Protein AF-0000000083240658 (afdb_homodimer)

Organism: NCBI:txid56615

Radius of gyration: 25.79 Å; Cα contacts (8 Å, |Δi|>4): 713; chains: 2; bounding box: 65×80×54 Å

Nearest PDB structures (foldseek):
  2re3-assembly1_A  TM=5.159E-01  e=4.269E-04  Ruegeria pomeroyi DSS-3
  3vrd-assembly1_B  TM=6.297E-01  e=2.948E+00  Thermochromatium tepidum
  3sz0-assembly1_A  TM=5.522E-01  e=3.134E+00  Acidithiobacillus ferrooxidans ATCC 23270
  8pek-assembly1_B  TM=2.635E-01  e=2.774E+00  Serratia marcescens
  2re3-assembly1_A  TM=5.380E-01  e=3.924E-04  Ruegeria pomeroyi DSS-3

Secondary structure (DSSP, 8-state):
--------------------SS---EEEEEEE-TT--EEETT--S--TTTSB--HHHHHHHHHTEEE----S--TT-TTS-HHHHHHHHHHHHTT--EEEEETTEEEEEEESS-S-EE-EEETTTTEEEETTTEEEE--GGG-EEETTTTEEEEE-S-HHHH-SEEEEPHHHIIIIITTTEETTTTEEEETTEEEEPEEPPTTTT-/--------------------SS---EEEEEEE-TTS-EEETT--S--TTTSB--HHHHHHHHHTEEE----S--TT-TTS-HHHHHHHHHHHHTT--EEEEETTEEEEEEESS-S-EE-EEETTTTEEEETTTEEEE--GGG-EEETTTTEEEEE-S-HHHH-SEEEEPHHHIIIIITTTEETTTTEEEETTEEEEPEEPPTTTT-

Sequence (412 aa):
MWRLMVGSRALSSRSPLHQPAGKPLRSYNYDIDLNGRVYLSEVRSRNFTNCYRDVTFLNILFKKLRKNQVESDSRDDQSIDPEEIRLSQENFKNGFRWVSKCQGEINYIRSSSTPIVYKTLDCSSNELMYGGSLKRTFEPSRLKIDRSTGWLFHPSPSEKNNGRYSLLSSSILFDSLQDSIDLEAGWIKWEQDKFPILPLDSDDLRMWRLMVGSRALSSRSPLHQPAGKPLRSYNYDIDLNGRVYLSEVRSRNFTNCYRDVTFLNILFKKLRKNQVESDSRDDQSIDPEEIRLSQENFKNGFRWVSKCQGEINYIRSSSTPIVYKTLDCSSNELMYGGSLKRTFEPSRLKIDRSTGWLFHPSPSEKNNGRYSLLSSSILFDSLQDSIDLEAGWIKWEQDKFPILPLDSDDLR

Solvent-accessible surface area (backbone atoms only — not comparable to full-atom values): 23507 Å² total; per-residue (Å²): 137,83,82,74,80,70,78,74,74,77,72,77,77,68,72,83,58,85,70,67,84,71,78,77,80,45,69,47,52,33,33,30,46,73,64,45,46,37,31,55,56,85,60,78,86,80,35,80,87,65,40,67,73,56,43,68,61,34,36,53,45,60,71,45,38,26,60,45,72,55,79,75,72,64,74,81,60,82,79,62,56,68,67,55,52,52,51,44,41,54,38,36,76,71,53,21,49,24,32,20,68,55,96,74,31,39,35,34,32,25,48,75,76,39,83,46,24,34,41,43,55,41,75,91,77,40,32,28,30,27,72,46,77,43,74,42,77,61,55,74,72,58,28,26,30,40,80,91,68,61,47,41,30,34,70,33,98,38,48,89,38,52,10,43,32,18,34,47,12,66,58,28,45,70,74,66,32,57,90,35,46,36,79,88,83,29,35,34,51,53,92,95,44,76,31,58,44,43,70,63,55,92,63,36,74,76,138,82,82,72,81,68,77,74,75,78,73,76,77,67,73,82,58,87,68,69,85,71,78,77,79,45,70,48,52,32,32,32,46,72,64,44,47,38,31,54,56,84,60,78,86,82,35,81,87,64,40,68,74,58,42,68,61,34,37,52,46,59,71,44,38,26,60,44,72,57,78,78,72,66,75,80,61,83,80,65,57,67,66,55,53,52,49,44,41,54,37,37,77,69,52,20,48,22,31,21,68,55,98,74,31,40,36,34,33,26,47,75,77,38,82,46,24,33,41,43,56,41,76,91,77,40,30,29,30,29,72,46,76,45,74,43,75,62,56,74,70,56,29,26,30,40,80,91,67,61,46,41,30,35,70,33,98,38,46,88,40,51,10,44,30,18,35,46,11,66,56,28,43,69,74,65,32,58,91,36,46,37,80,87,83,30,35,34,50,53,92,92,42,76,30,58,44,42,71,62,55,92,64,36,74,77

pLDDT: mean 86.04, std 21.79, range [21.89, 98.88]

Structure (mmCIF, N/CA/C/O backbone):
data_AF-0000000083240658-model_v1
#
loop_
_entity.id
_entity.type
_entity.pdbx_description
1 polymer 'Uncharacterized protein'
#
loop_
_atom_site.group_PDB
_atom_site.id
_atom_site.type_symbol
_atom_site.label_atom_id
_atom_site.label_alt_id
_atom_site.label_comp_id
_atom_site.label_asym_id
_atom_site.label_entity_id
_atom_site.label_seq_id
_atom_site.pdbx_PDB_ins_code
_atom_site.Cartn_x
_atom_site.Cartn_y
_atom_site.Cartn_z
_atom_site.occupancy
_atom_site.B_iso_or_equiv
_atom_site.auth_seq_id
_atom_site.auth_comp_id
_atom_site.auth_asym_id
_atom_site.auth_atom_id
_atom_site.pdbx_PDB_model_num
ATOM 1 N N . MET A 1 1 ? 32.438 -2.623 -16.312 1 21.89 1 MET A N 1
ATOM 2 C CA . MET A 1 1 ? 32.312 -4.059 -16.078 1 21.89 1 MET A CA 1
ATOM 3 C C . MET A 1 1 ? 31.375 -4.328 -14.898 1 21.89 1 MET A C 1
ATOM 5 O O . MET A 1 1 ? 31.688 -3.951 -13.766 1 21.89 1 MET A O 1
ATOM 9 N N . TRP A 1 2 ? 30.031 -4.117 -15.086 1 22.58 2 TRP A N 1
ATOM 10 C CA . TRP A 1 2 ? 28.859 -3.803 -14.281 1 22.58 2 TRP A CA 1
ATOM 11 C C . TRP A 1 2 ? 28.453 -5 -13.422 1 22.58 2 TRP A C 1
ATOM 13 O O . TRP A 1 2 ? 28.141 -6.07 -13.953 1 22.58 2 TRP A O 1
ATOM 23 N N . ARG A 1 3 ? 29.016 -5.281 -12.242 1 24.22 3 ARG A N 1
ATOM 24 C CA . ARG A 1 3 ? 28.953 -6.449 -11.367 1 24.22 3 ARG A CA 1
ATOM 25 C C . ARG A 1 3 ? 27.531 -6.703 -10.891 1 24.22 3 ARG A C 1
ATOM 27 O O . ARG A 1 3 ? 26.938 -5.867 -10.203 1 24.22 3 ARG A O 1
ATOM 34 N N . LEU A 1 4 ? 26.641 -7.359 -11.688 1 26.3 4 LEU A N 1
ATOM 35 C CA . LEU A 1 4 ? 25.375 -8.062 -11.555 1 26.3 4 LEU A CA 1
ATOM 36 C C . LEU A 1 4 ? 25.359 -8.914 -10.289 1 26.3 4 LEU A C 1
ATOM 38 O O . LEU A 1 4 ? 26.141 -9.844 -10.148 1 26.3 4 LEU A O 1
ATOM 42 N N . MET A 1 5 ? 25.219 -8.328 -9.219 1 26.67 5 MET A N 1
ATOM 43 C CA . MET A 1 5 ? 25.297 -9 -7.918 1 26.67 5 MET A CA 1
ATOM 44 C C . MET A 1 5 ? 24.344 -10.188 -7.863 1 26.67 5 MET A C 1
ATOM 46 O O . MET A 1 5 ? 23.125 -10.008 -7.859 1 26.67 5 MET A O 1
ATOM 50 N N . VAL A 1 6 ? 24.625 -11.352 -8.586 1 29.22 6 VAL A N 1
ATOM 51 C CA . VAL A 1 6 ? 24.156 -12.734 -8.539 1 29.22 6 VAL A CA 1
ATOM 52 C C . VAL A 1 6 ? 24.188 -13.242 -7.098 1 29.22 6 VAL A C 1
ATOM 54 O O . VAL A 1 6 ? 25.25 -13.312 -6.48 1 29.22 6 VAL A O 1
ATOM 57 N N . GLY A 1 7 ? 23.312 -12.711 -6.242 1 32.28 7 GLY A N 1
ATOM 58 C CA . GLY A 1 7 ? 23.297 -13.32 -4.926 1 32.28 7 GLY A CA 1
ATOM 59 C C . GLY A 1 7 ? 23.547 -14.82 -4.957 1 32.28 7 GLY A C 1
ATOM 60 O O . GLY A 1 7 ? 22.953 -15.531 -5.781 1 32.28 7 GLY A O 1
ATOM 61 N N . SER A 1 8 ? 24.656 -15.273 -4.5 1 31.03 8 SER A N 1
ATOM 62 C CA . SER A 1 8 ? 25.344 -16.562 -4.434 1 31.03 8 SER A CA 1
ATOM 63 C C . SER A 1 8 ? 24.484 -17.594 -3.695 1 31.03 8 SER A C 1
ATOM 65 O O . SER A 1 8 ? 24.141 -17.391 -2.531 1 31.03 8 SER A O 1
ATOM 67 N N . ARG A 1 9 ? 23.625 -18.359 -4.477 1 32.25 9 ARG A N 1
ATOM 68 C CA . ARG A 1 9 ? 23.219 -19.688 -4.004 1 32.25 9 ARG A CA 1
ATOM 69 C C . ARG A 1 9 ? 24.391 -20.422 -3.359 1 32.25 9 ARG A C 1
ATOM 71 O O . ARG A 1 9 ? 25.438 -20.578 -3.979 1 32.25 9 ARG A O 1
ATOM 78 N N . ALA A 1 10 ? 24.672 -20.203 -2.098 1 28.7 10 ALA A N 1
ATOM 79 C CA . ALA A 1 10 ? 25.656 -21.062 -1.452 1 28.7 10 ALA A CA 1
ATOM 80 C C . ALA A 1 10 ? 25.469 -22.516 -1.866 1 28.7 10 ALA A C 1
ATOM 82 O O . ALA A 1 10 ? 24.391 -23.094 -1.658 1 28.7 10 ALA A O 1
ATOM 83 N N . LEU A 1 11 ? 26.203 -22.938 -2.873 1 27.94 11 LEU A N 1
ATOM 84 C CA . LEU A 1 11 ? 26.359 -24.328 -3.238 1 27.94 11 LEU A CA 1
ATOM 85 C C . LEU A 1 11 ? 27.031 -25.125 -2.111 1 27.94 11 LEU A C 1
ATOM 87 O O . LEU A 1 11 ? 28.203 -24.891 -1.802 1 27.94 11 LEU A O 1
ATOM 91 N N . SER A 1 12 ? 26.422 -25.359 -0.938 1 26.72 12 SER A N 1
ATOM 92 C CA . SER A 1 12 ? 27.062 -26.359 -0.107 1 26.72 12 SER A CA 1
ATOM 93 C C . SER A 1 12 ? 27.516 -27.562 -0.939 1 26.72 12 SER A C 1
ATOM 95 O O . SER A 1 12 ? 26.734 -28.109 -1.716 1 26.72 12 SER A O 1
ATOM 97 N N . SER A 1 13 ? 28.797 -27.609 -1.207 1 27.88 13 SER A N 1
ATOM 98 C CA . SER A 1 13 ? 29.484 -28.719 -1.858 1 27.88 13 SER A CA 1
ATOM 99 C C . SER A 1 13 ? 29.281 -30.016 -1.104 1 27.88 13 SER A C 1
ATOM 101 O O . SER A 1 13 ? 29.922 -30.266 -0.087 1 27.88 13 SER A O 1
ATOM 103 N N . ARG A 1 14 ? 28.016 -30.359 -0.647 1 28.44 14 ARG A N 1
ATOM 104 C CA . ARG A 1 14 ? 28.047 -31.688 -0.041 1 28.44 14 ARG A CA 1
ATOM 105 C C . ARG A 1 14 ? 28.75 -32.688 -0.953 1 28.44 14 ARG A C 1
ATOM 107 O O . ARG A 1 14 ? 28.781 -32.5 -2.172 1 28.44 14 ARG A O 1
ATOM 114 N N . SER A 1 15 ? 29.656 -33.375 -0.425 1 30.84 15 SER A N 1
ATOM 115 C CA . SER A 1 15 ? 30.453 -34.469 -0.959 1 30.84 15 SER A CA 1
ATOM 116 C C . SER A 1 15 ? 29.609 -35.344 -1.897 1 30.84 15 SER A C 1
ATOM 118 O O . SER A 1 15 ? 28.391 -35.406 -1.757 1 30.84 15 SER A O 1
ATOM 120 N N . PRO A 1 16 ? 30.125 -35.625 -3.17 1 32.22 16 PRO A N 1
ATOM 121 C CA . PRO A 1 16 ? 29.484 -36.469 -4.184 1 32.22 16 PRO A CA 1
ATOM 122 C C . PRO A 1 16 ? 28.922 -37.781 -3.604 1 32.22 16 PRO A C 1
ATOM 124 O O . PRO A 1 16 ? 28.781 -38.75 -4.32 1 32.22 16 PRO A O 1
ATOM 127 N N . LEU A 1 17 ? 28.656 -37.875 -2.26 1 33.19 17 LEU A N 1
ATOM 128 C CA . LEU A 1 17 ? 28.312 -39.281 -2.006 1 33.19 17 LEU A CA 1
ATOM 129 C C . LEU A 1 17 ? 27.344 -39.812 -3.074 1 33.19 17 LEU A C 1
ATOM 131 O O . LEU A 1 17 ? 26.688 -39 -3.754 1 33.19 17 LEU A O 1
ATOM 135 N N . HIS A 1 18 ? 27.031 -41.094 -3.139 1 32.62 18 HIS A N 1
ATOM 136 C CA . HIS A 1 18 ? 26.172 -41.875 -4.027 1 32.62 18 HIS A CA 1
ATOM 137 C C . HIS A 1 18 ? 24.844 -41.156 -4.281 1 32.62 18 HIS A C 1
ATOM 139 O O . HIS A 1 18 ? 24.062 -40.938 -3.35 1 32.62 18 HIS A O 1
ATOM 145 N N . GLN A 1 19 ? 24.891 -40.062 -5.133 1 38.66 19 GLN A N 1
ATOM 146 C CA . GLN A 1 19 ? 23.703 -39.312 -5.52 1 38.66 19 GLN A CA 1
ATOM 147 C C . GLN A 1 19 ? 22.531 -40.25 -5.805 1 38.66 19 GLN A C 1
ATOM 149 O O . GLN A 1 19 ? 22.609 -41.094 -6.711 1 38.66 19 GLN A O 1
ATOM 154 N N . PRO A 1 20 ? 21.781 -40.719 -4.84 1 42.59 20 PRO A N 1
ATOM 155 C CA . PRO A 1 20 ? 20.703 -41.594 -5.34 1 42.59 20 PRO A CA 1
ATOM 156 C C . PRO A 1 20 ? 20.125 -41.094 -6.664 1 42.59 20 PRO A C 1
ATOM 158 O O . PRO A 1 20 ? 20.219 -39.906 -6.98 1 42.59 20 PRO A O 1
ATOM 161 N N . ALA A 1 21 ? 19.766 -41.875 -7.641 1 48.44 21 ALA A N 1
ATOM 162 C CA . ALA A 1 21 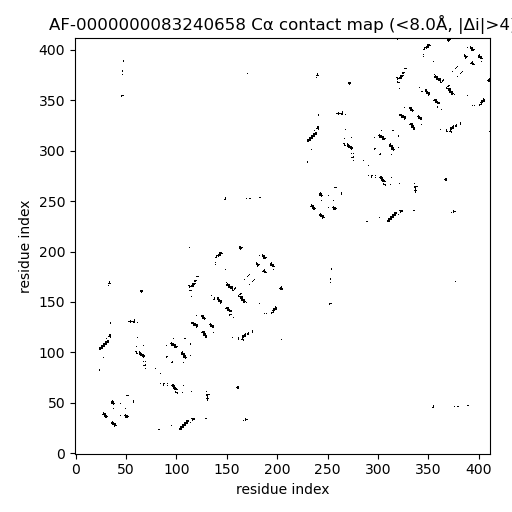? 19.375 -41.688 -9.039 1 48.44 21 ALA A CA 1
ATOM 163 C C . ALA A 1 21 ? 18.672 -40.344 -9.234 1 48.44 21 ALA A C 1
ATOM 165 O O . ALA A 1 21 ? 18.938 -39.625 -10.203 1 48.44 21 ALA A O 1
ATOM 166 N N . GLY A 1 22 ? 17.344 -40.188 -8.789 1 50.81 22 GLY A N 1
ATOM 167 C CA . GLY A 1 22 ? 16.406 -39.188 -9.242 1 50.81 22 GLY A CA 1
ATOM 168 C C . GLY A 1 22 ? 16.703 -37.781 -8.711 1 50.81 22 GLY A C 1
ATOM 169 O O . GLY A 1 22 ? 17.406 -37.656 -7.703 1 50.81 22 GLY A O 1
ATOM 170 N N . LYS A 1 23 ? 17.047 -36.844 -9.625 1 59.66 23 LYS A N 1
ATOM 171 C CA . LYS A 1 23 ? 17.344 -35.469 -9.266 1 59.66 23 LYS A CA 1
ATOM 172 C C . LYS A 1 23 ? 16.469 -35 -8.102 1 59.66 23 LYS A C 1
ATOM 174 O O . LYS A 1 23 ? 15.258 -35.219 -8.102 1 59.66 23 LYS A O 1
ATOM 179 N N . PRO A 1 24 ? 17.031 -34.688 -6.945 1 65.25 24 PRO A N 1
ATOM 180 C CA . PRO A 1 24 ? 16.281 -34.219 -5.777 1 65.25 24 PRO A CA 1
ATOM 181 C C . PRO A 1 24 ? 15.25 -33.156 -6.121 1 65.25 24 PRO A C 1
ATOM 183 O O . PRO A 1 24 ? 15.531 -32.25 -6.926 1 65.25 24 PRO A O 1
ATOM 186 N N . LEU A 1 25 ? 14.023 -33.438 -5.879 1 79.31 25 LEU A N 1
ATOM 187 C CA . LEU A 1 25 ? 12.914 -32.5 -6.008 1 79.31 25 LEU A CA 1
ATOM 188 C C . LEU A 1 25 ? 13.195 -31.203 -5.234 1 79.31 25 LEU A C 1
ATOM 190 O O . LEU A 1 25 ? 13.453 -31.25 -4.027 1 79.31 25 LEU A O 1
ATOM 194 N N . ARG A 1 26 ? 13.516 -30.078 -5.906 1 90.19 26 ARG A N 1
ATOM 195 C CA . ARG A 1 26 ? 13.688 -28.781 -5.258 1 90.19 26 ARG A CA 1
ATOM 196 C C . ARG A 1 26 ? 12.344 -28.078 -5.102 1 90.19 26 ARG A C 1
ATOM 198 O O . ARG A 1 26 ? 11.555 -28.016 -6.047 1 90.19 26 ARG A O 1
ATOM 205 N N . SER A 1 27 ? 12.07 -27.75 -3.875 1 94.94 27 SER A N 1
ATOM 206 C CA . SER A 1 27 ? 10.82 -27.031 -3.607 1 94.94 27 SER A CA 1
ATOM 207 C C . SER A 1 27 ? 11.078 -25.719 -2.875 1 94.94 27 SER A C 1
ATOM 209 O O . SER A 1 27 ? 12 -25.625 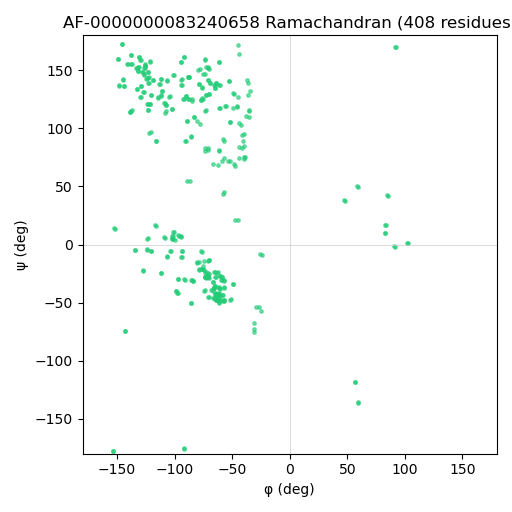-2.07 1 94.94 27 SER A O 1
ATOM 211 N N . TYR A 1 28 ? 10.305 -24.719 -3.211 1 96.75 28 TYR A N 1
ATOM 212 C CA . TYR A 1 28 ? 10.344 -23.406 -2.58 1 96.75 28 TYR A CA 1
ATOM 213 C C . TYR A 1 28 ? 8.961 -22.984 -2.094 1 96.75 28 TYR A C 1
ATOM 215 O O . TYR A 1 28 ? 7.949 -23.391 -2.672 1 96.75 28 TYR A O 1
ATOM 223 N N . ASN A 1 29 ? 9.008 -22.281 -1.011 1 98.25 29 ASN A N 1
ATOM 224 C CA . ASN A 1 29 ? 7.777 -21.75 -0.436 1 98.25 29 ASN A CA 1
ATOM 225 C C . ASN A 1 29 ? 7.715 -20.234 -0.536 1 98.25 29 ASN A C 1
ATOM 227 O O . ASN A 1 29 ? 8.641 -19.547 -0.104 1 98.25 29 ASN A O 1
ATOM 231 N N . TYR A 1 30 ? 6.59 -19.766 -1.096 1 98.44 30 TYR A N 1
ATOM 232 C CA . TYR A 1 30 ? 6.41 -18.328 -1.29 1 98.44 30 TYR A CA 1
ATOM 233 C C . TYR A 1 30 ? 5.141 -17.844 -0.601 1 98.44 30 TYR A C 1
ATOM 235 O O . TYR A 1 30 ? 4.16 -18.578 -0.49 1 98.44 30 TYR A O 1
ATOM 243 N N . ASP A 1 31 ? 5.207 -16.609 -0.156 1 98.62 31 ASP A N 1
ATOM 244 C CA . ASP A 1 31 ? 4.039 -15.883 0.338 1 98.62 31 ASP A CA 1
ATOM 245 C C . ASP A 1 31 ? 3.668 -14.734 -0.6 1 98.62 31 ASP A C 1
ATOM 247 O O . ASP A 1 31 ? 4.543 -14.062 -1.147 1 98.62 31 ASP A O 1
ATOM 251 N N . ILE A 1 32 ? 2.379 -14.547 -0.742 1 98.5 32 ILE A N 1
ATOM 252 C CA . ILE A 1 32 ? 1.845 -13.398 -1.472 1 98.5 32 ILE A CA 1
ATOM 253 C C . ILE A 1 32 ? 1.083 -12.484 -0.513 1 98.5 32 ILE A C 1
ATOM 255 O O . ILE A 1 32 ? 0.194 -12.938 0.212 1 98.5 32 ILE A O 1
ATOM 259 N N . ASP A 1 33 ? 1.457 -11.188 -0.505 1 97.19 33 ASP A N 1
ATOM 260 C CA . ASP A 1 33 ? 0.792 -10.281 0.427 1 97.19 33 ASP A CA 1
ATOM 261 C C . ASP A 1 33 ? -0.417 -9.617 -0.225 1 97.19 33 ASP A C 1
ATOM 263 O O . ASP A 1 33 ? -0.787 -9.953 -1.352 1 97.19 33 ASP A O 1
ATOM 267 N N . LEU A 1 34 ? -0.997 -8.75 0.482 1 96.94 34 LEU A N 1
ATOM 268 C CA . LEU A 1 34 ? -2.258 -8.141 0.068 1 96.94 34 LEU A CA 1
ATOM 269 C C . LEU A 1 34 ? -2.045 -7.207 -1.116 1 96.94 34 LEU A C 1
ATOM 271 O O . LEU A 1 34 ? -3.01 -6.773 -1.751 1 96.94 34 LEU A O 1
ATOM 275 N N . ASN A 1 35 ? -0.777 -6.871 -1.417 1 96.31 35 ASN A N 1
ATOM 276 C CA . ASN A 1 35 ? -0.458 -6.008 -2.547 1 96.31 35 ASN A CA 1
ATOM 277 C C . ASN A 1 35 ? 0.057 -6.809 -3.74 1 96.31 35 ASN A C 1
ATOM 279 O O . ASN A 1 35 ? 0.502 -6.234 -4.734 1 96.31 35 ASN A O 1
ATOM 283 N N . GLY A 1 36 ? 0.038 -8.102 -3.613 1 97.75 36 GLY A N 1
ATOM 284 C CA . GLY A 1 36 ? 0.437 -8.977 -4.703 1 97.75 36 GLY A CA 1
ATOM 285 C C . GLY A 1 36 ? 1.938 -9.18 -4.785 1 97.75 36 GLY A C 1
ATOM 286 O O . GLY A 1 36 ? 2.455 -9.602 -5.824 1 97.75 36 GLY A O 1
ATOM 287 N N . ARG A 1 37 ? 2.607 -8.859 -3.738 1 97.31 37 ARG A N 1
ATOM 288 C CA . ARG A 1 37 ? 4.059 -9.016 -3.721 1 97.31 37 ARG A CA 1
ATOM 289 C C . ARG A 1 37 ? 4.449 -10.414 -3.25 1 97.31 37 ARG A C 1
ATOM 291 O O . ARG A 1 37 ? 3.816 -10.969 -2.348 1 97.31 37 ARG A O 1
ATOM 298 N N . VAL A 1 38 ? 5.512 -10.891 -3.855 1 98.44 38 VAL A N 1
ATOM 299 C CA . VAL A 1 38 ? 5.93 -12.266 -3.609 1 98.44 38 VAL A CA 1
ATOM 300 C C . VAL A 1 38 ? 7.238 -12.273 -2.828 1 98.44 38 VAL A C 1
ATOM 302 O O . VAL A 1 38 ? 8.188 -11.578 -3.188 1 98.44 38 VAL A O 1
ATOM 305 N N . TYR A 1 39 ? 7.242 -13.086 -1.781 1 98.38 39 TYR A N 1
ATOM 306 C CA . TYR A 1 39 ? 8.414 -13.25 -0.932 1 98.38 39 TYR A CA 1
ATOM 307 C C . TYR A 1 39 ? 8.703 -14.727 -0.665 1 98.38 39 TYR A C 1
ATOM 309 O O . TYR A 1 39 ? 7.777 -15.547 -0.645 1 98.38 39 TYR A O 1
ATOM 317 N N . LEU A 1 40 ? 9.969 -15.016 -0.44 1 98.06 40 LEU A N 1
ATOM 318 C CA . LEU A 1 40 ? 10.234 -16.297 0.202 1 98.06 40 LEU A CA 1
ATOM 319 C C . LEU A 1 40 ? 9.586 -16.359 1.58 1 98.06 40 LEU A C 1
ATOM 321 O O . LEU A 1 40 ? 9.633 -15.391 2.338 1 98.06 40 LEU A O 1
ATOM 325 N N . SER A 1 41 ? 9 -17.484 1.87 1 97.75 41 SER A N 1
ATOM 326 C CA . SER A 1 41 ? 8.211 -17.594 3.09 1 97.75 41 SER A CA 1
ATOM 327 C C . SER A 1 41 ? 9.086 -17.453 4.332 1 97.75 41 SER A C 1
ATOM 329 O O . SER A 1 41 ? 8.609 -17.047 5.395 1 97.75 41 SER A O 1
ATOM 331 N N . GLU A 1 42 ? 10.32 -17.734 4.199 1 96.69 42 GLU A N 1
ATOM 332 C CA . GLU A 1 42 ? 11.219 -17.719 5.352 1 96.69 42 GLU A CA 1
ATOM 333 C C . GLU A 1 42 ? 11.656 -16.297 5.684 1 96.69 42 GLU A C 1
ATOM 335 O O . GLU A 1 42 ? 12.195 -16.047 6.762 1 96.69 42 GLU A O 1
ATOM 340 N N . VAL A 1 43 ? 11.43 -15.375 4.703 1 94.94 43 VAL A N 1
ATOM 341 C CA . VAL A 1 43 ? 11.812 -13.992 4.93 1 94.94 43 VAL A CA 1
ATOM 342 C C . VAL A 1 43 ? 10.812 -13.32 5.867 1 94.94 43 VAL A C 1
ATOM 344 O O . VAL A 1 43 ? 9.609 -13.289 5.578 1 94.94 43 VAL A O 1
ATOM 347 N N . ARG A 1 44 ? 11.273 -12.758 6.945 1 88.25 44 ARG A N 1
ATOM 348 C CA . ARG A 1 44 ? 10.375 -12.18 7.934 1 88.25 44 ARG A CA 1
ATOM 349 C C . ARG A 1 44 ? 10.234 -10.672 7.738 1 88.25 44 ARG A C 1
ATOM 351 O O . ARG A 1 44 ? 9.133 -10.133 7.836 1 88.25 44 ARG A O 1
ATOM 358 N N . SER A 1 45 ? 11.312 -9.969 7.453 1 91.25 45 SER A N 1
ATOM 359 C CA . SER A 1 45 ? 11.281 -8.531 7.223 1 91.25 45 SER A CA 1
ATOM 360 C C . SER A 1 45 ? 11.062 -8.211 5.746 1 91.25 45 SER A C 1
ATOM 362 O O . SER A 1 45 ? 12.031 -8.109 4.984 1 91.25 45 SER A O 1
ATOM 364 N N . ARG A 1 46 ? 9.883 -8.109 5.355 1 93.5 46 ARG A N 1
ATOM 365 C CA . ARG A 1 46 ? 9.508 -7.984 3.949 1 93.5 46 ARG A CA 1
ATOM 366 C C . ARG A 1 46 ? 9.492 -6.523 3.516 1 93.5 46 ARG A C 1
ATOM 368 O O . ARG A 1 46 ? 8.875 -5.684 4.172 1 93.5 46 ARG A O 1
ATOM 375 N N . ASN A 1 47 ? 10.203 -6.215 2.514 1 91.88 47 ASN A N 1
ATOM 376 C CA . ASN A 1 47 ? 10.289 -4.867 1.954 1 91.88 47 ASN A CA 1
ATOM 377 C C . ASN A 1 47 ? 10.648 -4.898 0.471 1 91.88 47 ASN A C 1
ATOM 379 O O . ASN A 1 47 ? 10.703 -5.969 -0.136 1 91.88 47 ASN A O 1
ATOM 383 N N . PHE A 1 48 ? 10.789 -3.77 -0.105 1 93.44 48 PHE A N 1
ATOM 384 C CA . PHE A 1 48 ? 11.031 -3.619 -1.535 1 93.44 48 PHE A CA 1
ATOM 385 C C . PHE A 1 48 ? 12.312 -4.336 -1.948 1 93.44 48 PHE A C 1
ATOM 387 O O . PHE A 1 48 ? 12.391 -4.891 -3.047 1 93.44 48 PHE A O 1
ATOM 394 N N . THR A 1 49 ? 13.297 -4.43 -1.071 1 90.44 49 THR A N 1
ATOM 395 C CA . THR A 1 49 ? 14.609 -4.953 -1.428 1 90.44 49 THR A CA 1
ATOM 396 C C . THR A 1 49 ? 14.578 -6.473 -1.54 1 90.44 49 THR A C 1
ATOM 398 O O . THR A 1 49 ? 15.352 -7.062 -2.293 1 90.44 49 THR A O 1
ATOM 401 N N . ASN A 1 50 ? 13.609 -7.086 -0.93 1 93.81 50 ASN A N 1
ATOM 402 C CA . ASN A 1 50 ? 13.68 -8.539 -0.947 1 93.81 50 ASN A CA 1
ATOM 403 C C . ASN A 1 50 ? 12.414 -9.156 -1.55 1 93.81 50 ASN A C 1
ATOM 405 O O . ASN A 1 50 ? 12.219 -10.367 -1.483 1 93.81 50 ASN A O 1
ATOM 409 N N . CYS A 1 51 ? 11.523 -8.43 -2.055 1 95.38 51 CYS A N 1
ATOM 410 C CA . CYS A 1 51 ? 10.406 -9.008 -2.795 1 95.38 51 CYS A CA 1
ATOM 411 C C . CYS A 1 51 ? 10.828 -9.375 -4.211 1 95.38 51 CYS A C 1
ATOM 413 O O . CYS A 1 51 ? 11.719 -8.75 -4.785 1 95.38 51 CYS A O 1
ATOM 415 N N . TYR A 1 52 ? 10.219 -10.359 -4.77 1 96.62 52 TYR A N 1
ATOM 416 C CA . TYR A 1 52 ? 10.539 -10.781 -6.129 1 96.62 52 TYR A CA 1
ATOM 417 C C . TYR A 1 52 ? 9.945 -9.82 -7.148 1 96.62 52 TYR A C 1
ATOM 419 O O . TYR A 1 52 ? 8.766 -9.477 -7.078 1 96.62 52 TYR A O 1
ATOM 427 N N . ARG A 1 53 ? 10.758 -9.461 -8.156 1 95.19 53 ARG A N 1
ATOM 428 C CA . ARG A 1 53 ? 10.289 -8.469 -9.125 1 95.19 53 ARG A CA 1
ATOM 429 C C . ARG A 1 53 ? 10.602 -8.906 -10.547 1 95.19 53 ARG A C 1
ATOM 431 O O . ARG A 1 53 ? 10.242 -8.219 -11.508 1 95.19 53 ARG A O 1
ATOM 438 N N . ASP A 1 54 ? 11.328 -10.039 -10.719 1 95.56 54 ASP A N 1
ATOM 439 C CA . ASP A 1 54 ? 11.586 -10.539 -12.062 1 95.56 54 ASP A CA 1
ATOM 440 C C . ASP A 1 54 ? 10.289 -10.859 -12.797 1 95.56 54 ASP A C 1
ATOM 442 O O . ASP A 1 54 ? 9.562 -11.773 -12.406 1 95.56 54 ASP A O 1
ATOM 446 N N . VAL A 1 55 ? 10.062 -10.133 -13.891 1 96.75 55 VAL A N 1
ATOM 447 C CA . VAL A 1 55 ? 8.797 -10.203 -14.602 1 96.75 55 VAL A CA 1
ATOM 448 C C . VAL A 1 55 ? 8.594 -11.609 -15.156 1 96.75 55 VAL A C 1
ATOM 450 O O . VAL A 1 55 ? 7.504 -12.172 -15.062 1 96.75 55 VAL A O 1
ATOM 453 N N . THR A 1 56 ? 9.625 -12.211 -15.711 1 96.69 56 THR A N 1
ATOM 454 C CA . THR A 1 56 ? 9.531 -13.539 -16.297 1 96.69 56 THR A CA 1
ATOM 455 C C . THR A 1 56 ? 9.195 -14.578 -15.234 1 96.69 56 THR A C 1
ATOM 457 O O . THR A 1 56 ? 8.273 -15.375 -15.406 1 96.69 56 THR A O 1
ATOM 460 N N . PHE A 1 57 ? 9.938 -14.516 -14.117 1 97.38 57 PHE A N 1
ATOM 461 C CA . PHE A 1 57 ? 9.688 -15.43 -13.008 1 97.38 57 PHE A CA 1
ATOM 462 C C . PHE A 1 57 ? 8.242 -15.312 -12.523 1 97.38 57 PHE A C 1
ATOM 464 O O . PHE A 1 57 ? 7.543 -16.328 -12.398 1 97.38 57 PHE A O 1
ATOM 471 N N . LEU A 1 58 ? 7.836 -14.094 -12.336 1 98.25 58 LEU A N 1
ATOM 472 C CA . LEU A 1 58 ? 6.5 -13.867 -11.797 1 98.25 58 LEU A CA 1
ATOM 473 C C . LEU A 1 58 ? 5.43 -14.344 -12.773 1 98.25 58 LEU A C 1
ATOM 475 O O . LEU A 1 58 ? 4.438 -14.953 -12.367 1 98.25 58 LEU A O 1
ATOM 479 N N . ASN A 1 59 ? 5.586 -14.078 -14.016 1 98.31 59 ASN A N 1
ATOM 480 C CA . ASN A 1 59 ? 4.602 -14.5 -15.008 1 98.31 59 ASN A CA 1
ATOM 481 C C . ASN A 1 59 ? 4.488 -16.016 -15.07 1 98.31 59 ASN A C 1
ATOM 483 O O . ASN A 1 59 ? 3.383 -16.562 -15.133 1 98.31 59 ASN A O 1
ATOM 487 N N . ILE A 1 60 ? 5.586 -16.703 -15.047 1 97.75 60 ILE A N 1
ATOM 488 C CA . ILE A 1 60 ? 5.559 -18.156 -15.078 1 97.75 60 ILE A CA 1
ATOM 489 C C . ILE A 1 60 ? 4.906 -18.688 -13.805 1 97.75 60 ILE A C 1
ATOM 491 O O . ILE A 1 60 ? 4.059 -19.594 -13.859 1 97.75 60 ILE A O 1
ATOM 495 N N . LEU A 1 61 ? 5.312 -18.156 -12.672 1 98.06 61 LEU A N 1
ATOM 496 C CA . LEU A 1 61 ? 4.762 -18.562 -11.375 1 98.06 61 LEU A CA 1
ATOM 497 C C . LEU A 1 61 ? 3.236 -18.516 -11.398 1 98.06 61 LEU A C 1
ATOM 499 O O . LEU A 1 61 ? 2.578 -19.484 -11.039 1 98.06 61 LEU A O 1
ATOM 503 N N . PHE A 1 62 ? 2.686 -17.422 -11.914 1 98.5 62 PHE A N 1
ATOM 504 C CA . PHE A 1 62 ? 1.246 -17.203 -11.805 1 98.5 62 PHE A CA 1
ATOM 505 C C . PHE A 1 62 ? 0.512 -17.891 -12.945 1 98.5 62 PHE A C 1
ATOM 507 O O . PHE A 1 62 ? -0.631 -18.328 -12.781 1 98.5 62 PHE A O 1
ATOM 514 N N . LYS A 1 63 ? 1.129 -18.016 -14.078 1 97.81 63 LYS A N 1
ATOM 515 C CA . LYS A 1 63 ? 0.501 -18.734 -15.18 1 97.81 63 LYS A CA 1
ATOM 516 C C . LYS A 1 63 ? 0.362 -20.219 -14.844 1 97.81 63 LYS A C 1
ATOM 518 O O . LYS A 1 63 ? -0.604 -20.859 -15.258 1 97.81 63 LYS A O 1
ATOM 523 N N . LYS A 1 64 ? 1.289 -20.766 -14.078 1 97.38 64 LYS A N 1
ATOM 524 C CA . LYS A 1 64 ? 1.311 -22.188 -13.773 1 97.38 64 LYS A CA 1
ATOM 525 C C . LYS A 1 64 ? 0.652 -22.484 -12.43 1 97.38 64 LYS A C 1
ATOM 527 O O . LYS A 1 64 ? 0.655 -23.625 -11.961 1 97.38 64 LYS A O 1
ATOM 532 N N . LEU A 1 65 ? 0.092 -21.516 -11.891 1 97.81 65 LEU A N 1
ATOM 533 C CA . LEU A 1 65 ? -0.483 -21.641 -10.555 1 97.81 65 LEU A CA 1
ATOM 534 C C . LEU A 1 65 ? -1.717 -22.531 -10.578 1 97.81 65 LEU A C 1
ATOM 536 O O . LEU A 1 65 ? -2.592 -22.375 -11.438 1 97.81 65 LEU A O 1
ATOM 540 N N . ARG A 1 66 ? -1.688 -23.516 -9.641 1 96.5 66 ARG A N 1
ATOM 541 C CA . ARG A 1 66 ? -2.805 -24.438 -9.445 1 96.5 66 ARG A CA 1
ATOM 542 C C . ARG A 1 66 ? -3.08 -24.672 -7.965 1 96.5 66 ARG A C 1
ATOM 544 O O . ARG A 1 66 ? -2.238 -24.359 -7.117 1 96.5 66 ARG A O 1
ATOM 551 N N . LYS A 1 67 ? -4.262 -25.188 -7.719 1 95.69 67 LYS A N 1
ATOM 552 C CA . LYS A 1 67 ? -4.551 -25.578 -6.344 1 95.69 67 LYS A CA 1
ATOM 553 C C . LYS A 1 67 ? -3.646 -26.734 -5.902 1 95.69 67 LYS A C 1
ATOM 555 O O . LYS A 1 67 ? -3.377 -27.641 -6.676 1 95.69 67 LYS A O 1
ATOM 560 N N . ASN A 1 68 ? -3.16 -26.562 -4.637 1 95.06 68 ASN A N 1
ATOM 561 C CA . ASN A 1 68 ? -2.395 -27.656 -4.031 1 95.06 68 ASN A CA 1
ATOM 562 C C . ASN A 1 68 ? -3.297 -28.812 -3.613 1 95.06 68 ASN A C 1
ATOM 564 O O . ASN A 1 68 ? -3.998 -28.719 -2.605 1 95.06 68 ASN A O 1
ATOM 568 N N . GLN A 1 69 ? -3.631 -29.688 -4.527 1 79 69 GLN A N 1
ATOM 569 C CA . GLN A 1 69 ? -4.562 -30.781 -4.273 1 79 69 GLN A CA 1
ATOM 570 C C . GLN A 1 69 ? -3.869 -31.938 -3.561 1 79 69 GLN A C 1
ATOM 572 O O . GLN A 1 69 ? -2.809 -32.375 -3.992 1 79 69 GLN A O 1
ATOM 577 N N . VAL A 1 70 ? -4.227 -32 -2.262 1 69.81 70 VAL A N 1
ATOM 578 C CA . VAL A 1 70 ? -3.74 -33.156 -1.499 1 69.81 70 VAL A CA 1
ATOM 579 C C . VAL A 1 70 ? -4.598 -34.375 -1.803 1 69.81 70 VAL A C 1
ATOM 581 O O . VAL A 1 70 ? -4.305 -35.469 -1.329 1 69.81 70 VAL A O 1
ATOM 584 N N . GLU A 1 71 ? -5.77 -34.281 -2.396 1 55.12 71 GLU A N 1
ATOM 585 C CA . GLU A 1 71 ? -6.668 -35.406 -2.361 1 55.12 71 GLU A CA 1
ATOM 586 C C . GLU A 1 71 ? -5.941 -36.688 -2.768 1 55.12 71 GLU A C 1
ATOM 588 O O . GLU A 1 71 ? -5.066 -36.688 -3.633 1 55.12 71 GLU A O 1
ATOM 593 N N . SER A 1 72 ? -5.895 -37.594 -1.824 1 48.22 72 SER A N 1
ATOM 594 C CA . SER A 1 72 ? -5.625 -39 -1.676 1 48.22 72 SER A CA 1
ATOM 595 C C . SER A 1 72 ? -6 -39.781 -2.938 1 48.22 72 SER A C 1
ATOM 597 O O . SER A 1 72 ? -5.457 -40.844 -3.199 1 48.22 72 SER A O 1
ATOM 599 N N . ASP A 1 73 ? -7.305 -39.531 -3.297 1 46.53 73 ASP A N 1
ATOM 600 C CA . ASP A 1 73 ? -7.98 -40.656 -3.949 1 46.53 73 ASP A CA 1
ATOM 601 C C . ASP A 1 73 ? -7.434 -40.875 -5.355 1 46.53 73 ASP A C 1
ATOM 603 O O . ASP A 1 73 ? -8.133 -41.438 -6.219 1 46.53 73 ASP A O 1
ATOM 607 N N . SER A 1 74 ? -6.758 -39.938 -5.777 1 46.97 74 SER A N 1
ATOM 608 C CA . SER A 1 74 ? -6.512 -40.312 -7.164 1 46.97 74 SER A CA 1
ATOM 609 C C . SER A 1 74 ? -5.797 -41.656 -7.258 1 46.97 74 SER A C 1
ATOM 611 O O . SER A 1 74 ? -4.582 -41.75 -7.062 1 46.97 74 SER A O 1
ATOM 613 N N . ARG A 1 75 ? -6.492 -42.688 -6.977 1 47.44 75 ARG A N 1
ATOM 614 C CA . ARG A 1 75 ? -6.145 -44.094 -7.273 1 47.44 75 ARG A CA 1
ATOM 615 C C . ARG A 1 75 ? -5.199 -44.188 -8.469 1 47.44 75 ARG A C 1
ATOM 617 O O . ARG A 1 75 ? -4.43 -45.125 -8.594 1 47.44 75 ARG A O 1
ATOM 624 N N . ASP A 1 76 ? -5.68 -43.625 -9.57 1 43.97 76 ASP A N 1
ATOM 625 C CA . ASP A 1 76 ? -5.109 -44.062 -10.844 1 43.97 76 ASP A CA 1
ATOM 626 C C . ASP A 1 76 ? -3.715 -43.469 -11.047 1 43.97 76 ASP A C 1
ATOM 628 O O . ASP A 1 76 ? -3.055 -43.75 -12.047 1 43.97 76 ASP A O 1
ATOM 632 N N . ASP A 1 77 ? -3.236 -42.219 -10.328 1 47.53 77 ASP A N 1
ATOM 633 C CA . ASP A 1 77 ? -2.016 -41.719 -10.953 1 47.53 77 ASP A CA 1
ATOM 634 C C . ASP A 1 77 ? -0.779 -42.406 -10.352 1 47.53 77 ASP A C 1
ATOM 636 O O . ASP A 1 77 ? -0.203 -41.875 -9.383 1 47.53 77 ASP A O 1
ATOM 640 N N . GLN A 1 78 ? -0.6 -43.5 -10.281 1 52.12 78 GLN A N 1
ATOM 641 C CA . GLN A 1 78 ? 0.585 -44.344 -10.055 1 52.12 78 GLN A CA 1
ATOM 642 C C . GLN A 1 78 ? 1.853 -43.594 -10.477 1 52.12 78 GLN A C 1
ATOM 644 O O . GLN A 1 78 ? 2.961 -44 -10.125 1 52.12 78 GLN A O 1
ATOM 649 N N . SER A 1 79 ? 1.763 -42.344 -11.172 1 65.31 79 SER A N 1
ATOM 650 C CA . SER A 1 79 ? 2.957 -41.812 -11.805 1 65.31 79 SER A CA 1
ATOM 651 C C . SER A 1 79 ? 3.484 -40.594 -11.039 1 65.31 79 SER A C 1
ATOM 653 O O . SER A 1 79 ? 4.559 -40.062 -11.344 1 65.31 79 SER A O 1
ATOM 655 N N . ILE A 1 80 ? 2.816 -40.281 -9.797 1 71.62 80 ILE A N 1
ATOM 656 C CA . ILE A 1 80 ? 3.4 -39.125 -9.109 1 71.62 80 ILE A CA 1
ATOM 657 C C . ILE A 1 80 ? 4.438 -39.594 -8.094 1 71.62 80 ILE A C 1
ATOM 659 O O . ILE A 1 80 ? 4.223 -40.594 -7.402 1 71.62 80 ILE A O 1
ATOM 663 N N . ASP A 1 81 ? 5.559 -38.938 -8.023 1 81.31 81 ASP A N 1
ATOM 664 C CA . ASP A 1 81 ? 6.637 -39.188 -7.07 1 81.31 81 ASP A CA 1
ATOM 665 C C . ASP A 1 81 ? 6.125 -39.125 -5.633 1 81.31 81 ASP A C 1
ATOM 667 O O . ASP A 1 81 ? 5.508 -38.156 -5.227 1 81.31 81 ASP A O 1
ATOM 671 N N . PRO A 1 82 ? 6.262 -40.25 -4.902 1 85.62 82 PRO A N 1
ATOM 672 C CA . PRO A 1 82 ? 5.816 -40.281 -3.504 1 85.62 82 PRO A CA 1
ATOM 673 C C . PRO A 1 82 ? 6.332 -39.094 -2.693 1 85.62 82 PRO A C 1
ATOM 675 O O . PRO A 1 82 ? 5.648 -38.625 -1.782 1 85.62 82 PRO A O 1
ATOM 678 N N . GLU A 1 83 ? 7.492 -38.625 -2.977 1 86.81 83 GLU A N 1
ATOM 679 C CA . GLU A 1 83 ? 8.039 -37.469 -2.287 1 86.81 83 GLU A CA 1
ATOM 680 C C . GLU A 1 83 ? 7.227 -36.219 -2.584 1 86.81 83 GLU A C 1
ATOM 682 O O . GLU A 1 83 ? 7.004 -35.406 -1.697 1 86.81 83 GLU A O 1
ATOM 687 N N . GLU A 1 84 ? 6.777 -36.094 -3.709 1 88.38 84 GLU A N 1
ATOM 688 C CA . GLU A 1 84 ? 5.965 -34.938 -4.09 1 88.38 84 GLU A CA 1
ATOM 689 C C . GLU A 1 84 ? 4.617 -34.969 -3.373 1 88.38 84 GLU A C 1
ATOM 691 O O . GLU A 1 84 ? 4.109 -33.906 -2.965 1 88.38 84 GLU A O 1
ATOM 696 N N . ILE A 1 85 ? 4.086 -36.094 -3.266 1 89.5 85 ILE A N 1
ATOM 697 C CA . ILE A 1 85 ? 2.816 -36.25 -2.564 1 89.5 85 ILE A CA 1
ATOM 698 C C . ILE A 1 85 ? 2.979 -35.812 -1.107 1 89.5 85 ILE A C 1
ATOM 700 O O . ILE A 1 85 ? 2.158 -35.062 -0.581 1 89.5 85 ILE A O 1
ATOM 704 N N . ARG A 1 86 ? 4.016 -36.375 -0.542 1 91.5 86 ARG A N 1
ATOM 705 C CA . ARG A 1 86 ? 4.297 -36.031 0.848 1 91.5 86 ARG A CA 1
ATOM 706 C C . ARG A 1 86 ? 4.477 -34.531 1.016 1 91.5 86 ARG A C 1
ATOM 708 O O . ARG A 1 86 ? 3.885 -33.938 1.913 1 91.5 86 ARG A O 1
ATOM 715 N N . LEU A 1 87 ? 5.254 -33.906 0.182 1 92.25 87 LEU A N 1
ATOM 716 C CA . LEU A 1 87 ? 5.52 -32.469 0.231 1 92.25 87 LEU A CA 1
ATOM 717 C C . LEU A 1 87 ? 4.234 -31.688 0.041 1 92.25 87 LEU A C 1
ATOM 719 O O . LEU A 1 87 ? 4.004 -30.703 0.742 1 92.25 87 LEU A O 1
ATOM 723 N N . SER A 1 88 ? 3.432 -32.094 -0.858 1 94.25 88 SER A N 1
ATOM 724 C CA . SER A 1 88 ? 2.17 -31.406 -1.135 1 94.25 88 SER A CA 1
ATOM 725 C C . SER A 1 88 ? 1.249 -31.422 0.081 1 94.25 88 SER A C 1
ATOM 727 O O . SER A 1 88 ? 0.654 -30.406 0.439 1 94.25 88 SER A O 1
ATOM 729 N N . GLN A 1 89 ? 1.21 -32.562 0.697 1 94.94 89 GLN A N 1
ATOM 730 C CA . GLN A 1 89 ? 0.363 -32.719 1.874 1 94.94 89 GLN A CA 1
ATOM 731 C C . GLN A 1 89 ? 0.86 -31.859 3.031 1 94.94 89 GLN A C 1
ATOM 733 O O . GLN A 1 89 ? 0.071 -31.172 3.684 1 94.94 89 GLN A O 1
ATOM 738 N N . GLU A 1 90 ? 2.078 -31.906 3.236 1 95.5 90 GLU A N 1
ATOM 739 C CA . GLU A 1 90 ? 2.682 -31.141 4.32 1 95.5 90 GLU A CA 1
ATOM 740 C C . GLU A 1 90 ? 2.486 -29.641 4.102 1 95.5 90 GLU A C 1
ATOM 742 O O . GLU A 1 90 ? 2.113 -28.922 5.031 1 95.5 90 GLU A O 1
ATOM 747 N N . ASN A 1 91 ? 2.756 -29.188 2.936 1 96.81 91 ASN A N 1
ATOM 748 C CA . ASN A 1 91 ? 2.602 -27.766 2.621 1 96.81 91 ASN A CA 1
ATOM 749 C C . ASN A 1 91 ? 1.141 -27.328 2.689 1 96.81 91 ASN A C 1
ATOM 751 O O . ASN A 1 91 ? 0.836 -26.234 3.164 1 96.81 91 ASN A O 1
ATOM 755 N N . PHE A 1 92 ? 0.292 -28.219 2.289 1 96.69 92 PHE A N 1
ATOM 756 C CA . PHE A 1 92 ? -1.131 -27.922 2.393 1 96.69 92 PHE A CA 1
ATOM 757 C C . PHE A 1 92 ? -1.524 -27.656 3.842 1 96.69 92 PHE A C 1
ATOM 759 O O . PHE A 1 92 ? -2.205 -26.672 4.137 1 96.69 92 PHE A O 1
ATOM 766 N N . LYS A 1 93 ? -1.095 -28.516 4.703 1 96 93 LYS A N 1
ATOM 767 C CA . LYS A 1 93 ? -1.383 -28.391 6.129 1 96 93 LYS A CA 1
ATOM 768 C C . LYS A 1 93 ? -0.817 -27.094 6.695 1 96 93 LYS A C 1
ATOM 770 O O . LYS A 1 93 ? -1.383 -26.516 7.625 1 96 93 LYS A O 1
ATOM 775 N N . ASN A 1 94 ? 0.219 -26.641 6.047 1 97 94 ASN A N 1
ATOM 776 C CA . ASN A 1 94 ? 0.88 -25.438 6.527 1 97 94 ASN A CA 1
ATOM 777 C C . ASN A 1 94 ? 0.349 -24.188 5.824 1 97 94 ASN A C 1
ATOM 779 O O . ASN A 1 94 ? 0.925 -23.109 5.949 1 97 94 ASN A O 1
ATOM 783 N N . GLY A 1 95 ? -0.66 -24.328 5.031 1 97.25 95 GLY A N 1
ATOM 784 C CA . GLY A 1 95 ? -1.355 -23.172 4.492 1 97.25 95 GLY A CA 1
ATOM 785 C C . GLY A 1 95 ? -0.989 -22.875 3.049 1 97.25 95 GLY A C 1
ATOM 786 O O . GLY A 1 95 ? -1.488 -21.922 2.461 1 97.25 95 GLY A O 1
ATOM 787 N N . PHE A 1 96 ? -0.161 -23.688 2.525 1 98.12 96 PHE A N 1
ATOM 788 C CA . PHE A 1 96 ? 0.212 -23.5 1.128 1 98.12 96 PHE A CA 1
ATOM 789 C C . PHE A 1 96 ? -0.79 -24.188 0.208 1 98.12 96 PHE A C 1
ATOM 791 O O . PHE A 1 96 ? -0.551 -25.312 -0.251 1 98.12 96 PHE A O 1
ATOM 798 N N . ARG A 1 97 ? -1.742 -23.453 -0.196 1 96.94 97 ARG A N 1
ATOM 799 C CA . ARG A 1 97 ? -2.918 -24.031 -0.844 1 96.94 97 ARG A CA 1
ATOM 800 C C . ARG A 1 97 ? -2.754 -24.047 -2.359 1 96.94 97 ARG A C 1
ATOM 802 O O . ARG A 1 97 ? -3.578 -24.625 -3.07 1 96.94 97 ARG A O 1
ATOM 809 N N . TRP A 1 98 ? -1.69 -23.469 -2.809 1 97.75 98 TRP A N 1
ATOM 810 C CA . TRP A 1 98 ? -1.456 -23.422 -4.246 1 97.75 98 TRP A CA 1
ATOM 811 C C . TRP A 1 98 ? -0.041 -23.875 -4.586 1 97.75 98 TRP A C 1
ATOM 813 O O . TRP A 1 98 ? 0.836 -23.891 -3.719 1 97.75 98 TRP A O 1
ATOM 823 N N . VAL A 1 99 ? 0.088 -24.219 -5.852 1 97.5 99 VAL A N 1
ATOM 824 C CA . VAL A 1 99 ? 1.378 -24.75 -6.277 1 97.5 99 VAL A CA 1
ATOM 825 C C . VAL A 1 99 ? 1.641 -24.359 -7.73 1 97.5 99 VAL A C 1
ATOM 827 O O . VAL A 1 99 ? 0.711 -24.297 -8.539 1 97.5 99 VAL A O 1
ATOM 830 N N . SER A 1 100 ? 2.818 -23.953 -8.023 1 97.25 100 SER A N 1
ATOM 831 C CA . SER A 1 100 ? 3.33 -23.703 -9.359 1 97.25 100 SER A CA 1
ATOM 832 C C . SER A 1 100 ? 4.559 -24.562 -9.656 1 97.25 100 SER A C 1
ATOM 834 O O . SER A 1 100 ? 5.559 -24.5 -8.938 1 97.25 100 SER A O 1
ATOM 836 N N . LYS A 1 101 ? 4.516 -25.391 -10.672 1 93.5 101 LYS A N 1
ATOM 837 C CA . LYS A 1 101 ? 5.617 -26.266 -11.039 1 93.5 101 LYS A CA 1
ATOM 838 C C . LYS A 1 101 ? 6.285 -25.812 -12.336 1 93.5 101 LYS A C 1
ATOM 840 O O . LYS A 1 101 ? 5.609 -25.562 -13.336 1 93.5 101 LYS A O 1
ATOM 845 N N . CYS A 1 102 ? 7.586 -25.547 -12.188 1 85.75 102 CYS A N 1
ATOM 846 C CA . CYS A 1 102 ? 8.328 -25.094 -13.359 1 85.75 102 CYS A CA 1
ATOM 847 C C . CYS A 1 102 ? 9.75 -25.656 -13.352 1 85.75 102 CYS A C 1
ATOM 849 O O . CYS A 1 102 ? 10.461 -25.516 -12.359 1 85.75 102 CYS A O 1
ATOM 851 N N . GLN A 1 103 ? 10.234 -26.125 -14.5 1 80.25 103 GLN A N 1
ATOM 852 C CA . GLN A 1 103 ? 11.609 -26.531 -14.789 1 80.25 103 GLN A CA 1
ATOM 853 C C . GLN A 1 103 ? 12.148 -27.453 -13.688 1 80.25 103 GLN A C 1
ATOM 855 O O . GLN A 1 103 ? 13.266 -27.25 -13.203 1 80.25 103 GLN A O 1
ATOM 860 N N . GLY A 1 104 ? 11.367 -28.344 -13.117 1 84.5 104 GLY A N 1
ATOM 861 C CA . GLY A 1 104 ? 11.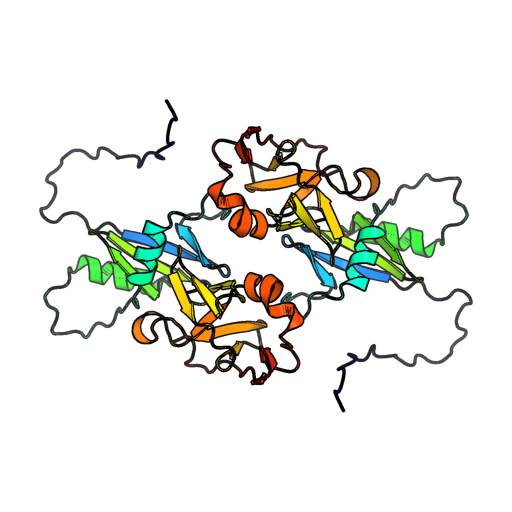836 -29.297 -12.117 1 84.5 104 GLY A CA 1
ATOM 862 C C . GLY A 1 104 ? 11.711 -28.781 -10.695 1 84.5 104 GLY A C 1
ATOM 863 O O . GLY A 1 104 ? 12.07 -29.469 -9.742 1 84.5 104 GLY A O 1
ATOM 864 N N . GLU A 1 105 ? 11.234 -27.578 -10.586 1 93 105 GLU A N 1
ATOM 865 C CA . GLU A 1 105 ? 11.031 -27 -9.258 1 93 105 GLU A CA 1
ATOM 866 C C . GLU A 1 105 ? 9.547 -26.953 -8.906 1 93 105 GLU A C 1
ATOM 868 O O . GLU A 1 105 ? 8.703 -26.734 -9.781 1 93 105 GLU A O 1
ATOM 873 N N . ILE A 1 106 ? 9.344 -27.25 -7.641 1 95.44 106 ILE A N 1
ATOM 874 C CA . ILE A 1 106 ? 7.984 -27.125 -7.133 1 95.44 106 ILE A CA 1
ATOM 875 C C . ILE A 1 106 ? 7.887 -25.906 -6.211 1 95.44 106 ILE A C 1
ATOM 877 O O . ILE A 1 106 ? 8.578 -25.828 -5.191 1 95.44 106 ILE A O 1
ATOM 881 N N . ASN A 1 107 ? 7.004 -24.938 -6.574 1 97.56 107 ASN A N 1
ATOM 882 C CA . ASN A 1 107 ? 6.805 -23.719 -5.801 1 97.56 107 ASN A CA 1
ATOM 883 C C . ASN A 1 107 ? 5.461 -23.719 -5.078 1 97.56 107 ASN A C 1
ATOM 885 O O . ASN A 1 107 ? 4.406 -23.719 -5.715 1 97.56 107 ASN A O 1
ATOM 889 N N . TYR A 1 108 ? 5.492 -23.766 -3.797 1 98 108 TYR A N 1
ATOM 890 C CA . TYR A 1 108 ? 4.273 -23.719 -2.996 1 98 108 TYR A CA 1
ATOM 891 C C . TYR A 1 108 ? 3.955 -22.281 -2.576 1 98 108 TYR A C 1
ATOM 893 O O . TYR A 1 108 ? 4.855 -21.516 -2.225 1 98 108 TYR A O 1
ATOM 901 N N . ILE A 1 109 ? 2.625 -21.984 -2.586 1 98.44 109 ILE A N 1
ATOM 902 C CA . ILE A 1 109 ? 2.242 -20.578 -2.426 1 98.44 109 ILE A CA 1
ATOM 903 C C . ILE A 1 109 ? 1.187 -20.453 -1.331 1 98.44 109 ILE A C 1
ATOM 905 O O . ILE A 1 109 ? 0.2 -21.203 -1.324 1 98.44 109 ILE A O 1
ATOM 909 N N . ARG A 1 110 ? 1.457 -19.641 -0.456 1 98.44 110 ARG A N 1
ATOM 910 C CA . ARG A 1 110 ? 0.504 -19.188 0.551 1 98.44 110 ARG A CA 1
ATOM 911 C C . ARG A 1 110 ? 0.168 -17.703 0.359 1 98.44 110 ARG A C 1
ATOM 913 O O . ARG A 1 110 ? 1.044 -16.906 0.034 1 98.44 110 ARG A O 1
ATOM 920 N N . SER A 1 111 ? -1.075 -17.391 0.498 1 97.69 111 SER A N 1
ATOM 921 C CA . SER A 1 111 ? -1.487 -16 0.282 1 97.69 111 SER A CA 1
ATOM 922 C C . SER A 1 111 ? -2.242 -15.461 1.488 1 97.69 111 SER A C 1
ATOM 924 O O . SER A 1 111 ? -2.895 -16.219 2.213 1 97.69 111 SER A O 1
ATOM 926 N N . SER A 1 112 ? -2.182 -14.133 1.658 1 95.06 112 SER A N 1
ATOM 927 C CA . SER A 1 112 ? -2.896 -13.445 2.73 1 95.06 112 SER A CA 1
ATOM 928 C C . SER A 1 112 ? -4.395 -13.391 2.451 1 95.06 112 SER A C 1
ATOM 930 O O . SER A 1 112 ? -5.199 -13.25 3.377 1 95.06 112 SER A O 1
ATOM 932 N N . SER A 1 113 ? -4.781 -13.484 1.195 1 95.5 113 SER A N 1
ATOM 933 C CA . SER A 1 113 ? -6.188 -13.477 0.804 1 95.5 113 SER A CA 1
ATOM 934 C C . SER A 1 113 ? -6.438 -14.422 -0.369 1 95.5 113 SER A C 1
ATOM 936 O O . SER A 1 113 ? -6.895 -15.555 -0.179 1 95.5 113 SER A O 1
ATOM 938 N N . THR A 1 114 ? -6.02 -13.992 -1.529 1 97.88 114 THR A N 1
ATOM 939 C CA . THR A 1 114 ? -6.137 -14.82 -2.729 1 97.88 114 THR A CA 1
ATOM 940 C C . THR A 1 114 ? -4.781 -14.977 -3.408 1 97.88 114 THR A C 1
ATOM 942 O O . THR A 1 114 ? -3.891 -14.141 -3.238 1 97.88 114 THR A O 1
ATOM 945 N N . PRO A 1 115 ? -4.637 -16.078 -4.164 1 97.94 115 PRO A N 1
ATOM 946 C CA . PRO A 1 115 ? -3.328 -16.297 -4.785 1 97.94 115 PRO A CA 1
ATOM 947 C C . PRO A 1 115 ? -3.043 -15.305 -5.914 1 97.94 115 PRO A C 1
ATOM 949 O O . PRO A 1 115 ? -1.883 -15.102 -6.289 1 97.94 115 PRO A O 1
ATOM 952 N N . ILE A 1 116 ? -4.035 -14.781 -6.504 1 98.69 116 ILE A N 1
ATOM 953 C CA . ILE A 1 116 ? -3.922 -13.688 -7.457 1 98.69 116 ILE A CA 1
ATOM 954 C C . ILE A 1 116 ? -4.383 -12.383 -6.805 1 98.69 116 ILE A C 1
ATOM 956 O O . ILE A 1 116 ? -5.434 -12.344 -6.156 1 98.69 116 ILE A O 1
ATOM 960 N N . VAL A 1 117 ? -3.551 -11.414 -6.883 1 98.81 117 VAL A N 1
ATOM 961 C CA . VAL A 1 117 ? -3.91 -10.062 -6.48 1 98.81 117 VAL A CA 1
ATOM 962 C C . VAL A 1 117 ? -3.695 -9.102 -7.645 1 98.81 117 VAL A C 1
ATOM 964 O O . VAL A 1 117 ? -2.596 -9.023 -8.195 1 98.81 117 VAL A O 1
ATOM 967 N N . TYR A 1 118 ? -4.781 -8.445 -8.039 1 98.81 118 TYR A N 1
ATOM 968 C CA . TYR A 1 118 ? -4.629 -7.406 -9.047 1 98.81 118 TYR A CA 1
ATOM 969 C C . TYR A 1 118 ? -3.955 -6.172 -8.453 1 98.81 118 TYR A C 1
ATOM 971 O O . TYR A 1 118 ? -4.414 -5.629 -7.449 1 98.81 118 TYR A O 1
ATOM 979 N N . LYS A 1 119 ? -2.941 -5.734 -9.102 1 97.69 119 LYS A N 1
ATOM 980 C CA . LYS A 1 119 ? -2.049 -4.746 -8.508 1 97.69 119 LYS A CA 1
ATOM 981 C C . LYS A 1 119 ? -2.387 -3.338 -8.992 1 97.69 119 LYS A C 1
ATOM 983 O O . LYS A 1 119 ? -2.277 -2.371 -8.242 1 97.69 119 LYS A O 1
ATOM 988 N N . THR A 1 120 ? -2.711 -3.203 -10.273 1 96.94 120 THR A N 1
ATOM 989 C CA . THR A 1 120 ? -3.004 -1.899 -10.859 1 96.94 120 THR A CA 1
ATOM 990 C C . THR A 1 120 ? -4.16 -1.999 -11.852 1 96.94 120 THR A C 1
ATOM 992 O O . THR A 1 120 ? -4.492 -3.09 -12.32 1 96.94 120 THR A O 1
ATOM 995 N N . LEU A 1 121 ? -4.785 -0.913 -12.023 1 98 121 LEU A N 1
ATOM 996 C CA . LEU A 1 121 ? -5.816 -0.741 -13.039 1 98 121 LEU A CA 1
ATOM 997 C C . LEU A 1 121 ? -5.477 0.416 -13.977 1 98 121 LEU A C 1
ATOM 999 O O . LEU A 1 121 ? -5.336 1.557 -13.531 1 98 121 LEU A O 1
ATOM 1003 N N . ASP A 1 122 ? -5.281 0.007 -15.188 1 96 122 ASP A N 1
ATOM 1004 C CA . ASP A 1 122 ? -5.145 1.028 -16.219 1 96 122 ASP A CA 1
ATOM 1005 C C . ASP A 1 122 ? -6.5 1.398 -16.812 1 96 122 ASP A C 1
ATOM 1007 O O . ASP A 1 122 ? -7.043 0.667 -17.641 1 96 122 ASP A O 1
ATOM 1011 N N . CYS A 1 123 ? -6.961 2.537 -16.453 1 94.25 123 CYS A N 1
ATOM 1012 C CA . CYS A 1 123 ? -8.297 2.957 -16.875 1 94.25 123 CYS A CA 1
ATOM 1013 C C . CYS A 1 123 ? -8.328 3.258 -18.359 1 94.25 123 CYS A C 1
ATOM 1015 O O . CYS A 1 123 ? -9.375 3.143 -19 1 94.25 123 CYS A O 1
ATOM 1017 N N . SER A 1 124 ? -7.203 3.678 -18.906 1 94 124 SER A N 1
ATOM 1018 C CA . SER A 1 124 ? -7.156 3.99 -20.328 1 94 124 SER A CA 1
ATOM 1019 C C . SER A 1 124 ? -7.363 2.74 -21.188 1 94 124 SER A C 1
ATOM 1021 O O . SER A 1 124 ? -8.055 2.783 -22.203 1 94 124 SER A O 1
ATOM 1023 N N . SER A 1 125 ? -6.84 1.587 -20.781 1 96.69 125 SER A N 1
ATOM 1024 C CA . SER A 1 125 ? -6.965 0.341 -21.531 1 96.69 125 SER A CA 1
ATOM 1025 C C . SER A 1 125 ? -8 -0.583 -20.891 1 96.69 125 SER A C 1
ATOM 1027 O O . SER A 1 125 ? -8.328 -1.634 -21.438 1 96.69 125 SER A O 1
ATOM 1029 N N . ASN A 1 126 ? -8.531 -0.228 -19.766 1 97.56 126 ASN A N 1
ATOM 1030 C CA . ASN A 1 126 ? -9.508 -1.028 -19.031 1 97.56 126 ASN A CA 1
ATOM 1031 C C . ASN A 1 126 ? -8.945 -2.398 -18.656 1 97.56 126 ASN A C 1
ATOM 1033 O O . ASN A 1 126 ? -9.586 -3.422 -18.891 1 97.56 126 ASN A O 1
ATOM 1037 N N . GLU A 1 127 ? -7.723 -2.33 -18.062 1 98.69 127 GLU A N 1
ATOM 1038 C CA . GLU A 1 127 ? -7.047 -3.596 -17.797 1 98.69 127 GLU A CA 1
ATOM 1039 C C . GLU A 1 127 ? -6.504 -3.631 -16.375 1 98.69 127 GLU A C 1
ATOM 1041 O O . GLU A 1 127 ? -5.91 -2.656 -15.898 1 98.69 127 GLU A O 1
ATOM 1046 N N . LEU A 1 128 ? -6.754 -4.727 -15.758 1 98.75 128 LEU A N 1
ATOM 1047 C CA . LEU A 1 128 ? -6.113 -5.066 -14.5 1 98.75 128 LEU A CA 1
ATOM 1048 C C . LEU A 1 128 ? -4.789 -5.785 -14.734 1 98.75 128 LEU A C 1
ATOM 1050 O O . LEU A 1 128 ? -4.684 -6.617 -15.641 1 98.75 128 LEU A O 1
ATOM 1054 N N . MET A 1 129 ? -3.854 -5.484 -13.867 1 98.38 129 MET A N 1
ATOM 1055 C CA . MET A 1 129 ? -2.557 -6.141 -13.992 1 98.38 129 MET A CA 1
ATOM 1056 C C . MET A 1 129 ? -2.246 -6.969 -12.75 1 98.38 129 MET A C 1
ATOM 1058 O O . MET A 1 129 ? -2.578 -6.566 -11.633 1 98.38 129 MET A O 1
ATOM 1062 N N . TYR A 1 130 ? -1.65 -8.117 -12.938 1 98.62 130 TYR A N 1
ATOM 1063 C CA . TYR A 1 130 ? -1.176 -8.969 -11.859 1 98.62 130 TYR A CA 1
ATOM 1064 C C . TYR A 1 130 ? 0.104 -9.695 -12.258 1 98.62 130 TYR A C 1
ATOM 1066 O O . TYR A 1 130 ? 0.54 -9.609 -13.406 1 98.62 130 TYR A O 1
ATOM 1074 N N . GLY A 1 131 ? 0.708 -10.391 -11.258 1 97.88 131 GLY A N 1
ATOM 1075 C CA . GLY A 1 131 ? 1.987 -11.016 -11.562 1 97.88 131 GLY A CA 1
ATOM 1076 C C . GLY A 1 131 ? 3.045 -10.023 -12 1 97.88 131 GLY A C 1
ATOM 1077 O O . GLY A 1 131 ? 3.258 -9 -11.336 1 97.88 131 GLY A O 1
ATOM 1078 N N . GLY A 1 132 ? 3.742 -10.375 -13 1 97.06 132 GLY A N 1
ATOM 1079 C CA . GLY A 1 132 ? 4.734 -9.469 -13.555 1 97.06 132 GLY A CA 1
ATOM 1080 C C . GLY A 1 132 ? 4.156 -8.5 -14.57 1 97.06 132 GLY A C 1
ATOM 1081 O O . GLY A 1 132 ? 4.316 -7.289 -14.445 1 97.06 132 GLY A O 1
ATOM 1082 N N . SER A 1 133 ? 3.445 -9.047 -15.484 1 97.5 133 SER A N 1
ATOM 1083 C CA . SER A 1 133 ? 2.887 -8.219 -16.547 1 97.5 133 SER A CA 1
ATOM 1084 C C . SER A 1 133 ? 1.595 -8.812 -17.094 1 97.5 133 SER A C 1
ATOM 1086 O O . SER A 1 133 ? 1.147 -8.453 -18.188 1 97.5 133 SER A O 1
ATOM 1088 N N . LEU A 1 134 ? 1.031 -9.789 -16.375 1 98.69 134 LEU A N 1
ATOM 1089 C CA . LEU A 1 134 ? -0.194 -10.438 -16.812 1 98.69 134 LEU A CA 1
ATOM 1090 C C . LEU A 1 134 ? -1.391 -9.5 -16.688 1 98.69 134 LEU A C 1
ATOM 1092 O O . LEU A 1 134 ? -1.404 -8.633 -15.805 1 98.69 134 LEU A O 1
ATOM 1096 N N . LYS A 1 135 ? -2.41 -9.68 -17.5 1 98.5 135 LYS A N 1
ATOM 1097 C CA . LYS A 1 135 ? -3.52 -8.734 -17.562 1 98.5 135 LYS A CA 1
ATOM 1098 C C . LYS A 1 135 ? -4.859 -9.461 -17.641 1 98.5 135 LYS A C 1
ATOM 1100 O O . LYS A 1 135 ? -4.918 -10.617 -18.062 1 98.5 135 LYS A O 1
ATOM 1105 N N . ARG A 1 136 ? -5.82 -8.781 -17.219 1 98.31 136 ARG A N 1
ATOM 1106 C CA . ARG A 1 136 ? -7.223 -9.172 -17.328 1 98.31 136 ARG A CA 1
ATOM 1107 C C . ARG A 1 136 ? -8.109 -7.945 -17.547 1 98.31 136 ARG A C 1
ATOM 1109 O O . ARG A 1 136 ? -7.871 -6.887 -16.953 1 98.31 136 ARG A O 1
ATOM 1116 N N . THR A 1 137 ? -9.102 -8.133 -18.375 1 98.69 137 THR A N 1
ATOM 1117 C CA . THR A 1 137 ? -10.039 -7.035 -18.594 1 98.69 137 THR A CA 1
ATOM 1118 C C . THR A 1 137 ? -10.805 -6.707 -17.312 1 98.69 137 THR A C 1
ATOM 1120 O O . THR A 1 137 ? -11.258 -7.609 -16.609 1 98.69 137 THR A O 1
ATOM 1123 N N . PHE A 1 138 ? -10.883 -5.414 -17.062 1 98.81 138 PHE A N 1
ATOM 1124 C CA . PHE A 1 138 ? -11.625 -4.961 -15.891 1 98.81 138 PHE A CA 1
ATOM 1125 C C . PHE A 1 138 ? -13.125 -5.023 -16.141 1 98.81 138 PHE A C 1
ATOM 1127 O O . PHE A 1 138 ? -13.617 -4.473 -17.141 1 98.81 138 PHE A O 1
ATOM 1134 N N . GLU A 1 139 ? -13.805 -5.719 -15.289 1 98.44 139 GLU A N 1
ATOM 1135 C CA . GLU A 1 139 ? -15.25 -5.863 -15.359 1 98.44 139 GLU A CA 1
ATOM 1136 C C . GLU A 1 139 ? -15.922 -5.242 -14.133 1 98.44 139 GLU A C 1
ATOM 1138 O O . GLU A 1 139 ? -16.25 -5.941 -13.172 1 98.44 139 GLU A O 1
ATOM 1143 N N . PRO A 1 140 ? -16.25 -3.939 -14.195 1 98.06 140 PRO A N 1
ATOM 1144 C CA . PRO A 1 140 ? -16.766 -3.236 -13.016 1 98.06 140 PRO A CA 1
ATOM 1145 C C . PRO A 1 140 ? -18.094 -3.809 -12.523 1 98.06 140 PRO A C 1
ATOM 1147 O O . PRO A 1 140 ? -18.406 -3.727 -11.328 1 98.06 140 PRO A O 1
ATOM 1150 N N . SER A 1 141 ? -18.875 -4.488 -13.43 1 98.19 141 SER A N 1
ATOM 1151 C CA . SER A 1 141 ? -20.188 -5.023 -13.055 1 98.19 141 SER A CA 1
ATOM 1152 C C . SER A 1 141 ? -20.047 -6.305 -12.242 1 98.19 141 SER A C 1
ATOM 1154 O O . SER A 1 141 ? -21.031 -6.801 -11.68 1 98.19 141 SER A O 1
ATOM 1156 N N . ARG A 1 142 ? -18.828 -6.777 -12.109 1 98.44 142 ARG A N 1
ATOM 1157 C CA . ARG A 1 142 ? -18.656 -8.062 -11.445 1 98.44 142 ARG A CA 1
ATOM 1158 C C . ARG A 1 142 ? -17.844 -7.914 -10.164 1 98.44 142 ARG A C 1
ATOM 1160 O O . ARG A 1 142 ? -17.359 -8.898 -9.609 1 98.44 142 ARG A O 1
ATOM 1167 N N . LEU A 1 143 ? -17.734 -6.695 -9.703 1 98.5 143 LEU A N 1
ATOM 1168 C CA . LEU A 1 143 ? -17.016 -6.449 -8.453 1 98.5 143 LEU A CA 1
ATOM 1169 C C . LEU A 1 143 ? -17.828 -6.973 -7.262 1 98.5 143 LEU A C 1
ATOM 1171 O O . LEU A 1 143 ? -19.047 -6.863 -7.238 1 98.5 143 LEU A O 1
ATOM 1175 N N . LYS A 1 144 ? -17.125 -7.52 -6.332 1 98.5 144 LYS A N 1
ATOM 1176 C CA . LYS A 1 144 ? -17.703 -7.898 -5.043 1 98.5 144 LYS A CA 1
ATOM 1177 C C . LYS A 1 144 ? -16.859 -7.359 -3.887 1 98.5 144 LYS A C 1
ATOM 1179 O O . LYS A 1 144 ? -15.688 -7.023 -4.066 1 98.5 144 LYS A O 1
ATOM 1184 N N . ILE A 1 145 ? -17.531 -7.262 -2.684 1 97.94 145 ILE A N 1
ATOM 1185 C CA . ILE A 1 145 ? -16.844 -6.684 -1.532 1 97.94 145 ILE A CA 1
ATOM 1186 C C . ILE A 1 145 ? -16.984 -7.617 -0.33 1 97.94 145 ILE A C 1
ATOM 1188 O O . ILE A 1 145 ? -18.031 -8.234 -0.136 1 97.94 145 ILE A O 1
ATOM 1192 N N . ASP A 1 146 ? -15.891 -7.82 0.404 1 96.06 146 ASP A N 1
ATOM 1193 C CA . ASP A 1 146 ? -15.984 -8.312 1.775 1 96.06 146 ASP A CA 1
ATOM 1194 C C . ASP A 1 146 ? -16.266 -7.168 2.75 1 96.06 146 ASP A C 1
ATOM 1196 O O . ASP A 1 146 ? -15.359 -6.398 3.086 1 96.06 146 ASP A O 1
ATOM 1200 N N . ARG A 1 147 ? -17.391 -7.082 3.318 1 90.81 147 ARG A N 1
ATOM 1201 C CA . ARG A 1 147 ? -17.828 -5.941 4.109 1 90.81 147 ARG A CA 1
ATOM 1202 C C . ARG A 1 147 ? -17.078 -5.875 5.441 1 90.81 147 ARG A C 1
ATOM 1204 O O . ARG A 1 147 ? -16.953 -4.805 6.035 1 90.81 147 ARG A O 1
ATOM 1211 N N . SER A 1 148 ? -16.672 -6.996 5.875 1 90.75 148 SER A N 1
ATOM 1212 C CA . SER A 1 148 ? -15.969 -7.02 7.156 1 90.75 148 SER A CA 1
ATOM 1213 C C . SER A 1 148 ? -14.586 -6.387 7.047 1 90.75 148 SER A C 1
ATOM 1215 O O . SER A 1 148 ? -14.109 -5.766 8 1 90.75 148 SER A O 1
ATOM 1217 N N . THR A 1 149 ? -13.953 -6.426 5.859 1 92.06 149 THR A N 1
ATOM 1218 C CA . THR A 1 149 ? -12.594 -5.93 5.695 1 92.06 149 THR A CA 1
ATOM 1219 C C . THR A 1 149 ? -12.578 -4.68 4.82 1 92.06 149 THR A C 1
ATOM 1221 O O . THR A 1 149 ? -11.625 -3.896 4.867 1 92.06 149 THR A O 1
ATOM 1224 N N . GLY A 1 150 ? -13.641 -4.586 3.979 1 92.88 150 GLY A N 1
ATOM 1225 C CA . GLY A 1 150 ? -13.641 -3.531 2.977 1 92.88 150 GLY A CA 1
ATOM 1226 C C . GLY A 1 150 ? -12.852 -3.891 1.731 1 92.88 150 GLY A C 1
ATOM 1227 O O . GLY A 1 150 ? -12.617 -3.041 0.872 1 92.88 150 GLY A O 1
ATOM 1228 N N . TRP A 1 151 ? -12.422 -5.207 1.582 1 96.5 151 TRP A N 1
ATOM 1229 C CA . TRP A 1 151 ? -11.625 -5.645 0.438 1 96.5 151 TRP A CA 1
ATOM 1230 C C . TRP A 1 151 ? -12.508 -5.855 -0.788 1 96.5 151 TRP A C 1
ATOM 1232 O O . TRP A 1 151 ? -13.617 -6.383 -0.68 1 96.5 151 TRP A O 1
ATOM 1242 N N . LEU A 1 152 ? -12.016 -5.41 -1.915 1 97.81 152 LEU A N 1
ATOM 1243 C CA . LEU A 1 152 ? -12.719 -5.551 -3.184 1 97.81 152 LEU A CA 1
ATOM 1244 C C . LEU A 1 152 ? -12.156 -6.707 -3.998 1 97.81 152 LEU A C 1
ATOM 1246 O O . LEU A 1 152 ? -10.938 -6.934 -4 1 97.81 152 LEU A O 1
ATOM 1250 N N . PHE A 1 153 ? -13.031 -7.348 -4.707 1 98.56 153 PHE A N 1
ATOM 1251 C CA . PHE A 1 153 ? -12.656 -8.531 -5.473 1 98.56 153 PHE A CA 1
ATOM 1252 C C . PHE A 1 153 ? -13.188 -8.445 -6.898 1 98.56 153 PHE A C 1
ATOM 1254 O O . PHE A 1 153 ? -14.211 -7.801 -7.148 1 98.56 153 PHE A O 1
ATOM 1261 N N . HIS A 1 154 ? -12.516 -9 -7.777 1 98.88 154 HIS A N 1
ATOM 1262 C CA . HIS A 1 154 ? -12.812 -9.109 -9.203 1 98.88 154 HIS A CA 1
ATOM 1263 C C . HIS A 1 154 ? -12.656 -10.539 -9.688 1 98.88 154 HIS A C 1
ATOM 1265 O O . HIS A 1 154 ? -11.859 -11.305 -9.148 1 98.88 154 HIS A O 1
ATOM 1271 N N . PRO A 1 155 ? -13.32 -10.969 -10.68 1 98.62 155 PRO A N 1
ATOM 1272 C CA . PRO A 1 155 ? -13.172 -12.344 -11.156 1 98.62 155 PRO A CA 1
ATOM 1273 C C . PRO A 1 155 ? -11.719 -12.727 -11.43 1 98.62 155 PRO A C 1
ATOM 1275 O O . PRO A 1 155 ? -10.953 -11.914 -11.953 1 98.62 155 PRO A O 1
ATOM 1278 N N . SER A 1 156 ? -11.445 -13.961 -11.047 1 98.44 156 SER A N 1
ATOM 1279 C CA . SER A 1 156 ? -10.094 -14.453 -11.242 1 98.44 156 SER A CA 1
ATOM 1280 C C . SER A 1 156 ? -9.812 -14.75 -12.711 1 98.44 156 SER A C 1
ATOM 1282 O O . SER A 1 156 ? -10.742 -14.914 -13.508 1 98.44 156 SER A O 1
ATOM 1284 N N . PRO A 1 157 ? -8.508 -14.789 -13.055 1 98.19 157 PRO A N 1
ATOM 1285 C CA . PRO A 1 157 ? -8.195 -15.195 -14.422 1 98.19 157 PRO A CA 1
ATOM 1286 C C . PRO A 1 157 ? -8.664 -16.625 -14.742 1 98.19 157 PRO A C 1
ATOM 1288 O O . PRO A 1 157 ? -9.109 -16.891 -15.859 1 98.19 157 PRO A O 1
ATOM 1291 N N . SER A 1 158 ? -8.555 -17.516 -13.781 1 97.31 158 SER A N 1
ATOM 1292 C CA . SER A 1 158 ? -9.016 -18.891 -13.914 1 97.31 158 SER A CA 1
ATOM 1293 C C . SER A 1 158 ? -9.703 -19.359 -12.633 1 97.31 158 SER A C 1
ATOM 1295 O O . SER A 1 158 ? -9.055 -19.547 -11.609 1 97.31 158 SER A O 1
ATOM 1297 N N . GLU A 1 159 ? -10.945 -19.594 -12.758 1 96.19 159 GLU A N 1
ATOM 1298 C CA . GLU A 1 159 ? -11.68 -20.094 -11.602 1 96.19 159 GLU A CA 1
ATOM 1299 C C . GLU A 1 159 ? -11.117 -21.438 -11.133 1 96.19 159 GLU A C 1
ATOM 1301 O O . GLU A 1 159 ? -10.953 -21.656 -9.93 1 96.19 159 GLU A O 1
ATOM 1306 N N . LYS A 1 160 ? -10.852 -22.297 -12.031 1 94.56 160 LYS A N 1
ATOM 1307 C CA . LYS A 1 160 ? -10.375 -23.641 -11.734 1 94.56 160 LYS A CA 1
ATOM 1308 C C . LYS A 1 160 ? -9.047 -23.594 -10.984 1 94.56 160 LYS A C 1
ATOM 1310 O O . LYS A 1 160 ? -8.844 -24.344 -10.023 1 94.56 160 LYS A O 1
ATOM 1315 N N . ASN A 1 161 ? -8.188 -22.656 -11.352 1 95.69 161 ASN A N 1
ATOM 1316 C CA . ASN A 1 161 ? -6.82 -22.641 -10.844 1 95.69 161 ASN A CA 1
ATOM 1317 C C . ASN A 1 161 ? -6.668 -21.688 -9.664 1 95.69 161 ASN A C 1
ATOM 1319 O O . ASN A 1 161 ? -5.832 -21.906 -8.789 1 95.69 161 ASN A O 1
ATOM 1323 N N . ASN A 1 162 ? -7.496 -20.609 -9.648 1 96.44 162 ASN A N 1
ATOM 1324 C CA . ASN A 1 162 ? -7.195 -19.516 -8.742 1 96.44 162 ASN A CA 1
ATOM 1325 C C . ASN A 1 162 ? -8.367 -19.203 -7.816 1 96.44 162 ASN A C 1
ATOM 1327 O O . ASN A 1 162 ? -8.266 -18.359 -6.934 1 96.44 162 ASN A O 1
ATOM 1331 N N . GLY A 1 163 ? -9.492 -19.891 -8.008 1 95.31 163 GLY A N 1
ATOM 1332 C CA . GLY A 1 163 ? -10.719 -19.484 -7.348 1 95.31 163 GLY A CA 1
ATOM 1333 C C . GLY A 1 163 ? -11.562 -18.531 -8.18 1 95.31 163 GLY A C 1
ATOM 1334 O O . GLY A 1 163 ? -11.102 -18.031 -9.203 1 95.31 163 GLY A O 1
ATOM 1335 N N . ARG A 1 164 ? -12.719 -18.281 -7.762 1 97.62 164 ARG A N 1
ATOM 1336 C CA . ARG A 1 164 ? -13.664 -17.516 -8.57 1 97.62 164 ARG A CA 1
ATOM 1337 C C . ARG A 1 164 ? -13.297 -16.047 -8.594 1 97.62 164 ARG A C 1
ATOM 1339 O O . ARG A 1 164 ? -13.453 -15.375 -9.617 1 97.62 164 ARG A O 1
ATOM 1346 N N . TYR A 1 165 ? -12.859 -15.555 -7.43 1 98.62 165 TYR A N 1
ATOM 1347 C CA . TYR A 1 165 ? -12.555 -14.133 -7.332 1 98.62 165 TYR A CA 1
ATOM 1348 C C . TYR A 1 165 ? -11.141 -13.914 -6.801 1 98.62 165 TYR A C 1
ATOM 1350 O O . TYR A 1 165 ? -10.609 -14.758 -6.082 1 98.62 165 TYR A O 1
ATOM 1358 N N . SER A 1 166 ? -10.578 -12.836 -7.176 1 98.69 166 SER A N 1
ATOM 1359 C CA . SER A 1 166 ? -9.242 -12.422 -6.75 1 98.69 166 SER A CA 1
ATOM 1360 C C . SER A 1 166 ? -9.258 -11 -6.191 1 98.69 166 SER A C 1
ATOM 1362 O O . SER A 1 166 ? -10.047 -10.164 -6.637 1 98.69 166 SER A O 1
ATOM 1364 N N . LEU A 1 167 ? -8.43 -10.781 -5.305 1 98.56 167 LEU A N 1
ATOM 1365 C CA . LEU A 1 167 ? -8.344 -9.523 -4.566 1 98.56 167 LEU A CA 1
ATOM 1366 C C . LEU A 1 167 ? -7.852 -8.398 -5.469 1 98.56 167 LEU A C 1
ATOM 1368 O O . LEU A 1 167 ? -6.938 -8.594 -6.27 1 98.56 167 LEU A O 1
ATOM 1372 N N . LEU A 1 168 ? -8.461 -7.207 -5.336 1 98.62 168 LEU A N 1
ATOM 1373 C CA . LEU A 1 168 ? -7.875 -5.965 -5.82 1 98.62 168 LEU A CA 1
ATOM 1374 C C . LEU A 1 168 ? -7.016 -5.312 -4.742 1 98.62 168 LEU A C 1
ATOM 1376 O O . LEU A 1 168 ? -7.465 -5.145 -3.605 1 98.62 168 LEU A O 1
ATOM 1380 N N . SER A 1 169 ? -5.801 -5 -5.102 1 97.62 169 SER A N 1
ATOM 1381 C CA . SER A 1 169 ? -4.969 -4.293 -4.137 1 97.62 169 SER A CA 1
ATOM 1382 C C . SER A 1 169 ? -5.574 -2.943 -3.768 1 97.62 169 SER A C 1
ATOM 1384 O O . SER A 1 169 ? -6.312 -2.352 -4.559 1 97.62 169 SER A O 1
ATOM 1386 N N . SER A 1 170 ? -5.18 -2.469 -2.596 1 94.62 170 SER A N 1
ATOM 1387 C CA . SER A 1 170 ? -5.691 -1.178 -2.146 1 94.62 170 SER A CA 1
ATOM 1388 C C . SER A 1 170 ? -5.227 -0.05 -3.062 1 94.62 170 SER A C 1
ATOM 1390 O O . SER A 1 170 ? -5.906 0.971 -3.193 1 94.62 170 SER A O 1
ATOM 1392 N N . SER A 1 171 ? -4.082 -0.235 -3.691 1 94.19 171 SER A N 1
ATOM 1393 C CA . SER A 1 171 ? -3.564 0.777 -4.609 1 94.19 171 SER A CA 1
ATOM 1394 C C . SER A 1 171 ? -4.562 1.075 -5.723 1 94.19 171 SER A C 1
ATOM 1396 O O . SER A 1 171 ? -4.684 2.219 -6.164 1 94.19 171 SER A O 1
ATOM 1398 N N . ILE A 1 172 ? -5.234 0.096 -6.168 1 96.81 172 ILE A N 1
ATOM 1399 C CA . ILE A 1 172 ? -6.219 0.282 -7.227 1 96.81 172 ILE A CA 1
ATOM 1400 C C . ILE A 1 172 ? -7.336 1.203 -6.742 1 96.81 172 ILE A C 1
ATOM 1402 O O . ILE A 1 172 ? -7.75 2.117 -7.457 1 96.81 172 ILE A O 1
ATOM 1406 N N . LEU A 1 173 ? -7.848 0.99 -5.527 1 96 173 LEU A N 1
ATOM 1407 C CA . LEU A 1 173 ? -8.898 1.821 -4.949 1 96 173 LEU A CA 1
ATOM 1408 C C . LEU A 1 173 ? -8.453 3.277 -4.867 1 96 173 LEU A C 1
ATOM 1410 O O . LEU A 1 173 ? -9.164 4.176 -5.332 1 96 173 LEU A O 1
ATOM 1414 N N . PHE A 1 174 ? -7.238 3.498 -4.445 1 93.25 174 PHE A N 1
ATOM 1415 C CA . PHE A 1 174 ? -6.781 4.848 -4.148 1 93.25 174 PHE A CA 1
ATOM 1416 C C . PHE A 1 174 ? -6.305 5.551 -5.414 1 93.25 174 PHE A C 1
ATOM 1418 O O . PHE A 1 174 ? -6.5 6.758 -5.574 1 93.25 174 PHE A O 1
ATOM 1425 N N . ASP A 1 175 ? -5.762 4.773 -6.344 1 92.38 175 ASP A N 1
ATOM 1426 C CA . ASP A 1 175 ? -5.137 5.383 -7.516 1 92.38 175 ASP A CA 1
ATOM 1427 C C . ASP A 1 175 ? -6.141 5.531 -8.656 1 92.38 175 ASP A C 1
ATOM 1429 O O . ASP A 1 175 ? -6.016 6.438 -9.484 1 92.38 175 ASP A O 1
ATOM 1433 N N . SER A 1 176 ? -7.113 4.602 -8.68 1 94.81 176 SER A N 1
ATOM 1434 C CA . SER A 1 176 ? -7.863 4.547 -9.93 1 94.81 176 SER A CA 1
ATOM 1435 C C . SER A 1 176 ? -9.367 4.633 -9.68 1 94.81 176 SER A C 1
ATOM 1437 O O . SER A 1 176 ? -10.125 5.074 -10.547 1 94.81 176 SER A O 1
ATOM 1439 N N . LEU A 1 177 ? -9.781 4.293 -8.461 1 96.75 177 LEU A N 1
ATOM 1440 C CA . LEU A 1 177 ? -11.219 4.102 -8.344 1 96.75 177 LEU A CA 1
ATOM 1441 C C . LEU A 1 177 ? -11.812 5.051 -7.305 1 96.75 177 LEU A C 1
ATOM 1443 O O . LEU A 1 177 ? -13.031 5.121 -7.145 1 96.75 177 LEU A O 1
ATOM 1447 N N . GLN A 1 178 ? -11.016 5.781 -6.609 1 94.19 178 GLN A N 1
ATOM 1448 C CA . GLN A 1 178 ? -11.453 6.527 -5.438 1 94.19 178 GLN A CA 1
ATOM 1449 C C . GLN A 1 178 ? -12.586 7.488 -5.793 1 94.19 178 GLN A C 1
ATOM 1451 O O . GLN A 1 178 ? -13.5 7.699 -4.996 1 94.19 178 GLN A O 1
ATOM 1456 N N . ASP A 1 179 ? -12.648 8.031 -7.016 1 93.38 179 ASP A N 1
ATOM 1457 C CA . ASP A 1 179 ? -13.672 9 -7.406 1 93.38 179 ASP A CA 1
ATOM 1458 C C . ASP A 1 179 ? -14.859 8.312 -8.07 1 93.38 179 ASP A C 1
ATOM 1460 O O . ASP A 1 179 ? -15.883 8.945 -8.336 1 93.38 179 ASP A O 1
ATOM 1464 N N . SER A 1 180 ? -14.695 7.062 -8.383 1 96.62 180 SER A N 1
ATOM 1465 C CA . SER A 1 180 ? -15.719 6.371 -9.156 1 96.62 180 SER A CA 1
ATOM 1466 C C . SER A 1 180 ? -16.5 5.395 -8.289 1 96.62 180 SER A C 1
ATOM 1468 O O . SER A 1 180 ? -17.562 4.918 -8.688 1 96.62 180 SER A O 1
ATOM 1470 N N . ILE A 1 181 ? -16.031 5.184 -7.098 1 97.25 181 ILE A N 1
ATOM 1471 C CA . ILE A 1 181 ? -16.594 4.094 -6.312 1 97.25 181 ILE A CA 1
ATOM 1472 C C . ILE A 1 181 ? -17.125 4.633 -4.984 1 97.25 181 ILE A C 1
ATOM 1474 O O . ILE A 1 181 ? -16.516 5.523 -4.387 1 97.25 181 ILE A O 1
ATOM 1478 N N . ASP A 1 182 ? -18.266 4.168 -4.527 1 95.31 182 ASP A N 1
ATOM 1479 C CA . ASP A 1 182 ? -18.812 4.371 -3.188 1 95.31 182 ASP A CA 1
ATOM 1480 C C . ASP A 1 182 ? -19.062 3.037 -2.488 1 95.31 182 ASP A C 1
ATOM 1482 O O . ASP A 1 182 ? -20.109 2.428 -2.662 1 95.31 182 ASP A O 1
ATOM 1486 N N . LEU A 1 183 ? -18.062 2.662 -1.677 1 94.88 183 LEU A N 1
ATOM 1487 C CA . LEU A 1 183 ? -18.125 1.342 -1.061 1 94.88 183 LEU A CA 1
ATOM 1488 C C . LEU A 1 183 ? -19.188 1.307 0.032 1 94.88 183 LEU A C 1
ATOM 1490 O O . LEU A 1 183 ? -19.766 0.25 0.314 1 94.88 183 LEU A O 1
ATOM 1494 N N . GLU A 1 184 ? -19.438 2.383 0.625 1 91.5 184 GLU A N 1
ATOM 1495 C CA . GLU A 1 184 ? -20.484 2.457 1.636 1 91.5 184 GLU A CA 1
ATOM 1496 C C . GLU A 1 184 ? -21.875 2.334 1.005 1 91.5 184 GLU A C 1
ATOM 1498 O O . GLU A 1 184 ? -22.703 1.561 1.477 1 91.5 184 GLU A O 1
ATOM 1503 N N . ALA A 1 185 ? -22.094 3.055 -0.088 1 94.06 185 ALA A N 1
ATOM 1504 C CA . ALA A 1 185 ? -23.375 2.986 -0.801 1 94.06 185 ALA A CA 1
ATOM 1505 C C . ALA A 1 185 ? -23.453 1.735 -1.671 1 94.06 185 ALA A C 1
ATOM 1507 O O . ALA A 1 185 ? -24.531 1.327 -2.09 1 94.06 185 ALA A O 1
ATOM 1508 N N . GLY A 1 186 ? -22.297 1.122 -2.029 1 96.25 186 GLY A N 1
ATOM 1509 C CA . GLY A 1 186 ? -22.25 -0.16 -2.713 1 96.25 186 GLY A CA 1
ATOM 1510 C C . GLY A 1 186 ? -22.406 -0.04 -4.219 1 96.2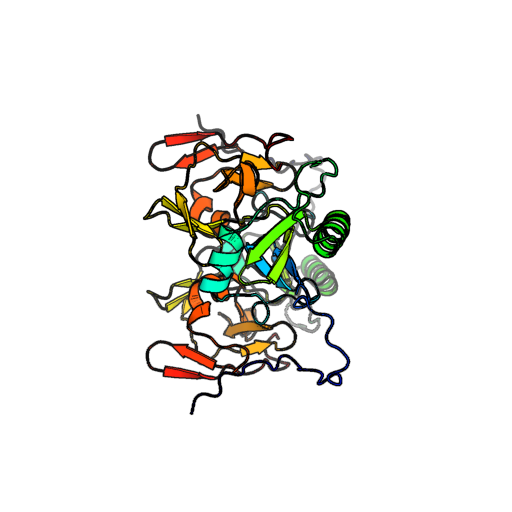5 186 GLY A C 1
ATOM 1511 O O . GLY A 1 186 ? -23.172 -0.791 -4.832 1 96.25 186 GLY A O 1
ATOM 1512 N N . TRP A 1 187 ? -21.734 0.953 -4.793 1 97.88 187 TRP A N 1
ATOM 1513 C CA . TRP A 1 187 ? -21.828 1.043 -6.246 1 97.88 187 TRP A CA 1
ATOM 1514 C C . TRP A 1 187 ? -20.547 1.636 -6.836 1 97.88 187 TRP A C 1
ATOM 1516 O O . TRP A 1 187 ? -19.75 2.23 -6.113 1 97.88 187 TRP A O 1
ATOM 1526 N N . ILE A 1 188 ? -20.328 1.393 -8.117 1 98.44 188 ILE A N 1
ATOM 1527 C CA . ILE A 1 188 ? -19.266 1.981 -8.906 1 98.44 188 ILE A CA 1
ATOM 1528 C C . ILE A 1 188 ? -19.844 2.619 -10.172 1 98.44 188 ILE A C 1
ATOM 1530 O O . ILE A 1 188 ? -20.703 2.033 -10.828 1 98.44 188 ILE A O 1
ATOM 1534 N N . LYS A 1 189 ? -19.438 3.789 -10.391 1 97.94 189 LYS A N 1
ATOM 1535 C CA . LYS A 1 189 ? -19.719 4.434 -11.672 1 97.94 189 LYS A CA 1
ATOM 1536 C C . LYS A 1 189 ? -18.578 4.207 -12.656 1 97.94 189 LYS A C 1
ATOM 1538 O O . LYS A 1 189 ? -17.406 4.461 -12.336 1 97.94 189 LYS A O 1
ATOM 1543 N N . TRP A 1 190 ? -18.938 3.693 -13.758 1 96.5 190 TRP A N 1
ATOM 1544 C CA . TRP A 1 190 ? -17.922 3.422 -14.781 1 96.5 190 TRP A CA 1
ATOM 1545 C C . TRP A 1 190 ? -18.438 3.836 -16.156 1 96.5 190 TRP A C 1
ATOM 1547 O O . TRP A 1 190 ? -19.422 3.299 -16.656 1 96.5 190 TRP A O 1
ATOM 1557 N N . GLU A 1 191 ? -17.688 4.84 -16.641 1 91 191 GLU A N 1
ATOM 1558 C CA . GLU A 1 191 ? -18.172 5.488 -17.859 1 91 191 GLU A CA 1
ATOM 1559 C C . GLU A 1 191 ? -19.578 6.027 -17.672 1 91 191 GLU A C 1
ATOM 1561 O O . GLU A 1 191 ? -19.828 6.867 -16.797 1 91 191 GLU A O 1
ATOM 1566 N N . GLN A 1 192 ? -20.516 5.559 -18.406 1 93 192 GLN A N 1
ATOM 1567 C CA . GLN A 1 192 ? -21.859 6.125 -18.344 1 93 192 GLN A CA 1
ATOM 1568 C C . GLN A 1 192 ? -22.797 5.242 -17.516 1 93 192 GLN A C 1
ATOM 1570 O O . GLN A 1 192 ? -23.953 5.582 -17.328 1 93 192 GLN A O 1
ATOM 1575 N N . ASP A 1 193 ? -22.25 4.297 -16.922 1 96.81 193 ASP A N 1
ATOM 1576 C CA . ASP A 1 193 ? -23.109 3.332 -16.25 1 96.81 193 ASP A CA 1
ATOM 1577 C C . ASP A 1 193 ? -22.781 3.262 -14.75 1 96.81 193 ASP A C 1
ATOM 1579 O O . ASP A 1 193 ? -21.703 3.688 -14.328 1 96.81 193 ASP A O 1
ATOM 1583 N N . LYS A 1 194 ? -23.734 2.822 -14.008 1 97.94 194 LYS A N 1
ATOM 1584 C CA . LYS A 1 194 ? -23.594 2.555 -12.586 1 97.94 194 LYS A CA 1
ATOM 1585 C C . LYS A 1 194 ? -23.891 1.09 -12.266 1 97.94 194 LYS A C 1
ATOM 1587 O O . LYS A 1 194 ? -24.906 0.542 -12.727 1 97.94 194 LYS A O 1
ATOM 1592 N N . PHE A 1 195 ? -23 0.491 -11.578 1 98.69 195 PHE A N 1
ATOM 1593 C CA . PHE A 1 195 ? -23.156 -0.923 -11.258 1 98.69 195 PHE A CA 1
ATOM 1594 C C . PHE A 1 195 ? -23.141 -1.139 -9.75 1 98.69 195 PHE A C 1
ATOM 1596 O O . PHE A 1 195 ? -22.375 -0.481 -9.031 1 98.69 195 PHE A O 1
ATOM 1603 N N . PRO A 1 196 ? -23.938 -2.082 -9.297 1 98.38 196 PRO A N 1
ATOM 1604 C CA . PRO A 1 196 ? -23.859 -2.438 -7.875 1 98.38 196 PRO A CA 1
ATOM 1605 C C . PRO A 1 196 ? -22.625 -3.271 -7.543 1 98.38 196 PRO A C 1
ATOM 1607 O O . PRO A 1 196 ? -22.141 -4.031 -8.383 1 98.38 196 PRO A O 1
ATOM 1610 N N . ILE A 1 197 ? -22.109 -3.086 -6.379 1 98.31 197 ILE A N 1
ATOM 1611 C CA . ILE A 1 197 ? -21.078 -3.945 -5.828 1 98.31 197 ILE A CA 1
ATOM 1612 C C . ILE A 1 197 ? -21.688 -4.906 -4.809 1 98.31 197 ILE A C 1
ATOM 1614 O O . ILE A 1 197 ? -22.172 -4.48 -3.756 1 98.31 197 ILE A O 1
ATOM 1618 N N . LEU A 1 198 ? -21.625 -6.176 -5.086 1 97.31 198 LEU A N 1
ATOM 1619 C CA . LEU A 1 198 ? -22.312 -7.176 -4.266 1 97.31 198 LEU A CA 1
ATOM 1620 C C . LEU A 1 198 ? -21.359 -7.742 -3.213 1 97.31 198 LEU A C 1
ATOM 1622 O O . LEU A 1 198 ? -20.141 -7.707 -3.385 1 97.31 198 LEU A O 1
ATOM 1626 N N . PRO A 1 199 ? -21.922 -8.289 -2.109 1 96.88 199 PRO A N 1
ATOM 1627 C CA . PRO A 1 199 ? -21.078 -8.953 -1.116 1 96.88 199 PRO A CA 1
ATOM 1628 C C . PRO A 1 199 ? -20.516 -10.281 -1.616 1 96.88 199 PRO A C 1
ATOM 1630 O O . PRO A 1 199 ? -21.141 -10.953 -2.439 1 96.88 199 PRO A O 1
ATOM 1633 N N . LEU A 1 200 ? -19.391 -10.578 -1.062 1 95.81 200 LEU A N 1
ATOM 1634 C CA . LEU A 1 200 ? -18.797 -11.883 -1.348 1 95.81 200 LEU A CA 1
ATOM 1635 C C . LEU A 1 200 ? -19.688 -13.008 -0.815 1 95.81 200 LEU A C 1
ATOM 1637 O O . LEU A 1 200 ? -20.234 -12.906 0.283 1 95.81 200 LEU A O 1
ATOM 1641 N N . ASP A 1 201 ? -19.766 -14.031 -1.65 1 92.62 201 ASP A N 1
ATOM 1642 C CA . ASP A 1 201 ? -20.406 -15.258 -1.188 1 92.62 201 ASP A CA 1
ATOM 1643 C C . ASP A 1 201 ? -19.375 -16.219 -0.58 1 92.62 201 ASP A C 1
ATOM 1645 O O . ASP A 1 201 ? -18.188 -16.094 -0.84 1 92.62 201 ASP A O 1
ATOM 1649 N N . SER A 1 202 ? -19.781 -17.156 0.185 1 85.69 202 SER A N 1
ATOM 1650 C CA . SER A 1 202 ? -18.922 -18.094 0.891 1 85.69 202 SER A CA 1
ATOM 1651 C C . SER A 1 202 ? -18.047 -18.891 -0.082 1 85.69 202 SER A C 1
ATOM 1653 O O . SER A 1 202 ? -16.906 -19.234 0.238 1 85.69 202 SER A O 1
ATOM 1655 N N . ASP A 1 203 ? -18.484 -19.078 -1.253 1 89.31 203 ASP A N 1
ATOM 1656 C CA . ASP A 1 203 ? -17.781 -19.938 -2.193 1 89.31 203 ASP A CA 1
ATOM 1657 C C . ASP A 1 203 ? -16.938 -19.125 -3.178 1 89.31 203 ASP A C 1
ATOM 1659 O O . ASP A 1 203 ? -16.25 -19.688 -4.035 1 89.31 203 ASP A O 1
ATOM 1663 N N . ASP A 1 204 ? -16.938 -17.812 -2.955 1 91.62 204 ASP A N 1
ATOM 1664 C CA . ASP A 1 204 ? -16.312 -16.953 -3.945 1 91.62 204 ASP A CA 1
ATOM 1665 C C . ASP A 1 204 ? -14.789 -17.062 -3.883 1 91.62 204 ASP A C 1
ATOM 1667 O O . ASP A 1 204 ? -14.109 -16.828 -4.879 1 91.62 204 ASP A O 1
ATOM 1671 N N . LEU A 1 205 ? -14.242 -17.391 -2.693 1 84.88 205 LEU A N 1
ATOM 1672 C CA . LEU A 1 205 ? -12.797 -17.422 -2.559 1 84.88 205 LEU A CA 1
ATOM 1673 C C . LEU A 1 205 ? -12.273 -18.859 -2.615 1 84.88 205 LEU A C 1
ATOM 1675 O O . LEU A 1 205 ? -11.117 -19.109 -2.277 1 84.88 205 LEU A O 1
ATOM 1679 N N . ARG A 1 206 ? -13.18 -19.797 -3.006 1 80.56 206 ARG A N 1
ATOM 1680 C CA . ARG A 1 206 ? -12.812 -21.203 -3.117 1 80.56 206 ARG A CA 1
ATOM 1681 C C . ARG A 1 206 ? -12.617 -21.594 -4.578 1 80.56 206 ARG A C 1
ATOM 1683 O O . ARG A 1 206 ? -13.227 -21 -5.473 1 80.56 206 ARG A O 1
ATOM 1690 N N . MET B 1 1 ? -32.906 12.062 -5.734 1 21.98 1 MET B N 1
ATOM 1691 C CA . MET B 1 1 ? -32.781 12.758 -4.461 1 21.98 1 MET B CA 1
ATOM 1692 C C . MET B 1 1 ? -31.75 12.055 -3.574 1 21.98 1 MET B C 1
ATOM 1694 O O . MET B 1 1 ? -31.938 10.898 -3.193 1 21.98 1 MET B O 1
ATOM 1698 N N . TRP B 1 2 ? -30.406 12.234 -3.906 1 23.03 2 TRP B N 1
ATOM 1699 C CA . TRP B 1 2 ? -29.125 11.539 -3.721 1 23.03 2 TRP B CA 1
ATOM 1700 C C . TRP B 1 2 ? -28.672 11.609 -2.268 1 23.03 2 TRP B C 1
ATOM 1702 O O . TRP B 1 2 ? -28.453 12.703 -1.735 1 23.03 2 TRP B O 1
ATOM 1712 N N . ARG B 1 3 ? -29.141 10.789 -1.327 1 23.81 3 ARG B N 1
ATOM 1713 C CA . ARG B 1 3 ? -29 10.828 0.126 1 23.81 3 ARG B CA 1
ATOM 1714 C C . ARG B 1 3 ? -27.547 10.727 0.547 1 23.81 3 ARG B C 1
ATOM 1716 O O . ARG B 1 3 ? -26.891 9.711 0.285 1 23.81 3 ARG B O 1
ATOM 1723 N N . LEU B 1 4 ? -26.75 11.836 0.509 1 26.44 4 LEU B N 1
ATOM 1724 C CA . LEU B 1 4 ? -25.484 12.258 1.081 1 26.44 4 LEU B CA 1
ATOM 1725 C C . LEU B 1 4 ? -25.359 11.797 2.527 1 26.44 4 LEU B C 1
ATOM 1727 O O . LEU B 1 4 ? -26.141 12.203 3.387 1 26.44 4 LEU B O 1
ATOM 1731 N N . MET B 1 5 ? -25.141 10.594 2.715 1 26.94 5 MET B N 1
ATOM 1732 C CA . MET B 1 5 ? -25.094 10.008 4.051 1 26.94 5 MET B CA 1
ATOM 1733 C C . MET B 1 5 ? -24.141 10.781 4.949 1 26.94 5 MET B C 1
ATOM 1735 O O . MET B 1 5 ? -22.922 10.75 4.746 1 26.94 5 MET B O 1
ATOM 1739 N N . VAL B 1 6 ? -24.484 12.07 5.414 1 28.83 6 VAL B N 1
ATOM 1740 C CA . VAL B 1 6 ? -24.016 12.945 6.484 1 28.83 6 VAL B CA 1
ATOM 1741 C C . VAL B 1 6 ? -23.922 12.156 7.789 1 28.83 6 VAL B C 1
ATOM 1743 O O . VAL B 1 6 ? -24.938 11.68 8.305 1 28.83 6 VAL B O 1
ATOM 1746 N N . GLY B 1 7 ? -23 11.203 7.859 1 31.7 7 GLY B N 1
ATOM 1747 C CA . GLY B 1 7 ? -22.891 10.586 9.172 1 31.7 7 GLY B CA 1
ATOM 1748 C C . GLY B 1 7 ? -23.062 11.57 10.312 1 31.7 7 GLY B C 1
ATOM 1749 O O . GLY B 1 7 ? -22.516 12.672 10.273 1 31.7 7 GLY B O 1
ATOM 1750 N N . SER B 1 8 ? -24.109 11.484 11.031 1 31.28 8 SER B N 1
ATOM 1751 C CA . SER B 1 8 ? -24.719 12.234 12.117 1 31.28 8 SER B CA 1
ATOM 1752 C C . SER B 1 8 ? -23.781 12.367 13.305 1 31.28 8 SER B C 1
ATOM 1754 O O . SER B 1 8 ? -23.328 11.367 13.867 1 31.28 8 SER B O 1
ATOM 1756 N N . ARG B 1 9 ? -22.922 13.477 13.297 1 31.73 9 ARG B N 1
ATOM 1757 C CA . ARG B 1 9 ? -22.406 13.969 14.57 1 31.73 9 ARG B CA 1
ATOM 1758 C C . ARG B 1 9 ? -23.5 13.938 15.641 1 31.73 9 ARG B C 1
ATOM 1760 O O . ARG B 1 9 ? -24.578 14.492 15.453 1 31.73 9 ARG B O 1
ATOM 1767 N N . ALA B 1 10 ? -23.672 12.828 16.375 1 30.11 10 ALA B N 1
ATOM 1768 C CA . ALA B 1 10 ? -24.531 12.836 17.547 1 30.11 10 ALA B CA 1
ATOM 1769 C C . ALA B 1 10 ? -24.375 14.125 18.344 1 30.11 10 ALA B C 1
ATOM 1771 O O . ALA B 1 10 ? -23.281 14.438 18.812 1 30.11 10 ALA B O 1
ATOM 1772 N N . LEU B 1 11 ? -25.25 15.094 18.094 1 28.5 11 LEU B N 1
ATOM 1773 C CA . LEU B 1 11 ? -25.391 16.25 18.984 1 28.5 11 LEU B CA 1
ATOM 1774 C C . LEU B 1 11 ? -25.953 15.836 20.344 1 28.5 11 LEU B C 1
ATOM 1776 O O . LEU B 1 11 ? -27.094 15.406 20.438 1 28.5 11 LEU B O 1
ATOM 1780 N N . SER B 1 12 ? -25.25 15.109 21.203 1 26.17 12 SER B N 1
ATOM 1781 C CA . SER B 1 12 ? -25.797 15.055 22.562 1 26.17 12 SER B CA 1
ATOM 1782 C C . SER B 1 12 ? -26.25 16.438 23.016 1 26.17 12 SER B C 1
ATOM 1784 O O . SER B 1 12 ? -25.516 17.422 22.906 1 26.17 12 SER B O 1
ATOM 1786 N N . SER B 1 13 ? -27.547 16.609 23.016 1 27.31 13 SER B N 1
ATOM 1787 C CA . SER B 1 13 ? -28.25 17.797 23.531 1 27.31 13 SER B CA 1
ATOM 1788 C C . SER B 1 13 ? -27.922 18.031 25 1 27.31 13 SER B C 1
ATOM 1790 O O . SER B 1 13 ? -28.484 17.391 25.875 1 27.31 13 SER B O 1
ATOM 1792 N N . ARG B 1 14 ? -26.625 17.922 25.453 1 28.77 14 ARG B N 1
ATOM 1793 C CA . ARG B 1 14 ? -26.547 18.281 26.875 1 28.77 14 ARG B CA 1
ATOM 1794 C C . ARG B 1 14 ? -27.25 19.609 27.141 1 28.77 14 ARG B C 1
ATOM 1796 O O . ARG B 1 14 ? -27.359 20.453 26.234 1 28.77 14 ARG B O 1
ATOM 1803 N N . SER B 1 15 ? -28.062 19.641 28.078 1 30.94 15 SER B N 1
ATOM 1804 C CA . SER B 1 15 ? -28.812 20.75 28.672 1 30.94 15 SER B CA 1
ATOM 1805 C C . SER B 1 15 ? -27.984 22.031 28.656 1 30.94 15 SER B C 1
ATOM 1807 O O . SER B 1 15 ? -26.75 22 28.672 1 30.94 15 SER B O 1
ATOM 1809 N N . PRO B 1 16 ? -28.594 23.219 28.188 1 32.44 16 PRO B N 1
ATOM 1810 C CA . PRO B 1 16 ? -27.969 24.547 28.125 1 32.44 16 PRO B CA 1
ATOM 1811 C C . PRO B 1 16 ? -27.25 24.922 29.422 1 32.44 16 PRO B C 1
ATOM 1813 O O . PRO B 1 16 ? -27.094 26.109 29.719 1 32.44 16 PRO B O 1
ATOM 1816 N N . LEU B 1 17 ? -26.859 23.953 30.312 1 33.59 17 LEU B N 1
ATOM 1817 C CA . LEU B 1 17 ? -26.344 24.625 31.5 1 33.59 17 LEU B CA 1
ATOM 1818 C C . LEU B 1 17 ? -25.438 25.797 31.125 1 33.59 17 LEU B C 1
ATOM 1820 O O . LEU B 1 17 ? -24.906 25.828 30.016 1 33.59 17 LEU B O 1
ATOM 1824 N N . HIS B 1 18 ? -25.109 26.75 32 1 32.69 18 HIS B N 1
ATOM 1825 C CA . HIS B 1 18 ? -24.281 27.938 31.938 1 32.69 18 HIS B CA 1
ATOM 1826 C C . HIS B 1 18 ? -23.016 27.688 31.109 1 32.69 18 HIS B C 1
ATOM 1828 O O . HIS B 1 18 ? -22.188 26.875 31.484 1 32.69 18 HIS B O 1
ATOM 1834 N N . GLN B 1 19 ? -23.188 27.641 29.75 1 38.91 19 GLN B N 1
ATOM 1835 C CA . GLN B 1 19 ? -22.094 27.438 28.812 1 38.91 19 GLN B CA 1
ATOM 1836 C C . GLN B 1 19 ? -20.875 28.281 29.188 1 38.91 19 GLN B C 1
ATOM 1838 O O . GLN B 1 19 ? -20.969 29.516 29.234 1 38.91 19 GLN B O 1
ATOM 1843 N N . PRO B 1 20 ? -19.984 27.906 30.078 1 42.5 20 PRO B N 1
ATOM 1844 C CA . PRO B 1 20 ? -18.906 28.875 30.297 1 42.5 20 PRO B CA 1
ATOM 1845 C C . PRO B 1 20 ? -18.484 29.594 29.016 1 42.5 20 PRO B C 1
ATOM 1847 O O . PRO B 1 20 ? -18.688 29.062 27.906 1 42.5 20 PRO B O 1
ATOM 1850 N N . ALA B 1 21 ? -18.203 30.891 28.953 1 48.53 21 ALA B N 1
ATOM 1851 C CA . ALA B 1 21 ? -17.969 31.844 27.875 1 48.53 21 ALA B CA 1
ATOM 1852 C C . ALA B 1 21 ? -17.328 31.172 26.656 1 48.53 21 ALA B C 1
ATOM 1854 O O . ALA B 1 21 ? -17.688 31.469 25.516 1 48.53 21 ALA B O 1
ATOM 1855 N N . GLY B 1 22 ? -15.984 30.797 26.734 1 49.94 22 GLY B N 1
ATOM 1856 C CA . GLY B 1 22 ? -15.141 30.547 25.578 1 49.94 22 GLY B CA 1
ATOM 1857 C C . GLY B 1 22 ? -15.469 29.25 24.859 1 49.94 22 GLY B C 1
ATOM 1858 O O . GLY B 1 22 ? -16.047 28.328 25.469 1 49.94 22 GLY B O 1
ATOM 1859 N N . LYS B 1 23 ? -15.938 29.328 23.578 1 59.53 23 LYS B N 1
ATOM 1860 C CA . LYS B 1 23 ? -16.266 28.156 22.766 1 59.53 23 LYS B CA 1
ATOM 1861 C C . LYS B 1 23 ? -15.32 27 23.047 1 59.53 23 LYS B C 1
ATOM 1863 O O . LYS B 1 23 ? -14.102 27.188 23.125 1 59.53 23 LYS B O 1
ATOM 1868 N N . PRO B 1 24 ? -15.797 25.891 23.594 1 65.25 24 PRO B N 1
ATOM 1869 C CA . PRO B 1 24 ? -14.969 24.734 23.922 1 65.25 24 PRO B CA 1
ATOM 1870 C C . PRO B 1 24 ? -14.008 24.359 22.781 1 65.25 24 PRO B C 1
ATOM 1872 O O . PRO B 1 24 ? -14.383 24.422 21.609 1 65.25 24 PRO B O 1
ATOM 1875 N N . LEU B 1 25 ? -12.75 24.406 23.062 1 79 25 LEU B N 1
ATOM 1876 C CA . LEU B 1 25 ? -11.68 23.953 22.172 1 79 25 LEU B CA 1
ATOM 1877 C C . LEU B 1 25 ? -11.945 22.531 21.688 1 79 25 LEU B C 1
ATOM 1879 O O . LEU B 1 25 ? -12.117 21.609 22.484 1 79 25 LEU B O 1
ATOM 1883 N N . ARG B 1 26 ? -12.367 22.359 20.406 1 90.12 26 ARG B N 1
ATOM 1884 C CA . ARG B 1 26 ? -12.531 21.031 19.828 1 90.12 26 ARG B CA 1
ATOM 1885 C C . ARG B 1 26 ? -11.211 20.516 19.266 1 90.12 26 ARG B C 1
ATOM 1887 O O . ARG B 1 26 ? -10.5 21.234 18.578 1 90.12 26 ARG B O 1
ATOM 1894 N N . SER B 1 27 ? -10.859 19.359 19.75 1 94.94 27 SER B N 1
ATOM 1895 C CA . SER B 1 27 ? -9.617 18.75 19.281 1 94.94 27 SER B CA 1
ATOM 1896 C C . SER B 1 27 ? -9.859 17.359 18.734 1 94.94 27 SER B C 1
ATOM 1898 O O . SER B 1 27 ? -10.727 16.641 19.234 1 94.94 27 SER B O 1
ATOM 1900 N N . TYR B 1 28 ? -9.156 17.016 17.688 1 96.81 28 TYR B N 1
ATOM 1901 C CA . TYR B 1 28 ? -9.195 15.688 17.078 1 96.81 28 TYR B CA 1
ATOM 1902 C C . TYR B 1 28 ? -7.793 15.102 16.953 1 96.81 28 TYR B C 1
ATOM 1904 O O . TYR B 1 28 ? -6.812 15.844 16.828 1 96.81 28 TYR B O 1
ATOM 1912 N N . ASN B 1 29 ? -7.77 13.812 17.094 1 98.25 29 ASN B N 1
ATOM 1913 C CA . ASN B 1 29 ? -6.512 13.086 16.938 1 98.25 29 ASN B CA 1
ATOM 1914 C C . ASN B 1 29 ? -6.516 12.211 15.688 1 98.25 29 ASN B C 1
ATOM 1916 O O . ASN B 1 29 ? -7.426 11.406 15.492 1 98.25 29 ASN B O 1
ATOM 1920 N N . TYR B 1 30 ? -5.457 12.391 14.883 1 98.44 30 TYR B N 1
ATOM 1921 C CA . TYR B 1 30 ? -5.344 11.648 13.625 1 98.44 30 TYR B CA 1
ATOM 1922 C C . TYR B 1 30 ? -4.047 10.852 13.586 1 98.44 30 TYR B C 1
ATOM 1924 O O . TYR B 1 30 ? -3.037 11.266 14.156 1 98.44 30 TYR B O 1
ATOM 1932 N N . ASP B 1 31 ? -4.121 9.727 12.906 1 98.62 31 ASP B N 1
ATOM 1933 C CA . ASP B 1 31 ? -2.943 8.93 12.555 1 98.62 31 ASP B CA 1
ATOM 1934 C C . ASP B 1 31 ? -2.688 8.953 11.055 1 98.62 31 ASP B C 1
ATOM 1936 O O . ASP B 1 31 ? -3.629 8.93 10.258 1 98.62 31 ASP B O 1
ATOM 1940 N N . ILE B 1 32 ? -1.426 8.992 10.719 1 98.5 32 ILE B N 1
ATOM 1941 C CA . ILE B 1 32 ? -0.995 8.859 9.328 1 98.5 32 ILE B CA 1
ATOM 1942 C C . ILE B 1 32 ? -0.2 7.566 9.156 1 98.5 32 ILE B C 1
ATOM 1944 O O . ILE B 1 32 ? 0.76 7.32 9.891 1 98.5 32 ILE B O 1
ATOM 1948 N N . ASP B 1 33 ? -0.615 6.738 8.188 1 97.25 33 ASP B N 1
ATOM 1949 C CA . ASP B 1 33 ? 0.083 5.465 8.008 1 97.25 33 ASP B CA 1
ATOM 1950 C C . ASP B 1 33 ? 1.212 5.598 6.988 1 97.25 33 ASP B C 1
ATOM 1952 O O . ASP B 1 33 ? 1.504 6.699 6.516 1 97.25 33 ASP B O 1
ATOM 1956 N N . LEU B 1 34 ? 1.812 4.531 6.715 1 96.88 34 LEU B N 1
ATOM 1957 C CA . LEU B 1 34 ? 3.012 4.516 5.887 1 96.88 34 LEU B CA 1
ATOM 1958 C C . LEU B 1 34 ? 2.676 4.836 4.438 1 96.88 34 LEU B C 1
ATOM 1960 O O . LEU B 1 34 ? 3.57 5.09 3.629 1 96.88 34 LEU B O 1
ATOM 1964 N N . ASN B 1 35 ? 1.377 4.812 4.082 1 96.31 35 ASN B N 1
ATOM 1965 C CA . ASN B 1 35 ? 0.94 5.137 2.729 1 96.31 35 ASN B CA 1
ATOM 1966 C C . ASN B 1 35 ? 0.364 6.547 2.646 1 96.31 35 ASN B C 1
ATOM 1968 O O . ASN B 1 35 ? -0.181 6.941 1.614 1 96.31 35 ASN B O 1
ATOM 1972 N N . GLY B 1 36 ? 0.445 7.262 3.721 1 97.75 36 GLY B N 1
ATOM 1973 C CA . GLY B 1 36 ? -0.002 8.648 3.752 1 97.75 36 GLY B CA 1
ATOM 1974 C C . GLY B 1 36 ? -1.496 8.781 3.973 1 97.75 36 GLY B C 1
ATOM 1975 O O . GLY B 1 36 ? -2.076 9.836 3.684 1 97.75 36 GLY B O 1
ATOM 1976 N N . ARG B 1 37 ? -2.098 7.754 4.43 1 97.31 37 ARG B N 1
ATOM 1977 C CA . ARG B 1 37 ? -3.535 7.785 4.68 1 97.31 37 ARG B CA 1
ATOM 1978 C C . ARG B 1 37 ? -3.836 8.281 6.09 1 97.31 37 ARG B C 1
ATOM 1980 O O . ARG B 1 37 ? -3.119 7.953 7.035 1 97.31 37 ARG B O 1
ATOM 1987 N N . VAL B 1 38 ? -4.93 9.016 6.168 1 98.44 38 VAL B N 1
ATOM 1988 C CA . VAL B 1 38 ? -5.273 9.672 7.422 1 98.44 38 VAL B CA 1
ATOM 1989 C C . VAL B 1 38 ? -6.52 9.016 8.023 1 98.44 38 VAL B C 1
ATOM 1991 O O . VAL B 1 38 ? -7.52 8.82 7.324 1 98.44 38 VAL B O 1
ATOM 1994 N N . TYR B 1 39 ? -6.406 8.719 9.305 1 98.38 39 TYR B N 1
ATOM 1995 C CA . TYR B 1 39 ? -7.504 8.117 10.047 1 98.38 39 TYR B CA 1
ATOM 1996 C C . TYR B 1 39 ? -7.711 8.82 11.383 1 98.38 39 TYR B C 1
ATOM 1998 O O . TYR B 1 39 ? -6.762 9.359 11.961 1 98.38 39 TYR B O 1
ATOM 2006 N N . LEU B 1 40 ? -8.938 8.789 11.859 1 98.06 40 LEU B N 1
ATOM 2007 C CA . LEU B 1 40 ? -9.109 9.078 13.273 1 98.06 40 LEU B CA 1
ATOM 2008 C C . LEU B 1 40 ? -8.352 8.078 14.133 1 98.06 40 LEU B C 1
ATOM 2010 O O . LEU B 1 40 ? -8.367 6.875 13.852 1 98.06 40 LEU B O 1
ATOM 2014 N N . SER B 1 41 ? -7.707 8.562 15.133 1 97.81 41 SER B N 1
ATOM 2015 C CA . SER B 1 41 ? -6.816 7.715 15.914 1 97.81 41 SER B CA 1
ATOM 2016 C C . SER B 1 41 ? -7.59 6.629 16.656 1 97.81 41 SER B C 1
ATOM 2018 O O . SER B 1 41 ? -7.047 5.566 16.953 1 97.81 41 SER B O 1
ATOM 2020 N N . GLU B 1 42 ? -8.82 6.867 16.891 1 96.75 42 GLU B N 1
ATOM 2021 C CA . GLU B 1 42 ? -9.625 5.922 17.672 1 96.75 42 GLU B CA 1
ATOM 2022 C C . GLU B 1 42 ? -10.094 4.754 16.797 1 96.75 42 GLU B C 1
ATOM 2024 O O . GLU B 1 42 ? -10.547 3.734 17.312 1 96.75 42 GLU B O 1
ATOM 2029 N N . VAL B 1 43 ? -9.984 4.945 15.461 1 95.12 43 VAL B N 1
ATOM 2030 C CA . VAL B 1 43 ? -10.406 3.883 14.555 1 95.12 43 VAL B CA 1
ATOM 2031 C C . VAL B 1 43 ? -9.359 2.771 14.539 1 95.12 43 VAL B C 1
ATOM 2033 O O . VAL B 1 43 ? -8.188 3.018 14.25 1 95.12 43 VAL B O 1
ATOM 2036 N N . ARG B 1 44 ? -9.773 1.569 14.797 1 88.44 44 ARG B N 1
ATOM 2037 C CA . ARG B 1 44 ? -8.82 0.465 14.898 1 88.44 44 ARG B CA 1
ATOM 2038 C C . ARG B 1 44 ? -8.75 -0.318 13.586 1 88.44 44 ARG B C 1
ATOM 2040 O O . ARG B 1 44 ? -7.668 -0.69 13.141 1 88.44 44 ARG B O 1
ATOM 2047 N N . SER B 1 45 ? -9.883 -0.571 12.953 1 91.38 45 SER B N 1
ATOM 2048 C CA . SER B 1 45 ? -9.914 -1.297 11.688 1 91.38 45 SER B CA 1
ATOM 2049 C C . SER B 1 45 ? -9.828 -0.342 10.5 1 91.38 45 SER B C 1
ATOM 2051 O O . SER B 1 45 ? -10.852 0.141 10.016 1 91.38 45 SER B O 1
ATOM 2053 N N . ARG B 1 46 ? -8.68 -0.056 10.094 1 93.56 46 ARG B N 1
ATOM 2054 C CA . ARG B 1 46 ? -8.422 0.968 9.086 1 93.56 46 ARG B CA 1
ATOM 2055 C C . ARG B 1 46 ? -8.5 0.386 7.68 1 93.56 46 ARG B C 1
ATOM 2057 O O . ARG B 1 46 ? -7.867 -0.633 7.391 1 93.56 46 ARG B O 1
ATOM 2064 N N . ASN B 1 47 ? -9.281 0.942 6.875 1 92 47 ASN B N 1
ATOM 2065 C CA . ASN B 1 47 ? -9.461 0.529 5.488 1 92 47 ASN B CA 1
ATOM 2066 C C . ASN B 1 47 ? -9.93 1.688 4.613 1 92 47 ASN B C 1
ATOM 2068 O O .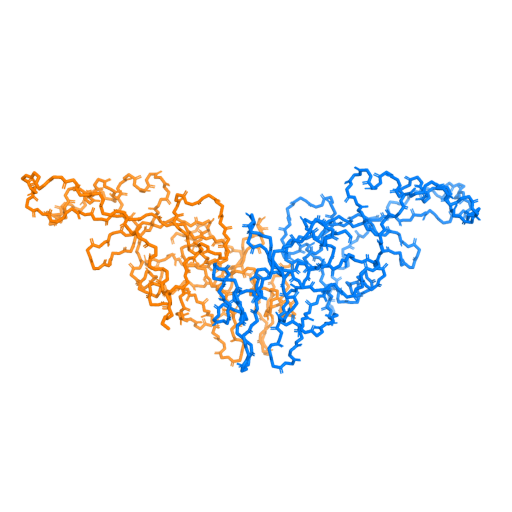 ASN B 1 47 ? -9.992 2.832 5.07 1 92 47 ASN B O 1
ATOM 2072 N N . PHE B 1 48 ? -10.164 1.422 3.383 1 93.44 48 PHE B N 1
ATOM 2073 C CA . PHE B 1 48 ? -10.523 2.432 2.393 1 93.44 48 PHE B CA 1
ATOM 2074 C C . PHE B 1 48 ? -11.797 3.154 2.793 1 93.44 48 PHE B C 1
ATOM 2076 O O . PHE B 1 48 ? -11.945 4.352 2.545 1 93.44 48 PHE B O 1
ATOM 2083 N N . THR B 1 49 ? -12.711 2.502 3.498 1 90.44 49 THR B N 1
ATOM 2084 C CA . THR B 1 49 ? -14.031 3.059 3.783 1 90.44 49 THR B CA 1
ATOM 2085 C C . THR B 1 49 ? -13.945 4.102 4.895 1 90.44 49 THR B C 1
ATOM 2087 O O . THR B 1 49 ? -14.758 5.031 4.945 1 90.44 49 THR B O 1
ATOM 2090 N N . ASN B 1 50 ? -12.914 4.055 5.676 1 93.81 50 ASN B N 1
ATOM 2091 C CA . ASN B 1 50 ? -12.93 4.977 6.805 1 93.81 50 ASN B CA 1
ATOM 2092 C C . ASN B 1 50 ? -11.695 5.875 6.805 1 93.81 50 ASN B C 1
ATOM 2094 O O . ASN B 1 50 ? -11.445 6.594 7.773 1 93.81 50 ASN B O 1
ATOM 2098 N N . CYS B 1 51 ? -10.859 5.836 5.855 1 95.5 51 CYS B N 1
ATOM 2099 C CA . CYS B 1 51 ? -9.789 6.816 5.754 1 95.5 51 CYS B CA 1
ATOM 2100 C C . CYS B 1 51 ? -10.305 8.133 5.195 1 95.5 51 CYS B C 1
ATOM 2102 O O . CYS B 1 51 ? -11.266 8.156 4.422 1 95.5 51 CYS B O 1
ATOM 2104 N N . TYR B 1 52 ? -9.703 9.211 5.562 1 96.69 52 TYR B N 1
ATOM 2105 C CA . TYR B 1 52 ? -10.109 10.523 5.066 1 96.69 52 TYR B CA 1
ATOM 2106 C C . TYR B 1 52 ? -9.633 10.734 3.635 1 96.69 52 TYR B C 1
ATOM 2108 O O . TYR B 1 52 ? -8.461 10.508 3.322 1 96.69 52 TYR B O 1
ATOM 2116 N N . ARG B 1 53 ? -10.539 11.258 2.789 1 95.31 53 ARG B N 1
ATOM 2117 C CA . ARG B 1 53 ? -10.188 11.398 1.381 1 95.31 53 ARG B CA 1
ATOM 2118 C C . ARG B 1 53 ? -10.594 12.773 0.851 1 95.31 53 ARG B C 1
ATOM 2120 O O . ARG B 1 53 ? -10.336 13.094 -0.311 1 95.31 53 ARG B O 1
ATOM 2127 N N . ASP B 1 54 ? -11.273 13.594 1.688 1 95.56 54 ASP B N 1
ATOM 2128 C CA . ASP B 1 54 ? -11.625 14.938 1.252 1 95.56 54 ASP B CA 1
ATOM 2129 C C . ASP B 1 54 ? -10.375 15.758 0.939 1 95.56 54 ASP B C 1
ATOM 2131 O O . ASP B 1 54 ? -9.586 16.062 1.836 1 95.56 54 ASP B O 1
ATOM 2135 N N . VAL B 1 55 ? -10.266 16.156 -0.323 1 96.81 55 VAL B N 1
ATOM 2136 C CA . VAL B 1 55 ? -9.055 16.797 -0.811 1 96.81 55 VAL B CA 1
ATOM 2137 C C . VAL B 1 55 ? -8.852 18.125 -0.084 1 96.81 55 VAL B C 1
ATOM 2139 O O . VAL B 1 55 ? -7.734 18.453 0.335 1 96.81 55 VAL B O 1
ATOM 2142 N N . THR B 1 56 ? -9.898 18.891 0.116 1 96.69 56 THR B N 1
ATOM 2143 C CA . THR B 1 56 ? -9.805 20.188 0.773 1 96.69 56 THR B CA 1
ATOM 2144 C C . THR B 1 56 ? -9.352 20.031 2.221 1 96.69 56 THR B C 1
ATOM 2146 O O . THR B 1 56 ? -8.414 20.703 2.658 1 96.69 56 THR B O 1
ATOM 2149 N N . PHE B 1 57 ? -9.992 19.094 2.934 1 97.31 57 PHE B N 1
ATOM 2150 C CA . PHE B 1 57 ? -9.625 18.812 4.316 1 97.31 57 PHE B CA 1
ATOM 2151 C C . PHE B 1 57 ? -8.156 18.438 4.414 1 97.31 57 PHE B C 1
ATOM 2153 O O . PHE B 1 57 ? -7.41 19 5.219 1 97.31 57 PHE B O 1
ATOM 2160 N N . LEU B 1 58 ? -7.781 17.531 3.551 1 98.25 58 LEU B N 1
ATOM 2161 C CA . LEU B 1 58 ? -6.414 17.016 3.607 1 98.25 58 LEU B CA 1
ATOM 2162 C C . LEU B 1 58 ? -5.41 18.125 3.279 1 98.25 58 LEU B C 1
ATOM 2164 O O . LEU B 1 58 ? -4.367 18.219 3.93 1 98.25 58 LEU B O 1
ATOM 2168 N N . ASN B 1 59 ? -5.672 18.906 2.318 1 98.31 59 ASN B N 1
ATOM 2169 C CA . ASN B 1 59 ? -4.754 19.984 1.951 1 98.31 59 ASN B CA 1
ATOM 2170 C C . ASN B 1 59 ? -4.59 20.984 3.084 1 98.31 59 ASN B C 1
ATOM 2172 O O . ASN B 1 59 ? -3.473 21.422 3.375 1 98.31 59 ASN B O 1
ATOM 2176 N N . ILE B 1 60 ? -5.656 21.359 3.717 1 97.75 60 ILE B N 1
ATOM 2177 C CA . ILE B 1 60 ? -5.578 22.297 4.828 1 97.75 60 ILE B CA 1
ATOM 2178 C C . ILE B 1 60 ? -4.805 21.672 5.984 1 97.75 60 ILE B C 1
ATOM 2180 O O . ILE B 1 60 ? -3.928 22.297 6.574 1 97.75 60 ILE B O 1
ATOM 2184 N N . LEU B 1 61 ? -5.133 20.422 6.297 1 98 61 LEU B N 1
ATOM 2185 C CA . LEU B 1 61 ? -4.469 19.703 7.371 1 98 61 LEU B CA 1
ATOM 2186 C C . LEU B 1 61 ? -2.955 19.75 7.203 1 98 61 LEU B C 1
ATOM 2188 O O . LEU B 1 61 ? -2.232 20.109 8.141 1 98 61 LEU B O 1
ATOM 2192 N N . PHE B 1 62 ? -2.488 19.469 5.992 1 98.44 62 PHE B N 1
ATOM 2193 C CA . PHE B 1 62 ? -1.056 19.312 5.777 1 98.44 62 PHE B CA 1
ATOM 2194 C C . PHE B 1 62 ? -0.384 20.656 5.543 1 98.44 62 PHE B C 1
ATOM 2196 O O . PHE B 1 62 ? 0.786 20.844 5.887 1 98.44 62 PHE B O 1
ATOM 2203 N N . LYS B 1 63 ? -1.084 21.594 4.977 1 97.81 63 LYS B N 1
ATOM 2204 C CA . LYS B 1 63 ? -0.515 22.922 4.805 1 97.81 63 LYS B CA 1
ATOM 2205 C C . LYS B 1 63 ? -0.292 23.594 6.156 1 97.81 63 LYS B C 1
ATOM 2207 O O . LYS B 1 63 ? 0.662 24.359 6.324 1 97.81 63 LYS B O 1
ATOM 2212 N N . LYS B 1 64 ? -1.133 23.312 7.141 1 97.25 64 LYS B N 1
ATOM 2213 C CA . LYS B 1 64 ? -1.075 23.969 8.438 1 97.25 64 LYS B CA 1
ATOM 2214 C C . LYS B 1 64 ? -0.306 23.125 9.453 1 97.25 64 LYS B C 1
ATOM 2216 O O . LYS B 1 64 ? -0.232 23.484 10.633 1 97.25 64 LYS B O 1
ATOM 2221 N N . LEU B 1 65 ? 0.258 22.125 8.984 1 97.81 65 LEU B N 1
ATOM 2222 C CA . LEU B 1 65 ? 0.941 21.188 9.875 1 97.81 65 LEU B CA 1
ATOM 2223 C C . LEU B 1 65 ? 2.197 21.812 10.461 1 97.81 65 LEU B C 1
ATOM 2225 O O . LEU B 1 65 ? 2.994 22.422 9.734 1 97.81 65 LEU B O 1
ATOM 2229 N N . ARG B 1 66 ? 2.279 21.703 11.82 1 96.38 66 ARG B N 1
ATOM 2230 C CA . ARG B 1 66 ? 3.438 22.172 12.57 1 96.38 66 ARG B CA 1
ATOM 2231 C C . ARG B 1 66 ? 3.832 21.172 13.656 1 96.38 66 ARG B C 1
ATOM 2233 O O . ARG B 1 66 ? 3.049 20.281 14.008 1 96.38 66 ARG B O 1
ATOM 2240 N N . LYS B 1 67 ? 5.043 21.344 14.125 1 95.69 67 LYS B N 1
ATOM 2241 C CA . LYS B 1 67 ? 5.449 20.547 15.266 1 95.69 67 LYS B CA 1
ATOM 2242 C C . LYS B 1 67 ? 4.621 20.891 16.5 1 95.69 67 LYS B C 1
ATOM 2244 O O . LYS B 1 67 ? 4.328 22.062 16.75 1 95.69 67 LYS B O 1
ATOM 2249 N N . ASN B 1 68 ? 4.234 19.781 17.203 1 95 68 ASN B N 1
ATOM 2250 C CA . ASN B 1 68 ? 3.551 19.969 18.484 1 95 68 ASN B CA 1
ATOM 2251 C C . ASN B 1 68 ? 4.516 20.422 19.578 1 95 68 ASN B C 1
ATOM 2253 O O . ASN B 1 68 ? 5.289 19.609 20.094 1 95 68 ASN B O 1
ATOM 2257 N N . GLN B 1 69 ? 4.824 21.641 19.625 1 78.69 69 GLN B N 1
ATOM 2258 C CA . GLN B 1 69 ? 5.812 22.172 20.562 1 78.69 69 GLN B CA 1
ATOM 2259 C C . GLN B 1 69 ? 5.227 22.312 21.953 1 78.69 69 GLN B C 1
ATOM 2261 O O . GLN B 1 69 ? 4.148 22.891 22.141 1 78.69 69 GLN B O 1
ATOM 2266 N N . VAL B 1 70 ? 5.656 21.312 22.797 1 68.31 70 VAL B N 1
ATOM 2267 C CA . VAL B 1 70 ? 5.301 21.422 24.203 1 68.31 70 VAL B CA 1
ATOM 2268 C C . VAL B 1 70 ? 6.176 22.484 24.875 1 68.31 70 VAL B C 1
ATOM 2270 O O . VAL B 1 70 ? 6.012 22.766 26.062 1 68.31 70 VAL B O 1
ATOM 2273 N N . GLU B 1 71 ? 7.293 22.875 24.312 1 53.72 71 GLU B N 1
ATOM 2274 C CA . GLU B 1 71 ? 8.25 23.625 25.125 1 53.72 71 GLU B CA 1
ATOM 2275 C C . GLU B 1 71 ? 7.551 24.703 25.938 1 53.72 71 GLU B C 1
ATOM 2277 O O . GLU B 1 71 ? 6.539 25.25 25.516 1 53.72 71 GLU B O 1
ATOM 2282 N N . SER B 1 72 ? 7.875 24.578 27.234 1 47.19 72 SER B N 1
ATOM 2283 C CA . SER B 1 72 ? 7.77 25.297 28.5 1 47.19 72 SER B CA 1
ATOM 2284 C C . SER B 1 72 ? 7.801 26.797 28.281 1 47.19 72 SER B C 1
ATOM 2286 O O . SER B 1 72 ? 7.129 27.547 29 1 47.19 72 SER B O 1
ATOM 2288 N N . ASP B 1 73 ? 9.078 27.188 27.812 1 45.03 73 ASP B N 1
ATOM 2289 C CA . ASP B 1 73 ? 9.664 28.453 28.266 1 45.03 73 ASP B CA 1
ATOM 2290 C C . ASP B 1 73 ? 8.977 29.641 27.594 1 45.03 73 ASP B C 1
ATOM 2292 O O . ASP B 1 73 ? 9.586 30.703 27.438 1 45.03 73 ASP B O 1
ATOM 2296 N N . SER B 1 74 ? 8.273 29.344 26.625 1 46.06 74 SER B N 1
ATOM 2297 C CA . SER B 1 74 ? 7.945 30.656 26.062 1 46.06 74 SER B CA 1
ATOM 2298 C C . SER B 1 74 ? 7.262 31.547 27.094 1 46.06 74 SER B C 1
ATOM 2300 O O . SER B 1 74 ? 6.098 31.328 27.438 1 46.06 74 SER B O 1
ATOM 2302 N N . ARG B 1 75 ? 8.023 32.031 28 1 46.94 75 ARG B N 1
ATOM 2303 C CA . ARG B 1 75 ? 7.707 33.125 28.891 1 46.94 75 ARG B CA 1
ATOM 2304 C C . ARG B 1 75 ? 6.68 34.062 28.266 1 46.94 75 ARG B C 1
ATOM 2306 O O . ARG B 1 75 ? 5.969 34.781 28.969 1 46.94 75 ARG B O 1
ATOM 2313 N N . ASP B 1 76 ? 7.039 34.5 27.062 1 43.66 76 ASP B N 1
ATOM 2314 C CA . ASP B 1 76 ? 6.371 35.719 26.625 1 43.66 76 ASP B CA 1
ATOM 2315 C C . ASP B 1 76 ? 4.934 35.438 26.188 1 43.66 76 ASP B C 1
ATOM 2317 O O . ASP B 1 76 ? 4.195 36.375 25.812 1 43.66 76 ASP B O 1
ATOM 2321 N N . ASP B 1 77 ? 4.477 34.062 25.781 1 47.28 77 ASP B N 1
ATOM 2322 C CA . ASP B 1 77 ? 3.186 34.156 25.109 1 47.28 77 ASP B CA 1
ATOM 2323 C C . ASP B 1 77 ? 2.037 34.062 26.109 1 47.28 77 ASP B C 1
ATOM 2325 O O . ASP B 1 77 ? 1.525 33 26.406 1 47.28 77 ASP B O 1
ATOM 2329 N N . GLN B 1 78 ? 1.907 34.719 27.016 1 52.09 78 GLN B N 1
ATOM 2330 C CA . GLN B 1 78 ? 0.784 35.031 27.891 1 52.09 78 GLN B CA 1
ATOM 2331 C C . GLN B 1 78 ? -0.547 34.844 27.156 1 52.09 78 GLN B C 1
ATOM 2333 O O . GLN B 1 78 ? -1.604 34.781 27.797 1 52.09 78 GLN B O 1
ATOM 2338 N N . SER B 1 79 ? -0.587 34.594 25.75 1 65.19 79 SER B N 1
ATOM 2339 C CA . SER B 1 79 ? -1.854 34.719 25.031 1 65.19 79 SER B CA 1
ATOM 2340 C C . SER B 1 79 ? -2.363 33.344 24.609 1 65.19 79 SER B C 1
ATOM 2342 O O . SER B 1 79 ? -3.48 33.219 24.094 1 65.19 79 SER B O 1
ATOM 2344 N N . ILE B 1 80 ? -1.621 32.188 25.094 1 71.69 80 ILE B N 1
ATOM 2345 C CA . ILE B 1 80 ? -2.191 30.906 24.672 1 71.69 80 ILE B CA 1
ATOM 2346 C C . ILE B 1 80 ? -3.127 30.375 25.75 1 71.69 80 ILE B C 1
ATOM 2348 O O . ILE B 1 80 ? -2.826 30.484 26.953 1 71.69 80 ILE B O 1
ATOM 2352 N N . ASP B 1 81 ? -4.258 29.859 25.375 1 81.25 81 ASP B N 1
ATOM 2353 C CA . ASP B 1 81 ? -5.25 29.234 26.25 1 81.25 81 ASP B CA 1
ATOM 2354 C C . ASP B 1 81 ? -4.629 28.094 27.062 1 81.25 81 ASP B C 1
ATOM 2356 O O . ASP B 1 81 ? -4.023 27.188 26.5 1 81.25 81 ASP B O 1
ATOM 2360 N N . PRO B 1 82 ? -4.66 28.219 28.406 1 85.62 82 PRO B N 1
ATOM 2361 C CA . PRO B 1 82 ? -4.109 27.172 29.266 1 85.62 82 PRO B CA 1
ATOM 2362 C C . PRO B 1 82 ? -4.602 25.781 28.891 1 85.62 82 PRO B C 1
ATOM 2364 O O . PRO B 1 82 ? -3.869 24.797 29.031 1 85.62 82 PRO B O 1
ATOM 2367 N N . GLU B 1 83 ? -5.801 25.672 28.438 1 86.69 83 GLU B N 1
ATOM 2368 C CA . GLU B 1 83 ? -6.34 24.391 28.016 1 86.69 83 GLU B CA 1
ATOM 2369 C C . GLU B 1 83 ? -5.598 23.859 26.781 1 86.69 83 GLU B C 1
ATOM 2371 O O . GLU B 1 83 ? -5.336 22.656 26.672 1 86.69 83 GLU B O 1
ATOM 2376 N N . GLU B 1 84 ? -5.246 24.656 25.938 1 88.25 84 GLU B N 1
ATOM 2377 C CA . GLU B 1 84 ? -4.504 24.266 24.75 1 88.25 84 GLU B CA 1
ATOM 2378 C C . GLU B 1 84 ? -3.109 23.766 25.109 1 88.25 84 GLU B C 1
ATOM 2380 O O . GLU B 1 84 ? -2.613 22.812 24.5 1 88.25 84 GLU B O 1
ATOM 2385 N N . ILE B 1 85 ? -2.531 24.438 26.031 1 89.5 85 ILE B N 1
ATOM 2386 C CA . ILE B 1 85 ? -1.205 24.031 26.484 1 89.5 85 ILE B CA 1
ATOM 2387 C C . ILE B 1 85 ? -1.27 22.625 27.062 1 89.5 85 ILE B C 1
ATOM 2389 O O . ILE B 1 85 ? -0.439 21.766 26.75 1 89.5 85 ILE B O 1
ATOM 2393 N N . ARG B 1 86 ? -2.238 22.484 27.922 1 91.56 86 ARG B N 1
ATOM 2394 C CA . ARG B 1 86 ? -2.422 21.188 28.547 1 91.56 86 ARG B CA 1
ATOM 2395 C C . ARG B 1 86 ? -2.643 20.094 27.5 1 91.56 86 ARG B C 1
ATOM 2397 O O . ARG B 1 86 ? -2.004 19.047 27.531 1 91.56 86 ARG B O 1
ATOM 2404 N N . LEU B 1 87 ? -3.51 20.328 26.578 1 92.31 87 LEU B N 1
ATOM 2405 C CA . LEU B 1 87 ? -3.826 19.375 25.516 1 92.31 87 LEU B CA 1
ATOM 2406 C C . LEU B 1 87 ? -2.592 19.078 24.672 1 92.31 87 LEU B C 1
ATOM 2408 O O . LEU B 1 87 ? -2.344 17.922 24.312 1 92.31 87 LEU B O 1
ATOM 2412 N N . SER B 1 88 ? -1.844 20.047 24.359 1 94.31 88 SER B N 1
ATOM 2413 C CA . SER B 1 88 ? -0.635 19.875 23.547 1 94.31 88 SER B CA 1
ATOM 2414 C C . SER B 1 88 ? 0.38 18.984 24.266 1 94.31 88 SER B C 1
ATOM 2416 O O . SER B 1 88 ? 0.96 18.094 23.641 1 94.31 88 SER B O 1
ATOM 2418 N N . GLN B 1 89 ? 0.509 19.234 25.531 1 94.94 89 GLN B N 1
ATOM 2419 C CA . GLN B 1 89 ? 1.45 18.453 26.312 1 94.94 89 GLN B CA 1
ATOM 2420 C C . GLN B 1 89 ? 1.011 16.984 26.406 1 94.94 89 GLN B C 1
ATOM 2422 O O . GLN B 1 89 ? 1.821 16.078 26.219 1 94.94 89 GLN B O 1
ATOM 2427 N N . GLU B 1 90 ? -0.173 16.828 26.672 1 95.56 90 GLU B N 1
ATOM 2428 C CA . GLU B 1 90 ? -0.72 15.477 26.797 1 95.56 90 GLU B CA 1
ATOM 2429 C C . GLU B 1 90 ? -0.598 14.711 25.484 1 95.56 90 GLU B C 1
ATOM 2431 O O . GLU B 1 90 ? -0.186 13.547 25.469 1 95.56 90 GLU B O 1
ATOM 2436 N N . ASN B 1 91 ? -0.976 15.312 24.422 1 96.81 91 ASN B N 1
ATOM 2437 C CA . ASN B 1 91 ? -0.899 14.68 23.109 1 96.81 91 ASN B CA 1
ATOM 2438 C C . ASN B 1 91 ? 0.545 14.406 22.703 1 96.81 91 ASN B C 1
ATOM 2440 O O . ASN B 1 91 ? 0.844 13.359 22.125 1 96.81 91 ASN B O 1
ATOM 2444 N N . PHE B 1 92 ? 1.398 15.297 23.078 1 96.69 92 PHE B N 1
ATOM 2445 C CA . PHE B 1 92 ? 2.812 15.078 22.797 1 96.69 92 PHE B CA 1
ATOM 2446 C C . PHE B 1 92 ? 3.307 13.805 23.469 1 96.69 92 PHE B C 1
ATOM 2448 O O . PHE B 1 92 ? 3.969 12.984 22.828 1 96.69 92 PHE B O 1
ATOM 2455 N N . LYS B 1 93 ? 2.977 13.664 24.703 1 96.06 93 LYS B N 1
ATOM 2456 C CA . LYS B 1 93 ? 3.371 12.492 25.484 1 96.06 93 LYS B CA 1
ATOM 2457 C C . LYS B 1 93 ? 2.803 11.211 24.859 1 96.06 93 LYS B C 1
ATOM 2459 O O . LYS B 1 93 ? 3.418 10.148 24.953 1 96.06 93 LYS B O 1
ATOM 2464 N N . ASN B 1 94 ? 1.707 11.398 24.188 1 97 94 ASN B N 1
ATOM 2465 C CA . ASN B 1 94 ? 1.041 10.242 23.594 1 97 94 ASN B CA 1
ATOM 2466 C C . ASN B 1 94 ? 1.466 10.031 22.141 1 97 94 ASN B C 1
ATOM 2468 O O . ASN B 1 94 ? 0.856 9.234 21.422 1 97 94 ASN B O 1
ATOM 2472 N N . GLY B 1 95 ? 2.412 10.758 21.688 1 97.25 95 GLY B N 1
ATOM 2473 C CA . GLY B 1 95 ? 3.018 10.484 20.391 1 97.25 95 GLY B CA 1
ATOM 2474 C C . GLY B 1 95 ? 2.527 11.406 19.297 1 97.25 95 GLY B C 1
ATOM 2475 O O . GLY B 1 95 ? 2.945 11.281 18.141 1 97.25 95 GLY B O 1
ATOM 2476 N N . PHE B 1 96 ? 1.69 12.289 19.656 1 98.12 96 PHE B N 1
ATOM 2477 C CA . PHE B 1 96 ? 1.206 13.25 18.672 1 98.12 96 PHE B CA 1
ATOM 2478 C C . PHE B 1 96 ? 2.16 14.438 18.562 1 98.12 96 PHE B C 1
ATOM 2480 O O . PHE B 1 96 ? 1.934 15.484 19.172 1 98.12 96 PHE B O 1
ATOM 2487 N N . ARG B 1 97 ? 3.043 14.328 17.656 1 96.94 97 ARG B N 1
ATOM 2488 C CA . ARG B 1 97 ? 4.184 15.234 17.609 1 96.94 97 ARG B CA 1
ATOM 2489 C C . ARG B 1 97 ? 3.906 16.422 16.688 1 96.94 97 ARG B C 1
ATOM 2491 O O . ARG B 1 97 ? 4.699 17.359 16.625 1 96.94 97 ARG B O 1
ATOM 2498 N N . TRP B 1 98 ? 2.787 16.359 16.047 1 97.69 98 TRP B N 1
ATOM 2499 C CA . TRP B 1 98 ? 2.441 17.438 15.133 1 97.69 98 TRP B CA 1
ATOM 2500 C C . TRP B 1 98 ? 1.021 17.938 15.383 1 97.69 98 TRP B C 1
ATOM 2502 O O . TRP B 1 98 ? 0.214 17.234 16 1 97.69 98 TRP B O 1
ATOM 2512 N N . VAL B 1 99 ? 0.816 19.125 14.867 1 97.5 99 VAL B N 1
ATOM 2513 C CA . VAL B 1 99 ? -0.483 19.75 15.109 1 97.5 99 VAL B CA 1
ATOM 2514 C C . VAL B 1 99 ? -0.872 20.625 13.922 1 97.5 99 VAL B C 1
ATOM 2516 O O . VAL B 1 99 ? -0.01 21.234 13.281 1 97.5 99 VAL B O 1
ATOM 2519 N N . SER B 1 100 ? -2.084 20.547 13.516 1 97.25 100 SER B N 1
ATOM 2520 C CA . SER B 1 100 ? -2.705 21.422 12.523 1 97.25 100 SER B CA 1
ATOM 2521 C C . SER B 1 100 ? -3.918 22.141 13.102 1 97.25 100 SER B C 1
ATOM 2523 O O . SER B 1 100 ? -4.863 21.5 13.57 1 97.25 100 SER B O 1
ATOM 2525 N N . LYS B 1 101 ? -3.92 23.453 13.109 1 93.44 101 LYS B N 1
ATOM 2526 C CA . LYS B 1 101 ? -5.016 24.25 13.648 1 93.44 101 LYS B CA 1
ATOM 2527 C C . LYS B 1 101 ? -5.801 24.938 12.531 1 93.44 101 LYS B C 1
AT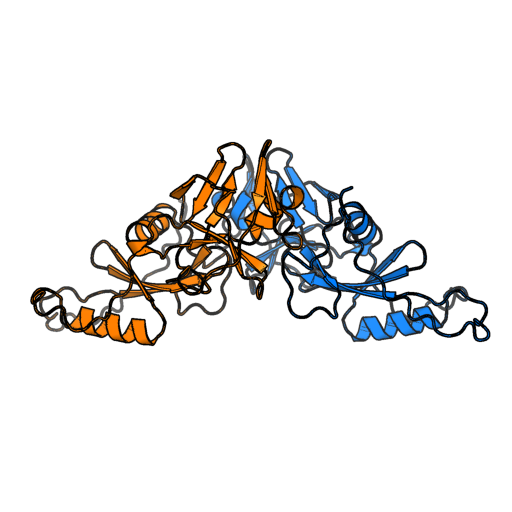OM 2529 O O . LYS B 1 101 ? -5.219 25.594 11.672 1 93.44 101 LYS B O 1
ATOM 2534 N N . CYS B 1 102 ? -7.105 24.609 12.523 1 85.62 102 CYS B N 1
ATOM 2535 C CA . CYS B 1 102 ? -7.949 25.203 11.492 1 85.62 102 CYS B CA 1
ATOM 2536 C C . CYS B 1 102 ? -9.344 25.5 12.039 1 85.62 102 CYS B C 1
ATOM 2538 O O . CYS B 1 102 ? -9.992 24.625 12.609 1 85.62 102 CYS B O 1
ATOM 2540 N N . GLN B 1 103 ? -9.883 26.672 11.711 1 79.88 103 GLN B N 1
ATOM 2541 C CA . GLN B 1 103 ? -11.258 27.109 11.961 1 79.88 103 GLN B CA 1
ATOM 2542 C C . GLN B 1 103 ? -11.68 26.812 13.391 1 79.88 103 GLN B C 1
ATOM 2544 O O . GLN B 1 103 ? -12.766 26.266 13.625 1 79.88 103 GLN B O 1
ATOM 2549 N N . GLY B 1 104 ? -10.828 26.953 14.391 1 84.12 104 GLY B N 1
ATOM 2550 C CA . GLY B 1 104 ? -11.195 26.75 15.789 1 84.12 104 GLY B CA 1
ATOM 2551 C C . GLY B 1 104 ? -10.977 25.328 16.266 1 84.12 104 GLY B C 1
ATOM 2552 O O . GLY B 1 104 ? -11.242 25.016 17.438 1 84.12 104 GLY B O 1
ATOM 2553 N N . GLU B 1 105 ? -10.539 24.484 15.383 1 92.94 105 GLU B N 1
ATOM 2554 C CA . GLU B 1 105 ? -10.25 23.109 15.758 1 92.94 105 GLU B CA 1
ATOM 2555 C C . GLU B 1 105 ? -8.742 22.859 15.812 1 92.94 105 GLU B C 1
ATOM 2557 O O . GLU B 1 105 ? -7.98 23.438 15.047 1 92.94 105 GLU B O 1
ATOM 2562 N N . ILE B 1 106 ? -8.43 22.078 16.812 1 95.38 106 ILE B N 1
ATOM 2563 C CA . ILE B 1 106 ? -7.039 21.656 16.938 1 95.38 106 ILE B CA 1
ATOM 2564 C C . ILE B 1 106 ? -6.918 20.188 16.562 1 95.38 106 ILE B C 1
ATOM 2566 O O . ILE B 1 106 ? -7.539 19.328 17.188 1 95.38 106 ILE B O 1
ATOM 2570 N N . ASN B 1 107 ? -6.098 19.906 15.508 1 97.56 107 ASN B N 1
ATOM 2571 C CA . ASN B 1 107 ? -5.883 18.531 15.023 1 97.56 107 ASN B CA 1
ATOM 2572 C C . ASN B 1 107 ? -4.488 18.031 15.383 1 97.56 107 ASN B C 1
ATOM 2574 O O . ASN B 1 107 ? -3.488 18.562 14.906 1 97.56 107 ASN B O 1
ATOM 2578 N N . TYR B 1 108 ? -4.43 17.047 16.203 1 98 108 TYR B N 1
ATOM 2579 C CA . TYR B 1 108 ? -3.156 16.438 16.578 1 98 108 TYR B CA 1
ATOM 2580 C C . TYR B 1 108 ? -2.857 15.234 15.703 1 98 108 TYR B C 1
ATOM 2582 O O . TYR B 1 108 ? -3.754 14.445 15.391 1 98 108 TYR B O 1
ATOM 2590 N N . ILE B 1 109 ? -1.548 15.094 15.359 1 98.44 109 ILE B N 1
ATOM 2591 C CA . ILE B 1 109 ? -1.204 14.109 14.336 1 98.44 109 ILE B CA 1
ATOM 2592 C C . ILE B 1 109 ? -0.07 13.219 14.844 1 98.44 109 ILE B C 1
ATOM 2594 O O . ILE B 1 109 ? 0.94 13.719 15.344 1 98.44 109 ILE B O 1
ATOM 2598 N N . ARG B 1 110 ? -0.297 12.016 14.781 1 98.44 110 ARG B N 1
ATOM 2599 C CA . ARG B 1 110 ? 0.715 10.984 14.977 1 98.44 110 ARG B CA 1
ATOM 2600 C C . ARG B 1 110 ? 0.98 10.219 13.688 1 98.44 110 ARG B C 1
ATOM 2602 O O . ARG B 1 110 ? 0.053 9.938 12.922 1 98.44 110 ARG B O 1
ATOM 2609 N N . SER B 1 111 ? 2.217 9.953 13.43 1 97.69 111 SER B N 1
ATOM 2610 C CA . SER B 1 111 ? 2.561 9.266 12.195 1 97.69 111 SER B CA 1
ATOM 2611 C C . SER B 1 111 ? 3.387 8.008 12.461 1 97.69 111 SER B C 1
ATOM 2613 O O . SER B 1 111 ? 4.125 7.949 13.445 1 97.69 111 SER B O 1
ATOM 2615 N N . SER B 1 112 ? 3.297 7.047 11.539 1 94.94 112 SER B N 1
ATOM 2616 C CA . SER B 1 112 ? 4.066 5.809 11.617 1 94.94 112 SER B CA 1
ATOM 2617 C C . SER B 1 112 ? 5.535 6.047 11.289 1 94.94 112 SER B C 1
ATOM 2619 O O . SER B 1 112 ? 6.402 5.273 11.695 1 94.94 112 SER B O 1
ATOM 2621 N N . SER B 1 113 ? 5.82 7.09 10.547 1 95.5 113 SER B N 1
ATOM 2622 C CA . SER B 1 113 ? 7.188 7.441 10.18 1 95.5 113 SER B CA 1
ATOM 2623 C C . SER B 1 113 ? 7.383 8.953 10.164 1 95.5 113 SER B C 1
ATOM 2625 O O . SER B 1 113 ? 7.906 9.531 11.125 1 95.5 113 SER B O 1
ATOM 2627 N N . THR B 1 114 ? 6.855 9.578 9.141 1 97.88 114 THR B N 1
ATOM 2628 C CA . THR B 1 114 ? 6.91 11.031 9.023 1 97.88 114 THR B CA 1
ATOM 2629 C C . THR B 1 114 ? 5.512 11.609 8.828 1 97.88 114 THR B C 1
ATOM 2631 O O . THR B 1 114 ? 4.609 10.922 8.352 1 97.88 114 THR B O 1
ATOM 2634 N N . PRO B 1 115 ? 5.352 12.883 9.227 1 97.94 115 PRO B N 1
ATOM 2635 C CA . PRO B 1 115 ? 4.008 13.453 9.102 1 97.94 115 PRO B CA 1
ATOM 2636 C C . PRO B 1 115 ? 3.6 13.695 7.652 1 97.94 115 PRO B C 1
ATOM 2638 O O . PRO B 1 115 ? 2.408 13.812 7.352 1 97.94 115 PRO B O 1
ATOM 2641 N N . ILE B 1 116 ? 4.52 13.875 6.809 1 98.69 116 ILE B N 1
ATOM 2642 C CA . ILE B 1 116 ? 4.293 13.922 5.371 1 98.69 116 ILE B CA 1
ATOM 2643 C C . ILE B 1 116 ? 4.758 12.609 4.73 1 98.69 116 ILE B C 1
ATOM 2645 O O . ILE B 1 116 ? 5.848 12.125 5.027 1 98.69 116 ILE B O 1
ATOM 2649 N N . VAL B 1 117 ? 3.885 12.039 3.988 1 98.81 117 VAL B N 1
ATOM 2650 C CA . VAL B 1 117 ? 4.223 10.883 3.158 1 98.81 117 VAL B CA 1
ATOM 2651 C C . VAL B 1 117 ? 3.879 11.18 1.7 1 98.81 117 VAL B C 1
ATOM 2653 O O . VAL B 1 117 ? 2.738 11.523 1.381 1 98.81 117 VAL B O 1
ATOM 2656 N N . TYR B 1 118 ? 4.91 11.109 0.871 1 98.81 118 TYR B N 1
ATOM 2657 C CA . TYR B 1 118 ? 4.641 11.242 -0.557 1 98.81 118 TYR B CA 1
ATOM 2658 C C . TYR B 1 118 ? 3.967 9.984 -1.097 1 98.81 118 TYR B C 1
ATOM 2660 O O . TYR B 1 118 ? 4.48 8.875 -0.931 1 98.81 118 TYR B O 1
ATOM 2668 N N . LYS B 1 119 ? 2.893 10.164 -1.761 1 97.69 119 LYS B N 1
ATOM 2669 C CA . LYS B 1 119 ? 2.012 9.047 -2.092 1 97.69 119 LYS B CA 1
ATOM 2670 C C . LYS B 1 119 ? 2.26 8.555 -3.516 1 97.69 119 LYS B C 1
ATOM 2672 O O . LYS B 1 119 ? 2.174 7.359 -3.787 1 97.69 119 LYS B O 1
ATOM 2677 N N . THR B 1 120 ? 2.473 9.484 -4.445 1 97 120 THR B N 1
ATOM 2678 C CA . THR B 1 120 ? 2.672 9.133 -5.844 1 97 120 THR B CA 1
ATOM 2679 C C . THR B 1 120 ? 3.752 10 -6.477 1 97 120 THR B C 1
ATOM 2681 O O . THR B 1 120 ? 4.086 11.07 -5.949 1 97 120 THR B O 1
ATOM 2684 N N . LEU B 1 121 ? 4.324 9.484 -7.48 1 98.06 121 LEU B N 1
ATOM 2685 C CA . LEU B 1 121 ? 5.266 10.203 -8.328 1 98.06 121 LEU B CA 1
ATOM 2686 C C . LEU B 1 121 ? 4.809 10.188 -9.781 1 98.06 121 LEU B C 1
ATOM 2688 O O . LEU B 1 121 ? 4.656 9.117 -10.383 1 98.06 121 LEU B O 1
ATOM 2692 N N . ASP B 1 122 ? 4.531 11.383 -10.219 1 96 122 ASP B N 1
ATOM 2693 C CA . ASP B 1 122 ? 4.273 11.539 -11.648 1 96 122 ASP B CA 1
ATOM 2694 C C . ASP B 1 122 ? 5.566 11.812 -12.406 1 96 122 ASP B C 1
ATOM 2696 O O . ASP B 1 122 ? 6.066 12.945 -12.398 1 96 122 ASP B O 1
ATOM 2700 N N . CYS B 1 123 ? 6.023 10.836 -13.109 1 94.31 123 CYS B N 1
ATOM 2701 C CA . CYS B 1 123 ? 7.301 10.953 -13.797 1 94.31 123 CYS B CA 1
ATOM 2702 C C . CYS B 1 123 ? 7.203 11.922 -14.969 1 94.31 123 CYS B C 1
ATOM 2704 O O . CYS B 1 123 ? 8.203 12.531 -15.359 1 94.31 123 CYS B O 1
ATOM 2706 N N . SER B 1 124 ? 6.031 12.039 -15.539 1 94 124 SER B N 1
ATOM 2707 C CA . SER B 1 124 ? 5.863 12.953 -16.672 1 94 124 SER B CA 1
ATOM 2708 C C . SER B 1 124 ? 6.051 14.406 -16.234 1 94 124 SER B C 1
ATOM 2710 O O . SER B 1 124 ? 6.66 15.195 -16.969 1 94 124 SER B O 1
ATOM 2712 N N . SER B 1 125 ? 5.586 14.789 -15.047 1 96.69 125 SER B N 1
ATOM 2713 C CA . SER B 1 125 ? 5.703 16.156 -14.555 1 96.69 125 SER B CA 1
ATOM 2714 C C . SER B 1 125 ? 6.82 16.281 -13.516 1 96.69 125 SER B C 1
ATOM 2716 O O . SER B 1 125 ? 7.141 17.375 -13.07 1 96.69 125 SER B O 1
ATOM 2718 N N . ASN B 1 126 ? 7.418 15.203 -13.141 1 97.62 126 ASN B N 1
ATOM 2719 C CA . ASN B 1 126 ? 8.477 15.164 -12.133 1 97.62 126 ASN B CA 1
ATOM 2720 C C . ASN B 1 126 ? 8 15.719 -10.797 1 97.62 126 ASN B C 1
ATOM 2722 O O . ASN B 1 126 ? 8.664 16.562 -10.203 1 97.62 126 ASN B O 1
ATOM 2726 N N . GLU B 1 127 ? 6.836 15.18 -10.383 1 98.69 127 GLU B N 1
ATOM 2727 C CA . GLU B 1 127 ? 6.234 15.734 -9.172 1 98.69 127 GLU B CA 1
ATOM 2728 C C . GLU B 1 127 ? 5.805 14.633 -8.211 1 98.69 127 GLU B C 1
ATOM 2730 O O . GLU B 1 127 ? 5.211 13.633 -8.633 1 98.69 127 GLU B O 1
ATOM 2735 N N . LEU B 1 128 ? 6.145 14.852 -7.008 1 98.75 128 LEU B N 1
ATOM 2736 C CA . LEU B 1 128 ? 5.613 14.055 -5.902 1 98.75 128 LEU B CA 1
ATOM 2737 C C . LEU B 1 128 ? 4.305 14.648 -5.387 1 98.75 128 LEU B C 1
ATOM 2739 O O . LEU B 1 128 ? 4.164 15.867 -5.297 1 98.75 128 LEU B O 1
ATOM 2743 N N . MET B 1 129 ? 3.428 13.75 -5.008 1 98.44 129 MET B N 1
ATOM 2744 C CA . MET B 1 129 ? 2.15 14.211 -4.473 1 98.44 129 MET B CA 1
ATOM 2745 C C . MET B 1 129 ? 1.968 13.75 -3.029 1 98.44 129 MET B C 1
ATOM 2747 O O . MET B 1 129 ? 2.367 12.641 -2.672 1 98.44 129 MET B O 1
ATOM 2751 N N . TYR B 1 130 ? 1.396 14.594 -2.211 1 98.62 130 TYR B N 1
ATOM 2752 C CA . TYR B 1 130 ? 1.04 14.273 -0.833 1 98.62 130 TYR B CA 1
ATOM 2753 C C . TYR B 1 130 ? -0.238 14.992 -0.417 1 98.62 130 TYR B C 1
ATOM 2755 O O . TYR B 1 130 ? -0.763 15.82 -1.164 1 98.62 130 TYR B O 1
ATOM 2763 N N . GLY B 1 131 ? -0.737 14.633 0.794 1 97.88 131 GLY B N 1
ATOM 2764 C CA . GLY B 1 131 ? -2.012 15.211 1.188 1 97.88 131 GLY B CA 1
ATOM 2765 C C . GLY B 1 131 ? -3.137 14.883 0.223 1 97.88 131 GLY B C 1
ATOM 2766 O O . GLY B 1 131 ? -3.342 13.719 -0.131 1 97.88 131 GLY B O 1
ATOM 2767 N N . GLY B 1 132 ? -3.902 15.859 -0.083 1 97.06 132 GLY B N 1
ATOM 2768 C CA . GLY B 1 132 ? -4.965 15.688 -1.061 1 97.06 132 GLY B CA 1
ATOM 2769 C C . GLY B 1 132 ? -4.5 15.891 -2.49 1 97.06 132 GLY B C 1
ATOM 2770 O O . GLY B 1 132 ? -4.688 15.023 -3.342 1 97.06 132 GLY B O 1
ATOM 2771 N N . SER B 1 133 ? -3.84 16.969 -2.691 1 97.5 133 SER B N 1
ATOM 2772 C CA . SER B 1 133 ? -3.396 17.297 -4.043 1 97.5 133 SER B CA 1
ATOM 2773 C C . SER B 1 133 ? -2.129 18.156 -4.016 1 97.5 133 SER B C 1
ATOM 2775 O O . SER B 1 133 ? -1.778 18.781 -5.016 1 97.5 133 SER B O 1
ATOM 2777 N N . LEU B 1 134 ? -1.479 18.219 -2.852 1 98.69 134 LEU B N 1
ATOM 2778 C CA . LEU B 1 134 ? -0.27 19.031 -2.721 1 98.69 134 LEU B CA 1
ATOM 2779 C C . LEU B 1 134 ? 0.898 18.375 -3.453 1 98.69 134 LEU B C 1
ATOM 2781 O O . LEU B 1 134 ? 0.948 17.141 -3.584 1 98.69 134 LEU B O 1
ATOM 2785 N N . LYS B 1 135 ? 1.854 19.172 -3.902 1 98.5 135 LYS B N 1
ATOM 2786 C CA . LYS B 1 135 ? 2.92 18.656 -4.758 1 98.5 135 LYS B CA 1
ATOM 2787 C C . LYS B 1 135 ? 4.277 19.219 -4.352 1 98.5 135 LYS B C 1
ATOM 2789 O O . LYS B 1 135 ? 4.344 20.281 -3.717 1 98.5 135 LYS B O 1
ATOM 2794 N N . ARG B 1 136 ? 5.246 18.5 -4.684 1 98.31 136 ARG B N 1
ATOM 2795 C CA . ARG B 1 136 ? 6.648 18.875 -4.566 1 98.31 136 ARG B CA 1
ATOM 2796 C C . ARG B 1 136 ? 7.465 18.312 -5.723 1 98.31 136 ARG B C 1
ATOM 2798 O O . ARG B 1 136 ? 7.234 17.172 -6.16 1 98.31 136 ARG B O 1
ATOM 2805 N N . THR B 1 137 ? 8.398 19.109 -6.164 1 98.69 137 THR B N 1
ATOM 2806 C CA . THR B 1 137 ? 9.273 18.625 -7.23 1 98.69 137 THR B CA 1
ATOM 2807 C C . THR B 1 137 ? 10.125 17.453 -6.746 1 98.69 137 THR B C 1
ATOM 2809 O O . THR B 1 137 ? 10.664 17.484 -5.641 1 98.69 137 THR B O 1
ATOM 2812 N N . PHE B 1 138 ? 10.172 16.453 -7.605 1 98.81 138 PHE B N 1
ATOM 2813 C CA . PHE B 1 138 ? 10.984 15.281 -7.285 1 98.81 138 PHE B CA 1
ATOM 2814 C C . PHE B 1 138 ? 12.461 15.578 -7.523 1 98.81 138 PHE B C 1
ATOM 2816 O O . PHE B 1 138 ? 12.852 16.016 -8.609 1 98.81 138 PHE B O 1
ATOM 2823 N N . GLU B 1 139 ? 13.234 15.375 -6.492 1 98.44 139 GLU B N 1
ATOM 2824 C CA . GLU B 1 139 ? 14.68 15.562 -6.539 1 98.44 139 GLU B CA 1
ATOM 2825 C C . 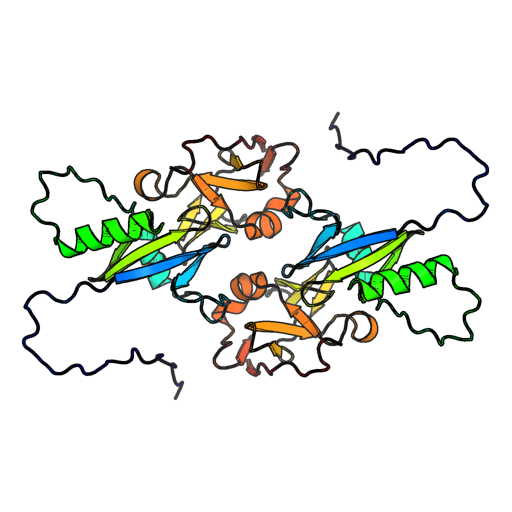GLU B 1 139 ? 15.422 14.25 -6.312 1 98.44 139 GLU B C 1
ATOM 2827 O O . GLU B 1 139 ? 15.844 13.953 -5.191 1 98.44 139 GLU B O 1
ATOM 2832 N N . PRO B 1 140 ? 15.695 13.492 -7.383 1 98.06 140 PRO B N 1
ATOM 2833 C CA . PRO B 1 140 ? 16.266 12.156 -7.234 1 98.06 140 PRO B CA 1
ATOM 2834 C C . PRO B 1 140 ? 17.656 12.18 -6.582 1 98.06 140 PRO B C 1
ATOM 2836 O O . PRO B 1 140 ? 18.047 11.211 -5.926 1 98.06 140 PRO B O 1
ATOM 2839 N N . SER B 1 141 ? 18.391 13.328 -6.684 1 98.19 141 SER B N 1
ATOM 2840 C CA . SER B 1 141 ? 19.734 13.422 -6.137 1 98.19 141 SER B CA 1
ATOM 2841 C C . SER B 1 141 ? 19.719 13.586 -4.621 1 98.19 141 SER B C 1
ATOM 2843 O O . SER B 1 141 ? 20.75 13.5 -3.961 1 98.19 141 SER B O 1
ATOM 2845 N N . ARG B 1 142 ? 18.531 13.742 -4.078 1 98.44 142 ARG B N 1
ATOM 2846 C CA . ARG B 1 142 ? 18.453 14.031 -2.65 1 98.44 142 ARG B CA 1
ATOM 2847 C C . ARG B 1 142 ? 17.75 12.906 -1.904 1 98.44 142 ARG B C 1
ATOM 2849 O O . ARG B 1 142 ? 17.344 13.07 -0.749 1 98.44 142 ARG B O 1
ATOM 2856 N N . LEU B 1 143 ? 17.625 11.781 -2.547 1 98.56 143 LEU B N 1
ATOM 2857 C CA . LEU B 1 143 ? 17 10.633 -1.902 1 98.56 143 LEU B CA 1
ATOM 2858 C C . LEU B 1 143 ? 17.906 10.062 -0.816 1 98.56 143 LEU B C 1
ATOM 2860 O O . LEU B 1 143 ? 19.125 10.016 -0.981 1 98.56 143 LEU B O 1
ATOM 2864 N N . LYS B 1 144 ? 17.312 9.664 0.242 1 98.5 144 LYS B N 1
ATOM 2865 C CA . LYS B 1 144 ? 18 8.922 1.294 1 98.5 144 LYS B CA 1
ATOM 2866 C C . LYS B 1 144 ? 17.234 7.648 1.66 1 98.5 144 LYS B C 1
ATOM 2868 O O . LYS B 1 144 ? 16.047 7.535 1.38 1 98.5 144 LYS B O 1
ATOM 2873 N N . ILE B 1 145 ? 17.984 6.668 2.279 1 97.94 145 ILE B N 1
ATOM 2874 C CA . ILE B 1 145 ? 17.375 5.387 2.602 1 97.94 145 ILE B CA 1
ATOM 2875 C C . ILE B 1 145 ? 17.641 5.039 4.066 1 97.94 145 ILE B C 1
ATOM 2877 O O . ILE B 1 145 ? 18.719 5.312 4.586 1 97.94 145 ILE B O 1
ATOM 2881 N N . ASP B 1 146 ? 16.609 4.555 4.766 1 96.06 146 ASP B N 1
ATOM 2882 C CA . ASP B 1 146 ? 16.828 3.797 5.992 1 96.06 146 ASP B CA 1
ATOM 2883 C C . ASP B 1 146 ? 17.141 2.334 5.688 1 96.06 146 ASP B C 1
ATOM 2885 O O . ASP B 1 146 ? 16.234 1.556 5.371 1 96.06 146 ASP B O 1
ATOM 2889 N N . ARG B 1 147 ? 18.297 1.88 5.887 1 90.69 147 ARG B N 1
ATOM 2890 C CA . ARG B 1 147 ? 18.766 0.563 5.457 1 90.69 147 ARG B CA 1
ATOM 2891 C C . ARG B 1 147 ? 18.125 -0.541 6.289 1 90.69 147 ARG B C 1
ATOM 2893 O O . ARG B 1 147 ? 18 -1.679 5.832 1 90.69 147 ARG B O 1
ATOM 2900 N N . SER B 1 148 ? 17.781 -0.193 7.461 1 90.75 148 SER B N 1
ATOM 2901 C CA . SER B 1 148 ? 17.188 -1.204 8.328 1 90.75 148 SER B CA 1
ATOM 2902 C C . SER B 1 148 ? 15.781 -1.569 7.875 1 90.75 148 SER B C 1
ATOM 2904 O O . SER B 1 148 ? 15.352 -2.717 8.016 1 90.75 148 SER B O 1
ATOM 2906 N N . THR B 1 149 ? 15.055 -0.638 7.219 1 92.06 149 THR B N 1
ATOM 2907 C CA . THR B 1 149 ? 13.672 -0.873 6.836 1 92.06 149 THR B CA 1
ATOM 2908 C C . THR B 1 149 ? 13.539 -0.976 5.32 1 92.06 149 THR B C 1
ATOM 2910 O O . THR B 1 149 ? 12.562 -1.541 4.816 1 92.06 149 THR B O 1
ATOM 2913 N N . GLY B 1 150 ? 14.523 -0.339 4.637 1 92.94 150 GLY B N 1
ATOM 2914 C CA . GLY B 1 150 ? 14.406 -0.22 3.193 1 92.94 150 GLY B CA 1
ATOM 2915 C C . GLY B 1 150 ? 13.539 0.949 2.76 1 92.94 150 GLY B C 1
ATOM 2916 O O . GLY B 1 150 ? 13.211 1.08 1.579 1 92.94 150 GLY B O 1
ATOM 2917 N N . TRP B 1 151 ? 13.148 1.872 3.727 1 96.5 151 TRP B N 1
ATOM 2918 C CA . TRP B 1 151 ? 12.289 3.01 3.418 1 96.5 151 TRP B CA 1
ATOM 2919 C C . TRP B 1 151 ? 13.078 4.129 2.752 1 96.5 151 TRP B C 1
ATOM 2921 O O . TRP B 1 151 ? 14.211 4.414 3.146 1 96.5 151 TRP B O 1
ATOM 2931 N N . LEU B 1 152 ? 12.484 4.711 1.75 1 97.88 152 LEU B N 1
ATOM 2932 C CA . LEU B 1 152 ? 13.094 5.812 1.017 1 97.88 152 LEU B CA 1
ATOM 2933 C C . LEU B 1 152 ? 12.508 7.152 1.454 1 97.88 152 LEU B C 1
ATOM 2935 O O . LEU B 1 152 ? 11.312 7.25 1.727 1 97.88 152 LEU B O 1
ATOM 2939 N N . PHE B 1 153 ? 13.352 8.133 1.447 1 98.56 153 PHE B N 1
ATOM 2940 C CA . PHE B 1 153 ? 12.961 9.461 1.919 1 98.56 153 PHE B CA 1
ATOM 2941 C C . PHE B 1 153 ? 13.375 10.531 0.919 1 98.56 153 PHE B C 1
ATOM 2943 O O . PHE B 1 153 ? 14.352 10.359 0.186 1 98.56 153 PHE B O 1
ATOM 2950 N N . HIS B 1 154 ? 12.656 11.547 0.855 1 98.88 154 HIS B N 1
ATOM 2951 C CA . HIS B 1 154 ? 12.852 12.727 0.026 1 98.88 154 HIS B CA 1
ATOM 2952 C C . HIS B 1 154 ? 12.711 14.008 0.849 1 98.88 154 HIS B C 1
ATOM 2954 O O . HIS B 1 154 ? 11.984 14.031 1.844 1 98.88 154 HIS B O 1
ATOM 2960 N N . PRO B 1 155 ? 13.312 15.062 0.504 1 98.62 155 PRO B N 1
ATOM 2961 C CA . PRO B 1 155 ? 13.18 16.297 1.288 1 98.62 155 PRO B CA 1
ATOM 2962 C C . PRO B 1 155 ? 11.727 16.688 1.528 1 98.62 155 PRO B C 1
ATOM 2964 O O . PRO B 1 155 ? 10.891 16.547 0.633 1 98.62 155 PRO B O 1
ATOM 2967 N N . SER B 1 156 ? 11.531 17.156 2.748 1 98.44 156 SER B N 1
ATOM 2968 C CA . SER B 1 156 ? 10.188 17.562 3.121 1 98.44 156 SER B CA 1
ATOM 2969 C C . SER B 1 156 ? 9.812 18.891 2.455 1 98.44 156 SER B C 1
ATOM 2971 O O . SER B 1 156 ? 10.688 19.641 2.016 1 98.44 156 SER B O 1
ATOM 2973 N N . PRO B 1 157 ? 8.477 19.125 2.375 1 98.19 157 PRO B N 1
ATOM 2974 C CA . PRO B 1 157 ? 8.07 20.438 1.862 1 98.19 157 PRO B CA 1
ATOM 2975 C C . PRO B 1 157 ? 8.57 21.594 2.734 1 98.19 157 PRO B C 1
ATOM 2977 O O . PRO B 1 157 ? 8.938 22.656 2.217 1 98.19 157 PRO B O 1
ATOM 2980 N N . SER B 1 158 ? 8.57 21.391 4.035 1 97.25 158 SER B N 1
ATOM 2981 C CA . SER B 1 158 ? 9.07 22.375 4.988 1 97.25 158 SER B CA 1
ATOM 2982 C C . SER B 1 158 ? 9.875 21.703 6.102 1 97.25 158 SER B C 1
ATOM 2984 O O . SER B 1 158 ? 9.312 21 6.938 1 97.25 158 SER B O 1
ATOM 2986 N N . GLU B 1 159 ? 11.102 22 6.109 1 96.19 159 GLU B N 1
ATOM 2987 C CA . GLU B 1 159 ? 11.938 21.438 7.164 1 96.19 159 GLU B CA 1
ATOM 2988 C C . GLU B 1 159 ? 11.477 21.891 8.547 1 96.19 159 GLU B C 1
ATOM 2990 O O . GLU B 1 159 ? 11.414 21.078 9.477 1 96.19 159 GLU B O 1
ATOM 2995 N N . LYS B 1 160 ? 11.164 23.125 8.672 1 94.5 160 LYS B N 1
ATOM 2996 C CA . LYS B 1 160 ? 10.766 23.703 9.945 1 94.5 160 LYS B CA 1
ATOM 2997 C C . LYS B 1 160 ? 9.492 23.047 10.484 1 94.5 160 LYS B C 1
ATOM 2999 O O . LYS B 1 160 ? 9.398 22.766 11.68 1 94.5 160 LYS B O 1
ATOM 3004 N N . ASN B 1 161 ? 8.586 22.719 9.578 1 95.62 161 ASN B N 1
ATOM 3005 C CA . ASN B 1 161 ? 7.262 22.266 9.992 1 95.62 161 ASN B CA 1
ATOM 3006 C C . ASN B 1 161 ? 7.164 20.75 10 1 95.62 161 ASN B C 1
ATOM 3008 O O . ASN B 1 161 ? 6.406 20.172 10.781 1 95.62 161 ASN B O 1
ATOM 3012 N N . ASN B 1 162 ? 7.949 20.078 9.102 1 96.38 162 ASN B N 1
ATOM 3013 C CA . ASN B 1 162 ? 7.684 18.672 8.836 1 96.38 162 ASN B CA 1
ATOM 3014 C C . ASN B 1 162 ? 8.914 17.812 9.094 1 96.38 162 ASN B C 1
ATOM 3016 O O . ASN B 1 162 ? 8.852 16.578 8.992 1 96.38 162 ASN B O 1
ATOM 3020 N N . GLY B 1 163 ? 10.047 18.438 9.422 1 95.31 163 GLY B N 1
ATOM 3021 C CA . GLY B 1 163 ? 11.305 17.703 9.422 1 95.31 163 GLY B CA 1
ATOM 3022 C C . GLY B 1 163 ? 12.047 17.797 8.094 1 95.31 163 GLY B C 1
ATOM 3023 O O . GLY B 1 163 ? 11.484 18.25 7.094 1 95.31 163 GLY B O 1
ATOM 3024 N N . ARG B 1 164 ? 13.203 17.359 8.07 1 97.62 164 ARG B N 1
ATOM 3025 C CA . ARG B 1 164 ? 14.055 17.547 6.902 1 97.62 164 ARG B CA 1
ATOM 3026 C C . ARG B 1 164 ? 13.633 16.625 5.766 1 97.62 164 ARG B C 1
ATOM 3028 O O . ARG B 1 164 ? 13.688 17 4.594 1 97.62 164 ARG B O 1
ATOM 3035 N N . TYR B 1 165 ? 13.281 15.391 6.137 1 98.62 165 TYR B N 1
ATOM 3036 C CA . TYR B 1 165 ? 12.922 14.414 5.117 1 98.62 165 TYR B CA 1
ATOM 3037 C C . TYR B 1 165 ? 11.555 13.812 5.391 1 98.62 165 TYR B C 1
ATOM 3039 O O . TYR B 1 165 ? 11.102 13.766 6.539 1 98.62 165 TYR B O 1
ATOM 3047 N N . SER B 1 166 ? 10.922 13.406 4.355 1 98.75 166 SER B N 1
ATOM 3048 C CA . SER B 1 166 ? 9.617 12.766 4.406 1 98.75 166 SER B CA 1
ATOM 3049 C C . SER B 1 166 ? 9.617 11.445 3.645 1 98.75 166 SER B C 1
ATOM 3051 O O . SER B 1 166 ? 10.328 11.297 2.648 1 98.75 166 SER B O 1
ATOM 3053 N N . LEU B 1 167 ? 8.852 10.578 4.098 1 98.56 167 LEU B N 1
ATOM 3054 C CA . LEU B 1 167 ? 8.781 9.219 3.586 1 98.56 167 LEU B CA 1
ATOM 3055 C C . LEU B 1 167 ? 8.172 9.195 2.188 1 98.56 167 LEU B C 1
ATOM 3057 O O . LEU B 1 167 ? 7.207 9.906 1.912 1 98.56 167 LEU B O 1
ATOM 3061 N N . LEU B 1 168 ? 8.75 8.359 1.299 1 98.62 168 LEU B N 1
ATOM 3062 C CA . LEU B 1 168 ? 8.078 7.938 0.076 1 98.62 168 LEU B CA 1
ATOM 3063 C C . LEU B 1 168 ? 7.281 6.66 0.308 1 98.62 168 LEU B C 1
ATOM 3065 O O . LEU B 1 168 ? 7.809 5.684 0.846 1 98.62 168 LEU B O 1
ATOM 3069 N N . SER B 1 169 ? 6.031 6.707 -0.069 1 97.62 169 SER B N 1
ATOM 3070 C CA . SER B 1 169 ? 5.25 5.48 0.049 1 97.62 169 SER B CA 1
ATOM 3071 C C . SER B 1 169 ? 5.828 4.367 -0.821 1 97.62 169 SER B C 1
ATOM 3073 O O . SER B 1 169 ? 6.48 4.641 -1.831 1 97.62 169 SER B O 1
ATOM 3075 N N . SER B 1 170 ? 5.508 3.135 -0.424 1 94.5 170 SER B N 1
ATOM 3076 C CA . SER B 1 170 ? 6.004 1.992 -1.188 1 94.5 170 SER B CA 1
ATOM 3077 C C . SER B 1 170 ? 5.422 1.979 -2.598 1 94.5 170 SER B C 1
ATOM 3079 O O . SER B 1 170 ? 6.047 1.462 -3.527 1 94.5 170 SER B O 1
ATOM 3081 N N . SER B 1 171 ? 4.242 2.543 -2.768 1 94.12 171 SER B N 1
ATOM 3082 C CA . SER B 1 171 ? 3.621 2.602 -4.086 1 94.12 171 SER B CA 1
ATOM 3083 C C . SER B 1 171 ? 4.52 3.316 -5.09 1 94.12 171 SER B C 1
ATOM 3085 O O . SER B 1 171 ? 4.562 2.947 -6.266 1 94.12 171 SER B O 1
ATOM 3087 N N . ILE B 1 172 ? 5.188 4.309 -4.656 1 96.81 172 ILE B N 1
ATOM 3088 C CA . ILE B 1 172 ? 6.078 5.051 -5.539 1 96.81 172 ILE B CA 1
ATOM 3089 C C . ILE B 1 172 ? 7.195 4.137 -6.035 1 96.81 172 ILE B C 1
ATOM 3091 O O . ILE B 1 172 ? 7.52 4.133 -7.227 1 96.81 172 ILE B O 1
ATOM 3095 N N . LEU B 1 173 ? 7.809 3.346 -5.145 1 95.94 173 LEU B N 1
ATOM 3096 C CA . LEU B 1 173 ? 8.867 2.416 -5.516 1 95.94 173 LEU B CA 1
ATOM 3097 C C . LEU B 1 173 ? 8.383 1.421 -6.562 1 95.94 173 LEU B C 1
ATOM 3099 O O . LEU B 1 173 ? 9.016 1.251 -7.605 1 95.94 173 LEU B O 1
ATOM 3103 N N . PHE B 1 174 ? 7.195 0.915 -6.371 1 93.19 174 PHE B N 1
ATOM 3104 C CA . PHE B 1 174 ? 6.715 -0.182 -7.203 1 93.19 174 PHE B CA 1
ATOM 3105 C C . PHE B 1 174 ? 6.113 0.345 -8.5 1 93.19 174 PHE B C 1
ATOM 3107 O O . PHE B 1 174 ? 6.254 -0.282 -9.555 1 93.19 174 PHE B O 1
ATOM 3114 N N . ASP B 1 175 ? 5.527 1.527 -8.445 1 92.31 175 ASP B N 1
ATOM 3115 C CA . ASP B 1 175 ? 4.793 2.035 -9.594 1 92.31 175 ASP B CA 1
ATOM 3116 C C . ASP B 1 175 ? 5.703 2.863 -10.5 1 92.31 175 ASP B C 1
ATOM 3118 O O . ASP B 1 175 ? 5.484 2.93 -11.719 1 92.31 175 ASP B O 1
ATOM 3122 N N . SER B 1 176 ? 6.695 3.504 -9.867 1 94.75 176 SER B N 1
ATOM 3123 C CA . SER B 1 176 ? 7.348 4.539 -10.656 1 94.75 176 SER B CA 1
ATOM 3124 C C . SER B 1 176 ? 8.859 4.344 -10.688 1 94.75 176 SER B C 1
ATOM 3126 O O . SER B 1 176 ? 9.531 4.777 -11.625 1 94.75 176 SER B O 1
ATOM 3128 N N . LEU B 1 177 ? 9.383 3.631 -9.695 1 96.69 177 LEU B N 1
ATOM 3129 C CA . LEU B 1 177 ? 10.836 3.707 -9.578 1 96.69 177 LEU B CA 1
ATOM 3130 C C . LEU B 1 177 ? 11.469 2.324 -9.719 1 96.69 177 LEU B C 1
ATOM 3132 O O . LEU B 1 177 ? 12.695 2.197 -9.766 1 96.69 177 LEU B O 1
ATOM 3136 N N . GLN B 1 178 ? 10.695 1.305 -9.797 1 94.06 178 GLN B N 1
ATOM 3137 C CA . GLN B 1 178 ? 11.203 -0.061 -9.688 1 94.06 178 GLN B CA 1
ATOM 3138 C C . GLN B 1 178 ? 12.266 -0.344 -10.742 1 94.06 178 GLN B C 1
ATOM 3140 O O . GLN B 1 178 ? 13.234 -1.066 -10.477 1 94.06 178 GLN B O 1
ATOM 3145 N N . ASP B 1 179 ? 12.227 0.265 -11.93 1 93.44 179 ASP B N 1
ATOM 3146 C CA . ASP B 1 179 ? 13.18 0 -13 1 93.44 179 ASP B CA 1
ATOM 3147 C C . ASP B 1 179 ? 14.336 0.996 -12.969 1 93.44 179 ASP B C 1
ATOM 3149 O O . ASP B 1 179 ? 15.32 0.843 -13.703 1 93.44 179 ASP B O 1
ATOM 3153 N N . SER B 1 180 ? 14.195 2.014 -12.188 1 96.69 180 SER B N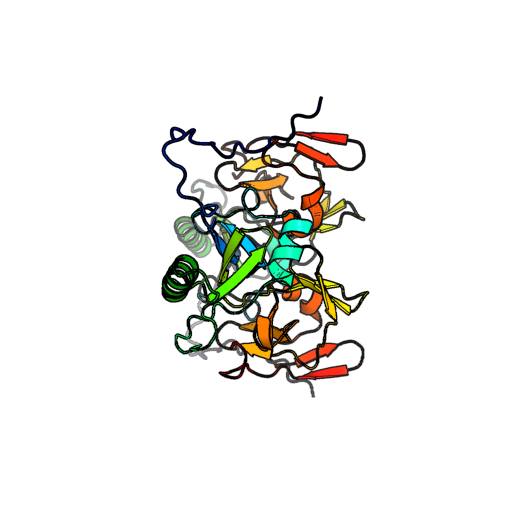 1
ATOM 3154 C CA . SER B 1 180 ? 15.18 3.092 -12.203 1 96.69 180 SER B CA 1
ATOM 3155 C C . SER B 1 180 ? 16.062 3.053 -10.961 1 96.69 180 SER B C 1
ATOM 3157 O O . SER B 1 180 ? 17.109 3.701 -10.922 1 96.69 180 SER B O 1
ATOM 3159 N N . ILE B 1 181 ? 15.68 2.252 -10.016 1 97.25 181 ILE B N 1
ATOM 3160 C CA . ILE B 1 181 ? 16.344 2.344 -8.727 1 97.25 181 ILE B CA 1
ATOM 3161 C C . ILE B 1 181 ? 16.953 0.992 -8.359 1 97.25 181 ILE B C 1
ATOM 3163 O O . ILE B 1 181 ? 16.359 -0.055 -8.633 1 97.25 181 ILE B O 1
ATOM 3167 N N . ASP B 1 182 ? 18.156 0.969 -7.809 1 95.31 182 ASP B N 1
ATOM 3168 C CA . ASP B 1 182 ? 18.797 -0.182 -7.176 1 95.31 182 ASP B CA 1
ATOM 3169 C C . ASP B 1 182 ? 19.141 0.119 -5.719 1 95.31 182 ASP B C 1
ATOM 3171 O O . ASP B 1 182 ? 20.203 0.678 -5.434 1 95.31 182 ASP B O 1
ATOM 3175 N N . LEU B 1 183 ? 18.234 -0.325 -4.848 1 94.88 183 LEU B N 1
ATOM 3176 C CA . LEU B 1 183 ? 18.391 0.025 -3.441 1 94.88 183 LEU B CA 1
ATOM 3177 C C . LEU B 1 183 ? 19.531 -0.764 -2.814 1 94.88 183 LEU B C 1
ATOM 3179 O O . LEU B 1 183 ? 20.172 -0.302 -1.859 1 94.88 183 LEU B O 1
ATOM 3183 N N . GLU B 1 184 ? 19.797 -1.885 -3.295 1 91.44 184 GLU B N 1
ATOM 3184 C CA . GLU B 1 184 ? 20.906 -2.678 -2.805 1 91.44 184 GLU B CA 1
ATOM 3185 C C . GLU B 1 184 ? 22.25 -2.057 -3.209 1 91.44 184 GLU B C 1
ATOM 3187 O O . GLU B 1 184 ? 23.141 -1.909 -2.379 1 91.44 184 GLU B O 1
ATOM 3192 N N . ALA B 1 185 ? 22.359 -1.648 -4.473 1 93.94 185 ALA B N 1
ATOM 3193 C CA . ALA B 1 185 ? 23.578 -1.002 -4.961 1 93.94 185 ALA B CA 1
ATOM 3194 C C . ALA B 1 185 ? 23.625 0.461 -4.531 1 93.94 185 ALA B C 1
ATOM 3196 O O . ALA B 1 185 ? 24.688 1.082 -4.555 1 93.94 185 ALA B O 1
ATOM 3197 N N . GLY B 1 186 ? 22.469 1.083 -4.203 1 96.19 186 GLY B N 1
ATOM 3198 C CA . GLY B 1 186 ? 22.422 2.418 -3.627 1 96.19 186 GLY B CA 1
ATOM 3199 C C . GLY B 1 186 ? 22.453 3.52 -4.668 1 96.19 186 GLY B C 1
ATOM 3200 O O . GLY B 1 186 ? 23.203 4.492 -4.527 1 96.19 186 GLY B O 1
ATOM 3201 N N . TRP B 1 187 ? 21.719 3.318 -5.75 1 97.88 187 TRP B N 1
ATOM 3202 C CA . TRP B 1 187 ? 21.688 4.398 -6.73 1 97.88 187 TRP B CA 1
ATOM 3203 C C . TRP B 1 187 ? 20.344 4.434 -7.461 1 97.88 187 TRP B C 1
ATOM 3205 O O . TRP B 1 187 ? 19.578 3.471 -7.41 1 97.88 187 TRP B O 1
ATOM 3215 N N . ILE B 1 188 ? 20.047 5.582 -8.047 1 98.44 188 ILE B N 1
ATOM 3216 C CA . ILE B 1 188 ? 18.891 5.789 -8.922 1 98.44 188 ILE B CA 1
ATOM 3217 C C . ILE B 1 188 ? 19.344 6.387 -10.25 1 98.44 188 ILE B C 1
ATOM 3219 O O . ILE B 1 188 ? 20.172 7.301 -10.273 1 98.44 188 ILE B O 1
ATOM 3223 N N . LYS B 1 189 ? 18.891 5.801 -11.258 1 98 189 LYS B N 1
ATOM 3224 C CA . LYS B 1 189 ? 19.031 6.402 -12.578 1 98 189 LYS B CA 1
ATOM 3225 C C . LYS B 1 189 ? 17.828 7.27 -12.93 1 98 189 LYS B C 1
ATOM 3227 O O . LYS B 1 189 ? 16.688 6.82 -12.828 1 98 189 LYS B O 1
ATOM 3232 N N . TRP B 1 190 ? 18.109 8.453 -13.258 1 96.56 190 TRP B N 1
ATOM 3233 C CA . TRP B 1 190 ? 17.031 9.383 -13.609 1 96.56 190 TRP B CA 1
ATOM 3234 C C . TRP B 1 190 ? 17.406 10.211 -14.828 1 96.56 190 TRP B C 1
ATOM 3236 O O . TRP B 1 190 ? 18.375 10.977 -14.797 1 96.56 190 TRP B O 1
ATOM 3246 N N . GLU B 1 191 ? 16.594 9.922 -15.859 1 91.12 191 GLU B N 1
ATOM 3247 C CA . GLU B 1 191 ? 16.953 10.477 -17.156 1 91.12 191 GLU B CA 1
ATOM 3248 C C . GLU B 1 191 ? 18.359 10.055 -17.562 1 91.12 191 GLU B C 1
ATOM 3250 O O . GLU B 1 191 ? 18.656 8.859 -17.688 1 91.12 191 GLU B O 1
ATOM 3255 N N . GLN B 1 192 ? 19.266 10.953 -17.734 1 93.06 192 GLN B N 1
ATOM 3256 C CA . GLN B 1 192 ? 20.594 10.609 -18.234 1 93.06 192 GLN B CA 1
ATOM 3257 C C . GLN B 1 192 ? 21.609 10.562 -17.109 1 93.06 192 GLN B C 1
ATOM 3259 O O . GLN B 1 192 ? 22.781 10.242 -17.344 1 93.06 192 GLN B O 1
ATOM 3264 N N . ASP B 1 193 ? 21.141 10.672 -15.961 1 96.81 193 ASP B N 1
ATOM 3265 C CA . ASP B 1 193 ? 22.094 10.789 -14.852 1 96.81 193 ASP B CA 1
ATOM 3266 C C . ASP B 1 193 ? 21.891 9.656 -13.844 1 96.81 193 ASP B C 1
ATOM 3268 O O . ASP B 1 193 ? 20.844 9.008 -13.828 1 96.81 193 ASP B O 1
ATOM 3272 N N . LYS B 1 194 ? 22.906 9.398 -13.102 1 97.94 194 LYS B N 1
ATOM 3273 C CA . LYS B 1 194 ? 22.906 8.453 -11.992 1 97.94 194 LYS B CA 1
ATOM 3274 C C . LYS B 1 194 ? 23.266 9.141 -10.68 1 97.94 194 LYS B C 1
ATOM 3276 O O . LYS B 1 194 ? 24.25 9.883 -10.617 1 97.94 194 LYS B O 1
ATOM 3281 N N . PHE B 1 195 ? 22.453 8.938 -9.711 1 98.69 195 PHE B N 1
ATOM 3282 C CA . PHE B 1 195 ? 22.688 9.578 -8.422 1 98.69 195 PHE B CA 1
ATOM 3283 C C . PHE B 1 195 ? 22.781 8.539 -7.312 1 98.69 195 PHE B C 1
ATOM 3285 O O . PHE B 1 195 ? 22.062 7.539 -7.316 1 98.69 195 PHE B O 1
ATOM 3292 N N . PRO B 1 196 ? 23.672 8.797 -6.363 1 98.38 196 PRO B N 1
ATOM 3293 C CA . PRO B 1 196 ? 23.719 7.914 -5.195 1 98.38 196 PRO B CA 1
ATOM 3294 C C . PRO B 1 196 ? 22.547 8.133 -4.242 1 98.38 196 PRO B C 1
ATOM 3296 O O . PRO B 1 196 ? 22.031 9.25 -4.133 1 98.38 196 PRO B O 1
ATOM 3299 N N . ILE B 1 197 ? 22.109 7.098 -3.621 1 98.31 197 ILE B N 1
ATOM 3300 C CA . ILE B 1 197 ? 21.141 7.172 -2.527 1 98.31 197 ILE B CA 1
ATOM 3301 C C . ILE B 1 197 ? 21.875 7.008 -1.192 1 98.31 197 ILE B C 1
ATOM 3303 O O . ILE B 1 197 ? 22.422 5.941 -0.902 1 98.31 197 ILE B O 1
ATOM 3307 N N . LEU B 1 198 ? 21.844 8.023 -0.366 1 97.38 198 LEU B N 1
ATOM 3308 C CA . LEU B 1 198 ? 22.625 8.039 0.869 1 97.38 198 LEU B CA 1
ATOM 3309 C C . LEU B 1 198 ? 21.781 7.539 2.043 1 97.38 198 LEU B C 1
ATOM 3311 O O . LEU B 1 198 ? 20.562 7.602 2.004 1 97.38 198 LEU B O 1
ATOM 3315 N N . PRO B 1 199 ? 22.453 7.047 3.107 1 96.88 199 PRO B N 1
ATOM 3316 C CA . PRO B 1 199 ? 21.719 6.656 4.312 1 96.88 199 PRO B CA 1
ATOM 3317 C C . PRO B 1 199 ? 21.156 7.855 5.078 1 96.88 199 PRO B C 1
ATOM 3319 O O . PRO B 1 199 ? 21.734 8.945 5.039 1 96.88 199 PRO B O 1
ATOM 3322 N N . LEU B 1 200 ? 20.094 7.57 5.727 1 95.88 200 LEU B N 1
ATOM 3323 C CA . LEU B 1 200 ? 19.531 8.578 6.609 1 95.88 200 LEU B CA 1
ATOM 3324 C C . LEU B 1 200 ? 20.5 8.906 7.75 1 95.88 200 LEU B C 1
ATOM 3326 O O . LEU B 1 200 ? 21.125 8.008 8.312 1 95.88 200 LEU B O 1
ATOM 3330 N N . ASP B 1 201 ? 20.547 10.195 8.023 1 92.75 201 ASP B N 1
ATOM 3331 C CA . ASP B 1 201 ? 21.266 10.633 9.219 1 92.75 201 ASP B CA 1
ATOM 3332 C C . ASP B 1 201 ? 20.328 10.719 10.422 1 92.75 201 ASP B C 1
ATOM 3334 O O . ASP B 1 201 ? 19.109 10.805 10.258 1 92.75 201 ASP B O 1
ATOM 3338 N N . SER B 1 202 ? 20.812 10.734 11.602 1 85.81 202 SER B N 1
ATOM 3339 C CA . SER B 1 202 ? 20.047 10.742 12.844 1 85.81 202 SER B CA 1
ATOM 3340 C C . SER B 1 202 ? 19.125 11.961 12.922 1 85.81 202 SER B C 1
ATOM 3342 O O . SER B 1 202 ? 18.031 11.883 13.484 1 85.81 202 SER B O 1
ATOM 3344 N N . ASP B 1 203 ? 19.469 13.008 12.297 1 89.31 203 ASP B N 1
ATOM 3345 C CA . ASP B 1 203 ? 18.719 14.25 12.438 1 89.31 203 ASP B CA 1
ATOM 3346 C C . ASP B 1 203 ? 17.797 14.469 11.25 1 89.31 203 ASP B C 1
ATOM 3348 O O . ASP B 1 203 ? 17.062 15.461 11.203 1 89.31 203 ASP B O 1
ATOM 3352 N N . ASP B 1 204 ? 17.766 13.477 10.367 1 91.81 204 ASP B N 1
ATOM 3353 C CA . ASP B 1 204 ? 17.031 13.68 9.125 1 91.81 204 ASP B CA 1
ATOM 3354 C C . ASP B 1 204 ? 15.516 13.641 9.367 1 91.81 204 ASP B C 1
ATOM 3356 O O . ASP B 1 204 ? 14.75 14.242 8.609 1 91.81 204 ASP B O 1
ATOM 3360 N N . LEU B 1 205 ? 15.078 12.898 10.406 1 85.25 205 LEU B N 1
ATOM 3361 C CA . LEU B 1 205 ? 13.648 12.758 10.625 1 85.25 205 LEU B CA 1
ATOM 3362 C C . LEU B 1 205 ? 13.18 13.688 11.742 1 85.25 205 LEU B C 1
ATOM 3364 O O . LEU B 1 205 ? 12.055 13.547 12.242 1 85.25 205 LEU B O 1
ATOM 3368 N N . ARG B 1 206 ? 14.078 14.617 12.156 1 80.5 206 ARG B N 1
ATOM 3369 C CA . ARG B 1 206 ? 13.75 15.57 13.211 1 80.5 206 ARG B CA 1
ATOM 3370 C C . ARG B 1 206 ? 13.477 16.953 12.633 1 80.5 206 ARG B C 1
ATOM 3372 O O . ARG B 1 206 ? 13.984 17.297 11.562 1 80.5 206 ARG B O 1
#

Foldseek 3Di:
DDCPCPPDPPPPPPDPPPPPDDDPQAEFEWEQELQQWIAGPVDDDDDPVGTDAPQVVQVQQVVQKAFLDLDPPPVPCPPDDPVVSVVSVVLVVVQQGMWGDDPRYIYTYHYPAWNWEFNEADLVVQWTAHGNGDIDHHDQQAWAAAPVVRWIWDADPDCRGTNGIHTYHVCHCVPPFVVQDDVPVAWGHDDPDIHGHHYDDPRRRD/DDCPCPPDPPPPCPDPPPPPPDDPQAEFEWEQELQQWIAGPVDDDDDPVGTDAPQVVQVQQVVQKAFLDLDDPPVPCPPDDPVSSVVSVVLVVVQQGMWGDDPRYIYTYHYPAWNWEFNEADLVVQWTAHGNGDIDHHDQQAWAAAPVVRWIWDADPDCRGTNGIHTYHVCHCVPPFVVQDDVPVAWGHDDPDIHGHHYDDPRRRD

InterPro domains:
  IPR028108 Protein of unknown function DUF4505 [PF14956] (22-71)
  IPR028108 Protein of unknown function DUF4505 [PF14956] (90-174)
  IPR028108 Protein of unknown function DUF4505 [PTHR31449] (19-202)